Protein 2Y8K (pdb70)

Structure (mmCIF, N/CA/C/O backbone):
data_2Y8K
#
_entry.id   2Y8K
#
_cell.length_a   69.120
_cell.length_b   75.550
_cell.length_c   105.970
_cell.angle_alpha   90.00
_cell.angle_beta   90.00
_cell.angle_gamma   90.00
#
_symmetry.space_group_name_H-M   'P 21 21 21'
#
loop_
_entity.id
_entity.type
_entity.pdbx_description
1 polymer 'CARBOHYDRATE BINDING FAMILY 6'
2 non-polymer GLYCEROL
3 non-polymer 'CALCIUM ION'
4 non-polymer 'SODIUM ION'
5 water water
#
loop_
_atom_site.group_PDB
_atom_site.id
_atom_site.type_symbol
_atom_site.label_atom_id
_atom_site.label_alt_id
_atom_site.label_comp_id
_atom_site.label_asym_id
_atom_site.label_entity_id
_atom_site.label_seq_id
_atom_site.pdbx_PDB_ins_code
_atom_site.Cartn_x
_atom_site.Cartn_y
_atom_site.Cartn_z
_atom_site.occupancy
_atom_site.B_iso_or_equiv
_atom_site.auth_seq_id
_atom_site.auth_comp_id
_atom_site.auth_asym_id
_atom_site.auth_atom_id
_atom_site.pdbx_PDB_model_num
ATOM 1 N N . ALA A 1 2 ? -36.175 26.557 3.461 1.00 16.91 35 ALA A N 1
ATOM 2 C CA . ALA A 1 2 ? -35.638 27.019 4.788 1.00 16.90 35 ALA A CA 1
ATOM 3 C C . ALA A 1 2 ? -34.621 28.138 4.630 1.00 16.86 35 ALA A C 1
ATOM 4 O O . ALA A 1 2 ? -33.999 28.238 3.572 1.00 18.33 35 ALA A O 1
ATOM 6 N N . SER A 1 3 ? -34.432 28.946 5.673 1.00 16.86 36 SER A N 1
ATOM 7 C CA . SER A 1 3 ? -33.540 30.122 5.626 1.00 17.15 36 SER A CA 1
ATOM 8 C C . SER A 1 3 ? -32.053 29.854 5.957 1.00 16.31 36 SER A C 1
ATOM 9 O O . SER A 1 3 ? -31.188 30.650 5.632 1.00 17.53 36 SER A O 1
ATOM 12 N N . SER A 1 4 ? -31.775 28.748 6.632 1.00 15.46 37 SER A N 1
ATOM 13 C CA . SER A 1 4 ? -30.376 28.401 6.920 1.00 15.32 37 SER A CA 1
ATOM 14 C C . SER A 1 4 ? -29.680 28.135 5.622 1.00 14.77 37 SER A C 1
ATOM 15 O O . SER A 1 4 ? -30.244 27.501 4.724 1.00 15.81 37 SER A O 1
ATOM 18 N N . PRO A 1 5 ? -28.414 28.574 5.513 1.00 14.86 38 PRO A N 1
ATOM 19 C CA . PRO A 1 5 ? -27.622 28.276 4.317 1.00 15.10 38 PRO A CA 1
ATOM 20 C C . PRO A 1 5 ? -27.132 26.832 4.260 1.00 14.41 38 PRO A C 1
ATOM 21 O O . PRO A 1 5 ? -26.630 26.426 3.207 1.00 15.99 38 PRO A O 1
ATOM 25 N N . GLN A 1 6 ? -27.242 26.090 5.353 1.00 12.88 39 GLN A N 1
ATOM 26 C CA . GLN A 1 6 ? -26.696 24.719 5.420 1.00 13.21 39 GLN A CA 1
ATOM 27 C C . GLN A 1 6 ? -27.328 23.803 4.396 1.00 12.93 39 GLN A C 1
ATOM 28 O O . GLN A 1 6 ? -28.554 23.667 4.317 1.00 14.42 39 GLN A O 1
ATOM 34 N N . ARG A 1 7 ? -26.501 23.130 3.619 1.00 12.70 40 ARG A N 1
ATOM 35 C CA . ARG A 1 7 ? -27.010 22.177 2.647 1.00 12.87 40 ARG A CA 1
ATOM 36 C C . ARG A 1 7 ? -27.594 20.938 3.283 1.00 12.30 40 ARG A C 1
ATOM 37 O O . ARG A 1 7 ? -27.086 20.433 4.291 1.00 13.16 40 ARG A O 1
ATOM 45 N N . GLY A 1 8 ? -28.675 20.436 2.673 1.00 12.48 41 GLY A N 1
ATOM 46 C CA . GLY A 1 8 ? -29.265 19.159 3.071 1.00 12.84 41 GLY A CA 1
ATOM 47 C C . GLY A 1 8 ? -28.375 17.989 2.754 1.00 13.29 41 GLY A C 1
ATOM 48 O O . GLY A 1 8 ? -27.493 18.079 1.925 1.00 12.54 41 GLY A O 1
ATOM 49 N N . ARG A 1 9 ? -28.588 16.860 3.425 1.00 13.59 42 ARG A N 1
ATOM 50 C CA . ARG A 1 9 ? -27.718 15.725 3.216 1.00 14.41 42 ARG A CA 1
ATOM 51 C C . ARG A 1 9 ? -27.646 15.328 1.758 1.00 14.16 42 ARG A C 1
ATOM 52 O O . ARG A 1 9 ? -28.672 15.232 1.085 1.00 14.63 42 ARG A O 1
ATOM 60 N N . PRO A 1 10 ? -26.448 15.046 1.257 1.00 13.47 43 PRO A N 1
ATOM 61 C CA . PRO A 1 10 ? -26.378 14.442 -0.060 1.00 13.77 43 PRO A CA 1
ATOM 62 C C . PRO A 1 10 ? -26.914 13.050 -0.004 1.00 13.20 43 PRO A C 1
ATOM 63 O O . PRO A 1 10 ? -26.837 12.398 1.055 1.00 14.45 43 PRO A O 1
ATOM 67 N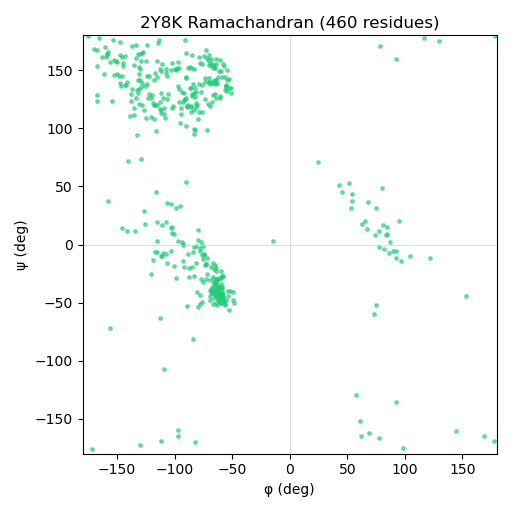 N A ARG A 1 11 ? -27.445 12.591 -1.141 0.50 13.41 44 ARG A N 1
ATOM 68 N N B ARG A 1 11 ? -27.532 12.583 -1.084 0.50 13.43 44 ARG A N 1
ATOM 69 C CA A ARG A 1 11 ? -28.024 11.252 -1.262 0.50 13.00 44 ARG A CA 1
ATOM 70 C CA B ARG A 1 11 ? -28.101 11.232 -1.102 0.50 13.07 44 ARG A CA 1
ATOM 71 C C A ARG A 1 11 ? -27.584 10.555 -2.505 0.50 12.92 44 ARG A C 1
ATOM 72 C C B ARG A 1 11 ? -27.718 10.577 -2.432 0.50 12.79 44 ARG A C 1
ATOM 73 O O A ARG A 1 11 ? -27.166 11.156 -3.485 0.50 12.76 44 ARG A O 1
ATOM 74 O O B ARG A 1 11 ? -27.408 11.269 -3.386 0.50 12.44 44 ARG A O 1
ATOM 89 N N . LEU A 1 12 ? -27.705 9.250 -2.506 1.00 12.87 45 LEU A N 1
ATOM 90 C CA . LEU A 1 12 ? -27.448 8.551 -3.746 1.00 13.13 45 LEU A CA 1
ATOM 91 C C . LEU A 1 12 ? -28.500 8.966 -4.777 1.00 13.36 45 LEU A C 1
ATOM 92 O O . LEU A 1 12 ? -29.685 9.109 -4.433 1.00 14.30 45 LEU A O 1
ATOM 97 N N . ASN A 1 13 ? -28.054 9.174 -6.003 1.00 13.32 46 ASN A N 1
ATOM 98 C CA . ASN A 1 13 ? -28.989 9.510 -7.059 1.00 14.69 46 ASN A CA 1
ATOM 99 C C . ASN A 1 13 ? -29.797 8.273 -7.445 1.00 15.59 46 ASN A C 1
ATOM 100 O O . ASN A 1 13 ? -29.497 7.153 -7.045 1.00 14.47 46 ASN A O 1
ATOM 105 N N . ALA A 1 14 ? -30.858 8.513 -8.207 1.00 17.74 47 ALA A N 1
ATOM 106 C CA . ALA A 1 14 ? -31.742 7.453 -8.620 1.00 17.84 47 ALA A CA 1
ATOM 107 C C . ALA A 1 14 ? -30.995 6.394 -9.426 1.00 17.45 47 ALA A C 1
ATOM 108 O O . ALA A 1 14 ? -31.262 5.176 -9.268 1.00 18.43 47 ALA A O 1
ATOM 110 N N . ALA A 1 15 ? -30.031 6.830 -10.238 1.00 16.60 48 ALA A N 1
ATOM 111 C CA . ALA A 1 15 ? -29.184 5.939 -11.070 1.00 15.87 48 ALA A CA 1
ATOM 112 C C . ALA A 1 15 ? -28.162 5.131 -10.246 1.00 15.64 48 ALA A C 1
ATOM 113 O O . ALA A 1 15 ? -27.530 4.216 -10.770 1.00 17.12 48 ALA A O 1
ATOM 115 N N . ARG A 1 16 ? -28.006 5.504 -8.980 1.00 14.50 49 ARG A N 1
ATOM 116 C CA . ARG A 1 16 ? -27.020 4.912 -8.073 1.00 15.05 49 ARG A CA 1
ATOM 117 C C . ARG A 1 16 ? -25.598 4.955 -8.622 1.00 14.67 49 ARG A C 1
ATOM 118 O O . ARG A 1 16 ? -24.855 3.972 -8.548 1.00 15.91 49 ARG A O 1
ATOM 126 N N . THR A 1 17 ? -25.221 6.096 -9.201 1.00 13.51 50 THR A N 1
ATOM 127 C CA . THR A 1 17 ? -23.866 6.280 -9.685 1.00 13.61 50 THR A CA 1
ATOM 128 C C . THR A 1 17 ? -23.013 7.060 -8.678 1.00 12.39 50 THR A C 1
ATOM 129 O O . THR A 1 17 ? -21.800 6.868 -8.664 1.00 12.75 50 THR A O 1
ATOM 133 N N . THR A 1 18 ? -23.611 7.923 -7.882 1.00 11.59 51 THR A N 1
ATOM 134 C CA . THR A 1 18 ? -22.860 8.791 -6.977 1.00 11.80 51 THR A CA 1
ATOM 135 C C . THR A 1 18 ? -23.740 9.446 -5.930 1.00 11.24 51 THR A C 1
ATOM 136 O O . THR A 1 18 ? -24.968 9.268 -5.944 1.00 12.52 51 THR A O 1
ATOM 140 N N . PHE A 1 19 ? -23.137 10.225 -5.032 1.00 11.26 52 PHE A N 1
ATOM 141 C CA . PHE A 1 19 ? -23.863 11.128 -4.155 1.00 11.16 52 PHE A CA 1
ATOM 142 C C . PHE A 1 19 ? -24.120 12.461 -4.853 1.00 12.07 52 PHE A C 1
ATOM 143 O O . PHE A 1 19 ? -23.208 13.057 -5.407 1.00 12.47 52 PHE A O 1
ATOM 151 N N . VAL A 1 20 ? -25.375 12.874 -4.844 1.00 11.62 53 VAL A N 1
ATOM 152 C CA . VAL A 1 20 ? -25.766 14.214 -5.308 1.00 11.88 53 VAL A CA 1
ATOM 153 C C . VAL A 1 20 ? -26.325 15.052 -4.180 1.00 12.19 53 VAL A C 1
ATOM 154 O O . VAL A 1 20 ? -26.750 14.514 -3.145 1.00 13.45 53 VAL A O 1
ATOM 158 N N . GLY A 1 21 ? -26.288 16.382 -4.341 1.00 12.57 54 GLY A N 1
ATOM 159 C CA . GLY A 1 21 ? -26.725 17.300 -3.315 1.00 13.42 54 GLY A CA 1
ATOM 160 C C . GLY A 1 21 ? -28.223 17.521 -3.269 1.00 13.20 54 GLY A C 1
ATOM 161 O O . GLY A 1 21 ? -28.999 16.862 -3.976 1.00 14.02 54 GLY A O 1
ATOM 162 N N . ASP A 1 22 ? -28.604 18.512 -2.482 1.00 13.55 55 ASP A N 1
ATOM 163 C CA . ASP A 1 22 ? -30.016 18.843 -2.209 1.00 15.15 55 ASP A CA 1
ATOM 164 C C . ASP A 1 22 ? -30.700 19.655 -3.315 1.00 16.94 55 ASP A C 1
ATOM 165 O O . ASP A 1 22 ? -31.790 20.281 -3.120 1.00 20.24 55 ASP A O 1
ATOM 170 N N . ASN A 1 23 ? -30.042 19.731 -4.459 1.00 14.71 56 ASN A N 1
ATOM 171 C CA . ASN A 1 23 ? -30.633 20.182 -5.719 1.00 14.14 56 ASN A CA 1
ATOM 172 C C . ASN A 1 23 ? -30.439 19.143 -6.838 1.00 13.35 56 ASN A C 1
ATOM 173 O O . ASN A 1 23 ? -30.608 19.477 -8.004 1.00 14.45 56 ASN A O 1
ATOM 178 N N . GLY A 1 24 ? -30.129 17.897 -6.487 1.00 12.77 57 GLY A N 1
ATOM 179 C CA . GLY A 1 24 ? -29.935 16.833 -7.455 1.00 12.69 57 GLY A CA 1
ATOM 180 C C . GLY A 1 24 ? -28.612 16.822 -8.203 1.00 13.08 57 GLY A C 1
ATOM 181 O O . GLY A 1 24 ? -28.389 15.924 -9.017 1.00 13.80 57 GLY A O 1
ATOM 182 N N . GLN A 1 25 ? -27.742 17.809 -7.949 1.00 12.79 58 GLN A N 1
ATOM 183 C CA . GLN A 1 25 ? -26.528 17.955 -8.768 1.00 12.38 58 GLN A CA 1
ATOM 184 C C . GLN A 1 25 ? -25.332 17.300 -8.121 1.00 11.97 58 GLN A C 1
ATOM 185 O O . GLN A 1 25 ? -25.239 17.211 -6.891 1.00 11.89 58 GLN A O 1
ATOM 191 N N . PRO A 1 26 ? -24.381 16.863 -8.948 1.00 11.45 59 PRO A N 1
ATOM 192 C CA . PRO A 1 26 ? -23.150 16.331 -8.378 1.00 12.07 59 PRO A CA 1
ATOM 193 C C . PRO A 1 26 ? -22.430 17.347 -7.465 1.00 11.82 59 PRO A C 1
ATOM 194 O O . PRO A 1 26 ? -22.623 18.574 -7.573 1.00 11.19 59 PRO A O 1
ATOM 198 N N . LEU A 1 27 ? -21.647 16.786 -6.546 1.00 11.62 60 LEU A N 1
ATOM 199 C CA . LEU A 1 27 ? -20.689 17.526 -5.762 1.00 11.30 60 LEU A CA 1
ATOM 200 C C . LEU A 1 27 ? -19.409 17.690 -6.580 1.00 10.88 60 LEU A C 1
ATOM 201 O O . LEU A 1 27 ? -18.914 16.750 -7.202 1.00 10.13 60 LEU A O 1
ATOM 206 N N . ARG A 1 28 ? -18.925 18.927 -6.637 1.00 10.10 61 ARG A N 1
ATOM 207 C CA . ARG A 1 28 ? -17.699 19.281 -7.387 1.00 10.55 61 ARG A CA 1
ATOM 208 C C . ARG A 1 28 ? -16.914 20.246 -6.515 1.00 10.51 61 ARG A C 1
ATOM 209 O O . ARG A 1 28 ? -17.455 21.241 -6.050 1.00 10.48 61 ARG A O 1
ATOM 217 N N . GLY A 1 29 ? -15.625 19.996 -6.295 1.00 11.09 62 GLY A N 1
ATOM 218 C CA . GLY A 1 29 ? -14.883 20.886 -5.425 1.00 10.69 62 GLY A CA 1
ATOM 219 C C . GLY A 1 29 ? -13.388 20.654 -5.442 1.00 10.39 62 GLY A C 1
ATOM 220 O O . GLY A 1 29 ? -12.908 19.619 -5.945 1.00 11.36 62 GLY A O 1
ATOM 221 N N . PRO A 1 30 ? -12.648 21.596 -4.849 1.00 9.24 63 PRO A N 1
ATOM 222 C CA . PRO A 1 30 ? -11.206 21.514 -4.619 1.00 9.42 63 PRO A CA 1
ATOM 223 C C . PRO A 1 30 ? -10.981 21.023 -3.197 1.00 10.50 63 PRO A C 1
ATOM 224 O O . PRO A 1 30 ? -11.906 20.523 -2.576 1.00 10.98 63 PRO A O 1
ATOM 228 N N . TYR A 1 31 ? -9.765 21.170 -2.668 1.00 9.14 64 TYR A N 1
ATOM 229 C CA . TYR A 1 31 ? -9.438 20.730 -1.304 1.00 9.77 64 TYR A CA 1
ATOM 230 C C . TYR A 1 31 ? -8.798 21.800 -0.456 1.00 10.24 64 TYR A C 1
ATOM 231 O O . TYR A 1 31 ? -8.307 22.815 -0.970 1.00 10.72 64 TYR A O 1
ATOM 240 N N . THR A 1 32 ? -8.773 21.506 0.847 1.00 10.55 65 THR A N 1
ATOM 241 C CA . THR A 1 32 ? -7.939 22.213 1.809 1.00 10.71 65 THR A CA 1
ATOM 242 C C . THR A 1 32 ? -7.506 21.247 2.895 1.00 11.12 65 THR A C 1
ATOM 243 O O . THR A 1 32 ? -7.873 20.067 2.888 1.00 10.50 65 THR A O 1
ATOM 247 N N . SER A 1 33 ? -6.644 21.718 3.783 1.00 11.20 66 SER A N 1
ATOM 248 C CA . SER A 1 33 ? -6.071 20.887 4.829 1.00 10.20 66 SER A CA 1
ATOM 249 C C . SER A 1 33 ? -5.943 21.652 6.125 1.00 10.56 66 SER A C 1
ATOM 250 O O . SER A 1 33 ? -5.602 22.851 6.115 1.00 11.95 66 SER A O 1
ATOM 253 N N . THR A 1 34 ? -6.246 20.967 7.212 1.00 10.81 67 THR A N 1
ATOM 254 C CA . THR A 1 34 ? -5.960 21.447 8.581 1.00 11.15 67 THR A CA 1
ATOM 255 C C . THR A 1 34 ? -4.940 20.509 9.258 1.00 11.19 67 THR A C 1
ATOM 256 O O . THR A 1 34 ? -4.805 20.497 10.493 1.00 11.97 67 THR A O 1
ATOM 260 N N . GLU A 1 35 ? -4.205 19.738 8.450 1.00 11.37 68 GLU A N 1
ATOM 261 C CA . GLU A 1 35 ? -3.281 18.729 8.980 1.00 12.05 68 GLU A CA 1
ATOM 262 C C . GLU A 1 35 ? -2.123 19.357 9.770 1.00 12.85 68 GLU A C 1
ATOM 263 O O . GLU A 1 35 ? -1.689 18.801 10.760 1.00 12.49 68 GLU A O 1
ATOM 269 N N . TRP A 1 36 ? -1.632 20.493 9.308 1.00 12.88 69 TRP A N 1
ATOM 270 C CA . TRP A 1 36 ? -0.560 21.217 10.025 1.00 14.31 69 TRP A CA 1
ATOM 271 C C . TRP A 1 36 ? -0.696 22.722 9.883 1.00 15.11 69 TRP A C 1
ATOM 272 O O . TRP A 1 36 ? 0.238 23.484 10.185 1.00 17.69 69 TRP A O 1
ATOM 283 N N . THR A 1 37 ? -1.843 23.187 9.423 1.00 14.63 70 THR A N 1
ATOM 284 C CA . THR A 1 37 ? -2.113 24.594 9.271 1.00 14.80 70 THR A CA 1
ATOM 285 C C . THR A 1 37 ? -3.460 24.987 9.874 1.00 15.66 70 THR A C 1
ATOM 286 O O . THR A 1 37 ? -4.316 24.122 10.127 1.00 15.70 70 THR A O 1
ATOM 290 N N . ALA A 1 38 ? -3.653 26.290 10.086 1.00 15.21 71 ALA A N 1
ATOM 291 C CA . ALA A 1 38 ? -4.940 26.834 10.414 1.00 15.12 71 ALA A CA 1
ATOM 292 C C . ALA A 1 38 ? -5.947 26.561 9.305 1.00 14.95 71 ALA A C 1
ATOM 293 O O . ALA A 1 38 ? -5.574 26.357 8.126 1.00 14.98 71 ALA A O 1
ATOM 295 N N . ALA A 1 39 ? -7.228 26.613 9.667 1.00 14.13 72 ALA A N 1
ATOM 296 C CA . ALA A 1 39 ? -8.312 26.603 8.710 1.00 14.00 72 ALA A CA 1
ATOM 297 C C . ALA A 1 39 ? -8.185 27.735 7.694 1.00 13.87 72 ALA A C 1
ATOM 298 O O . ALA A 1 39 ? -7.958 28.902 8.062 1.00 15.13 72 ALA A O 1
ATOM 300 N N . ALA A 1 40 ? -8.359 27.420 6.424 1.00 13.22 73 ALA A N 1
ATOM 301 C CA . ALA A 1 40 ? -8.391 28.433 5.376 1.00 13.73 73 ALA A CA 1
ATOM 302 C C . ALA A 1 40 ? -9.443 29.489 5.713 1.00 13.43 73 ALA A C 1
ATOM 303 O O . ALA A 1 40 ? -10.512 29.142 6.215 1.00 13.97 73 ALA A O 1
ATOM 305 N N . PRO A 1 41 ? -9.171 30.772 5.427 1.00 13.57 74 PRO A N 1
ATOM 306 C CA . PRO A 1 41 ? -10.145 31.805 5.804 1.00 14.13 74 PRO A CA 1
ATOM 307 C C . PRO A 1 41 ? -11.441 31.747 5.030 1.00 12.91 74 PRO A C 1
ATOM 308 O O . PRO A 1 41 ? -11.487 31.308 3.875 1.00 12.74 74 PRO A O 1
ATOM 312 N N . TYR A 1 42 ? -12.514 32.225 5.660 1.00 13.73 75 TYR A N 1
ATOM 313 C CA . TYR A 1 42 ? -13.829 32.268 5.042 1.00 13.60 75 TYR A CA 1
ATOM 314 C C . TYR A 1 42 ? -13.799 32.886 3.654 1.00 14.11 75 TYR A C 1
ATOM 315 O O . TYR A 1 42 ? -14.404 32.359 2.696 1.00 14.10 75 TYR A O 1
ATOM 324 N N . ASP A 1 43 ? -13.137 34.038 3.524 1.00 13.71 76 ASP A N 1
ATOM 325 C CA . ASP A 1 43 ? -13.131 34.766 2.269 1.00 14.06 76 ASP A CA 1
ATOM 326 C C . ASP A 1 43 ? -12.469 33.979 1.125 1.00 13.27 76 ASP A C 1
ATOM 327 O O . ASP A 1 43 ? -12.863 34.169 -0.038 1.00 14.06 76 ASP A O 1
ATOM 332 N N . GLN A 1 44 ? -11.480 33.134 1.454 1.00 12.75 77 GLN A N 1
ATOM 333 C CA . GLN A 1 44 ? -10.831 32.291 0.444 1.00 13.38 77 GLN A CA 1
ATOM 334 C C . GLN A 1 44 ? -11.696 31.090 0.104 1.00 12.70 77 GLN A C 1
ATOM 335 O O . GLN A 1 44 ? -11.845 30.749 -1.067 1.00 12.02 77 GLN A O 1
ATOM 341 N N . ILE A 1 45 ? -12.285 30.441 1.099 1.00 12.49 78 ILE A N 1
ATOM 342 C CA . ILE A 1 45 ? -13.194 29.314 0.835 1.00 12.52 78 ILE A CA 1
ATOM 343 C C . ILE A 1 45 ? -14.354 29.786 -0.032 1.00 12.47 78 ILE A C 1
ATOM 344 O O . ILE A 1 45 ? -14.790 29.094 -0.965 1.00 12.15 78 ILE A O 1
ATOM 349 N N . ALA A 1 46 ? -14.832 31.004 0.216 1.00 12.46 79 ALA A N 1
ATOM 350 C CA . ALA A 1 46 ? -15.936 31.550 -0.556 1.00 12.41 79 ALA A CA 1
ATOM 351 C C . ALA A 1 46 ? -15.656 31.636 -2.065 1.00 12.70 79 ALA A C 1
ATOM 352 O O . ALA A 1 46 ? -16.579 31.600 -2.864 1.00 13.05 79 ALA A O 1
ATOM 354 N N . ARG A 1 47 ? -14.376 31.754 -2.438 1.00 12.73 80 ARG A N 1
ATOM 355 C CA . ARG A 1 47 ? -13.995 31.885 -3.841 1.00 13.33 80 ARG A CA 1
ATOM 356 C C . ARG A 1 47 ? -14.369 30.632 -4.641 1.00 12.78 80 ARG A C 1
ATOM 357 O O . ARG A 1 47 ? -14.560 30.710 -5.860 1.00 13.65 80 ARG A O 1
ATOM 365 N N . VAL A 1 48 ? -14.517 29.496 -3.956 1.00 12.42 81 VAL A N 1
ATOM 366 C CA . VAL A 1 48 ? -14.850 28.266 -4.686 1.00 12.79 81 VAL A CA 1
ATOM 367 C C . VAL A 1 48 ? -16.194 28.381 -5.367 1.00 12.41 81 VAL A C 1
ATOM 368 O O . VAL A 1 48 ? -16.397 27.781 -6.426 1.00 12.72 81 VAL A O 1
ATOM 372 N N . LYS A 1 49 ? -17.104 29.171 -4.803 1.00 12.69 82 LYS A N 1
ATOM 373 C CA . LYS A 1 49 ? -18.441 29.321 -5.335 1.00 13.67 82 LYS A CA 1
ATOM 374 C C . LYS A 1 49 ? -18.456 30.009 -6.686 1.00 14.54 82 LYS A C 1
ATOM 375 O O . LYS A 1 49 ? -19.364 29.748 -7.483 1.00 16.63 82 LYS A O 1
ATOM 381 N N . GLU A 1 50 ? -17.462 30.857 -6.940 1.00 15.10 83 GLU A N 1
ATOM 382 C CA . GLU A 1 50 ? -17.381 31.584 -8.207 1.00 16.93 83 GLU A CA 1
ATOM 383 C C . GLU A 1 50 ? -16.541 30.849 -9.238 1.00 16.46 83 GLU A C 1
ATOM 384 O O . GLU A 1 50 ? -16.380 31.312 -10.368 1.00 16.50 83 GLU A O 1
ATOM 390 N N . LEU A 1 51 ? -16.016 29.688 -8.839 1.00 14.15 84 LEU A N 1
ATOM 391 C CA . LEU A 1 51 ? -15.285 28.776 -9.718 1.00 13.00 84 LEU A CA 1
ATOM 392 C C . LEU A 1 51 ? -16.117 27.508 -10.034 1.00 12.86 84 LEU A C 1
ATOM 393 O O . LEU A 1 51 ? -15.601 26.475 -10.484 1.00 13.50 84 LEU A O 1
ATOM 398 N N . GLY A 1 52 ? -17.435 27.591 -9.844 1.00 11.76 85 GLY A N 1
ATOM 399 C CA . GLY A 1 52 ? -18.341 26.536 -10.262 1.00 12.29 85 GLY A CA 1
ATOM 400 C C . GLY A 1 52 ? -18.491 25.379 -9.295 1.00 11.25 85 GLY A C 1
ATOM 401 O O . GLY A 1 52 ? -19.088 24.356 -9.645 1.00 11.42 85 GLY A O 1
ATOM 402 N N . PHE A 1 53 ? -17.920 25.524 -8.108 1.00 11.58 86 PHE A N 1
ATOM 403 C CA . PHE A 1 53 ? -17.849 24.444 -7.125 1.00 10.70 86 PHE A CA 1
ATOM 404 C C . PHE A 1 53 ? -18.993 24.559 -6.092 1.00 11.98 86 PHE A C 1
ATOM 405 O O . PHE A 1 53 ? -19.515 25.643 -5.825 1.00 12.27 86 PHE A O 1
ATOM 413 N N . ASN A 1 54 ? -19.313 23.430 -5.466 1.00 11.66 87 ASN A N 1
ATOM 414 C CA . ASN A 1 54 ? -20.235 23.376 -4.350 1.00 10.57 87 ASN A CA 1
ATOM 415 C C . ASN A 1 54 ? -19.799 22.549 -3.168 1.00 10.98 87 ASN A C 1
ATOM 416 O O . ASN A 1 54 ? -20.604 22.269 -2.294 1.00 11.30 87 ASN A O 1
ATOM 421 N N . ALA A 1 55 ? -18.532 22.153 -3.153 1.00 10.83 88 ALA A N 1
ATOM 422 C CA . ALA A 1 55 ? -18.021 21.194 -2.167 1.00 9.96 88 ALA A CA 1
ATOM 423 C C . ALA A 1 55 ? -16.549 21.470 -1.882 1.00 10.35 88 ALA A C 1
ATOM 424 O O . ALA A 1 55 ? -15.852 22.057 -2.705 1.00 10.94 88 ALA A O 1
ATOM 426 N N . VAL A 1 56 ? -16.104 21.032 -0.723 1.00 10.11 89 VAL A N 1
ATOM 427 C CA . VAL A 1 56 ? -14.706 21.126 -0.317 1.00 9.94 89 VAL A CA 1
ATOM 428 C C . VAL A 1 56 ? -14.246 19.778 0.235 1.00 10.21 89 VAL A C 1
ATOM 429 O O . VAL A 1 56 ? -14.911 19.199 1.087 1.00 11.15 89 VAL A O 1
ATOM 433 N N . HIS A 1 57 ? -13.077 19.315 -0.210 1.00 10.66 90 HIS A N 1
ATOM 434 C CA . HIS A 1 57 ? -12.440 18.151 0.369 1.00 10.33 90 HIS A CA 1
ATOM 435 C C . HIS A 1 57 ? -11.523 18.644 1.494 1.00 10.46 90 HIS A C 1
ATOM 436 O O . HIS A 1 57 ? -10.658 19.507 1.242 1.00 10.92 90 HIS A O 1
ATOM 443 N N . LEU A 1 58 ? -11.683 18.115 2.702 1.00 10.00 91 LEU A N 1
ATOM 444 C CA . LEU A 1 58 ? -10.792 18.439 3.817 1.00 10.11 91 LEU A CA 1
ATOM 445 C C . LEU A 1 58 ? -9.956 17.238 4.232 1.00 10.08 91 LEU A C 1
ATOM 446 O O . LEU A 1 58 ? -10.466 16.232 4.717 1.00 10.72 91 LEU A O 1
ATOM 451 N N . TYR A 1 59 ? -8.635 17.373 4.078 1.00 9.71 92 TYR A N 1
ATOM 452 C CA . TYR A 1 59 ? -7.704 16.495 4.753 1.00 10.67 92 TYR A CA 1
ATOM 453 C C . TYR A 1 59 ? -7.551 17.082 6.154 1.00 10.17 92 TYR A C 1
ATOM 454 O O . TYR A 1 59 ? -6.913 18.106 6.324 1.00 10.94 92 TYR A O 1
ATOM 463 N N . ALA A 1 60 ? -8.285 16.484 7.114 1.00 10.34 93 ALA A N 1
ATOM 464 C CA . ALA A 1 60 ? -8.492 17.104 8.436 1.00 10.29 93 ALA A CA 1
ATOM 465 C C . ALA A 1 60 ? -7.295 17.025 9.374 1.00 11.22 93 ALA A C 1
ATOM 466 O O . ALA A 1 60 ? -6.898 18.020 10.007 1.00 11.23 93 ALA A O 1
ATOM 468 N N . GLU A 1 61 ? -6.772 15.826 9.483 1.00 9.78 94 GLU A N 1
ATOM 469 C CA . GLU A 1 61 ? -5.563 15.543 10.293 1.00 10.46 94 GLU A CA 1
ATOM 470 C C . GLU A 1 61 ? -4.812 14.477 9.546 1.00 11.26 94 GLU A C 1
ATOM 471 O O . GLU A 1 61 ? -5.389 13.703 8.775 1.00 12.21 94 GLU A O 1
ATOM 477 N N A CYS A 1 62 ? -3.499 14.446 9.719 0.90 10.77 95 CYS A N 1
ATOM 478 N N B CYS A 1 62 ? -3.513 14.419 9.813 0.10 11.02 95 CYS A N 1
ATOM 479 C CA A CYS A 1 62 ? -2.735 13.311 9.200 0.90 12.43 95 CYS A CA 1
ATOM 480 C CA B CYS A 1 62 ? -2.618 13.429 9.236 0.10 10.96 95 CYS A CA 1
ATOM 481 C C A CYS A 1 62 ? -2.358 12.364 10.311 0.90 11.43 95 CYS A C 1
ATOM 482 C C B CYS A 1 62 ? -2.315 12.382 10.310 0.10 11.25 95 CYS A C 1
ATOM 483 O O A CYS A 1 62 ? -2.092 12.755 11.454 0.90 12.36 95 CYS A O 1
ATOM 484 O O B CYS A 1 62 ? -2.008 12.744 11.446 0.10 11.40 95 CYS A O 1
ATOM 489 N N . PHE A 1 63 ? -2.433 11.094 9.974 1.00 11.62 96 PHE A N 1
ATOM 490 C CA . PHE A 1 63 ? -2.178 10.035 10.939 1.00 11.97 96 PHE A CA 1
ATOM 491 C C . PHE A 1 63 ? -0.698 9.997 11.315 1.00 13.00 96 PHE A C 1
ATOM 492 O O . PHE A 1 63 ? 0.156 10.473 10.592 1.00 13.19 96 PHE A O 1
ATOM 500 N N . ASP A 1 64 ? -0.425 9.431 12.497 1.00 14.18 97 ASP A N 1
ATOM 501 C CA . ASP A 1 64 ? 0.955 9.216 12.955 1.00 14.77 97 ASP A CA 1
ATOM 502 C C . ASP A 1 64 ? 1.220 7.721 12.977 1.00 15.51 97 ASP A C 1
ATOM 503 O O . ASP A 1 64 ? 0.617 7.001 13.759 1.00 15.35 97 ASP A O 1
ATOM 508 N N . PRO A 1 65 ? 2.162 7.237 12.140 1.00 16.50 98 PRO A N 1
ATOM 509 C CA . PRO A 1 65 ? 2.490 5.823 12.159 1.00 17.12 98 PRO A CA 1
ATOM 510 C C . PRO A 1 65 ? 3.005 5.333 13.520 1.00 16.48 98 PRO A C 1
ATOM 511 O O . PRO A 1 65 ? 2.915 4.135 13.819 1.00 18.06 98 PRO A O 1
ATOM 515 N N . ARG A 1 66 ? 3.520 6.236 14.341 1.00 15.92 99 ARG A N 1
ATOM 516 C CA A ARG A 1 66 ? 4.109 5.904 15.658 0.50 16.53 99 ARG A CA 1
ATOM 517 C CA B ARG A 1 66 ? 4.102 5.826 15.619 0.50 16.77 99 ARG A CA 1
ATOM 518 C C . ARG A 1 66 ? 3.091 5.720 16.773 1.00 16.96 99 ARG A C 1
ATOM 519 O O . ARG A 1 66 ? 3.412 5.208 17.844 1.00 17.10 99 ARG A O 1
ATOM 534 N N . TYR A 1 67 ? 1.866 6.195 16.558 1.00 15.10 100 TYR A N 1
ATOM 535 C CA . TYR A 1 67 ? 0.831 6.166 17.567 1.00 14.95 100 TYR A CA 1
ATOM 536 C C . TYR A 1 67 ? 0.470 4.719 17.942 1.00 15.78 100 TYR A C 1
ATOM 537 O O . TYR A 1 67 ? 0.343 3.868 17.080 1.00 17.15 100 TYR A O 1
ATOM 546 N N . PRO A 1 68 ? 0.264 4.446 19.243 1.00 15.88 101 PRO A N 1
ATOM 547 C CA . PRO A 1 68 ? 0.194 5.350 20.379 1.00 16.61 101 PRO A CA 1
ATOM 548 C C . PRO A 1 68 ? 1.468 5.481 21.242 1.00 17.49 101 PRO A C 1
ATOM 549 O O . PRO A 1 68 ? 1.354 5.766 22.437 1.00 19.46 101 PRO A O 1
ATOM 553 N N . ALA A 1 69 ? 2.629 5.344 20.643 1.00 17.91 102 ALA A N 1
ATOM 554 C CA . ALA A 1 69 ? 3.893 5.411 21.394 1.00 18.16 102 ALA A CA 1
ATOM 555 C C . ALA A 1 69 ? 4.089 6.809 22.004 1.00 19.21 102 ALA A C 1
ATOM 556 O O . ALA A 1 69 ? 3.516 7.799 21.556 1.00 18.69 102 ALA A O 1
ATOM 558 N N . PRO A 1 70 ? 4.945 6.921 23.044 1.00 19.42 103 PRO A N 1
ATOM 559 C CA . PRO A 1 70 ? 5.240 8.226 23.625 1.00 19.33 103 PRO A CA 1
ATOM 560 C C . PRO A 1 70 ? 5.700 9.272 22.569 1.00 18.33 103 PRO A C 1
ATOM 561 O O . PRO A 1 70 ? 6.505 8.958 21.688 1.00 18.74 103 PRO A O 1
ATOM 565 N N . GLY A 1 71 ? 5.135 10.471 22.666 1.00 18.94 104 GLY A N 1
ATOM 566 C CA . GLY A 1 71 ? 5.471 11.588 21.772 1.00 19.00 104 GLY A CA 1
ATOM 567 C C . GLY A 1 71 ? 4.685 11.625 20.459 1.00 18.75 104 GLY A C 1
ATOM 568 O O . GLY A 1 71 ? 4.790 12.592 19.709 1.00 18.04 104 GLY A O 1
ATOM 569 N N . SER A 1 72 ? 3.911 10.569 20.204 1.00 18.17 105 SER A N 1
ATOM 570 C CA . SER A 1 72 ? 3.089 10.484 18.989 1.00 17.21 105 SER A CA 1
ATOM 571 C C . SER A 1 72 ? 1.929 11.465 19.046 1.00 17.31 105 SER A C 1
ATOM 572 O O . SER A 1 72 ? 1.508 11.904 20.117 1.00 17.72 105 SER A O 1
ATOM 575 N N . LYS A 1 73 ? 1.453 11.854 17.863 1.00 16.81 106 LYS A N 1
ATOM 576 C CA . LYS A 1 73 ? 0.354 12.819 17.801 1.00 18.10 106 LYS A CA 1
ATOM 577 C C . LYS A 1 73 ? -0.960 12.050 17.739 1.00 16.75 106 LYS A C 1
ATOM 578 O O . LYS A 1 73 ? -1.164 11.183 16.859 1.00 17.39 106 LYS A O 1
ATOM 584 N N . ALA A 1 74 ? -1.814 12.337 18.694 1.00 16.58 107 ALA A N 1
ATOM 585 C CA . ALA A 1 74 ? -3.083 11.646 18.792 1.00 15.52 107 ALA A CA 1
ATOM 586 C C . ALA A 1 74 ? -4.127 12.334 17.908 1.00 14.94 107 ALA A C 1
ATOM 587 O O . ALA A 1 74 ? -4.050 13.539 17.720 1.00 14.99 107 ALA A O 1
ATOM 589 N N . PRO A 1 75 ? -5.123 11.575 17.424 1.00 14.44 108 PRO A N 1
ATOM 590 C CA . PRO A 1 75 ? -6.223 12.203 16.715 1.00 14.39 108 PRO A CA 1
ATOM 591 C C . PRO A 1 75 ? -6.934 13.206 17.616 1.00 15.02 108 PRO A C 1
ATOM 592 O O . PRO A 1 75 ? -6.971 13.053 18.855 1.00 15.14 108 PRO A O 1
ATOM 596 N N . GLY A 1 76 ? -7.480 14.238 16.994 1.00 13.71 109 GLY A N 1
ATOM 597 C CA . GLY A 1 76 ? -8.189 15.306 17.706 1.00 13.97 109 GLY A CA 1
ATOM 598 C C . GLY A 1 76 ? -7.402 16.598 17.827 1.00 13.61 109 GLY A C 1
ATOM 599 O O . GLY A 1 76 ? -7.947 17.603 18.252 1.00 14.77 109 GLY A O 1
ATOM 600 N N . TYR A 1 77 ? -6.111 16.571 17.463 1.00 13.89 110 TYR A N 1
ATOM 601 C CA . TYR A 1 77 ? -5.253 17.728 17.645 1.00 14.22 110 TYR A CA 1
ATOM 602 C C . TYR A 1 77 ? -5.709 18.974 16.884 1.00 14.16 110 TYR A C 1
ATOM 603 O O . TYR A 1 77 ? -5.458 20.081 17.319 1.00 15.60 110 TYR A O 1
ATOM 612 N N . ALA A 1 78 ? -6.401 18.808 15.750 1.00 13.18 111 ALA A N 1
ATOM 613 C CA . ALA A 1 78 ? -6.828 19.933 14.928 1.00 12.33 111 ALA A CA 1
ATOM 614 C C . ALA A 1 78 ? -8.307 20.317 15.077 1.00 12.20 111 ALA A C 1
ATOM 615 O O . ALA A 1 78 ? -8.828 21.110 14.274 1.00 12.60 111 ALA A O 1
ATOM 617 N N . VAL A 1 79 ? -8.960 19.819 16.142 1.00 12.28 112 VAL A N 1
ATOM 618 C CA . VAL A 1 79 ? -10.384 20.034 16.314 1.00 13.06 112 VAL A CA 1
ATOM 619 C C . VAL A 1 79 ? -10.834 21.488 16.162 1.00 13.31 112 VAL A C 1
ATOM 620 O O . VAL A 1 79 ? -11.846 21.756 15.539 1.00 12.62 112 VAL A O 1
ATOM 624 N N . ASN A 1 80 ? -10.072 22.436 16.695 1.00 14.39 113 ASN A N 1
ATOM 625 C CA . ASN A 1 80 ? -10.484 23.819 16.622 1.00 14.63 113 ASN A CA 1
ATOM 626 C C . ASN A 1 80 ? -10.506 24.349 15.188 1.00 15.49 113 ASN A C 1
ATOM 627 O O . ASN A 1 80 ? -11.348 25.166 14.838 1.00 15.89 113 ASN A O 1
ATOM 632 N N . GLU A 1 81 ? -9.603 23.846 14.357 1.00 13.79 114 GLU A N 1
ATOM 633 C CA . GLU A 1 81 ? -9.518 24.259 12.968 1.00 14.03 114 GLU A CA 1
ATOM 634 C C . GLU A 1 81 ? -10.558 23.538 12.118 1.00 13.41 114 GLU A C 1
ATOM 635 O O . GLU A 1 81 ? -11.174 24.134 11.242 1.00 12.82 114 GLU A O 1
ATOM 641 N N . ILE A 1 82 ? -10.747 22.247 12.371 1.00 12.44 115 ILE A N 1
ATOM 642 C CA . ILE A 1 82 ? -11.761 21.483 11.650 1.00 11.59 115 ILE A CA 1
ATOM 643 C C . ILE A 1 82 ? -13.137 22.040 11.964 1.00 12.04 115 ILE A C 1
ATOM 644 O O . ILE A 1 82 ? -13.949 22.208 11.057 1.00 11.88 115 ILE A O 1
ATOM 649 N N . ASP A 1 83 ? -13.352 22.428 13.230 1.00 11.61 116 ASP A N 1
ATOM 650 C CA . ASP A 1 83 ? -14.642 23.046 13.561 1.00 12.31 116 ASP A CA 1
ATOM 651 C C . ASP A 1 83 ? -14.871 24.298 12.682 1.00 11.79 116 ASP A C 1
ATOM 652 O O . ASP A 1 83 ? -16.010 24.537 12.238 1.00 13.70 116 ASP A O 1
ATOM 657 N N . LYS A 1 84 ? -13.845 25.124 12.470 1.00 12.67 117 LYS A N 1
ATOM 658 C CA . LYS A 1 84 ? -13.946 26.327 11.662 1.00 12.17 117 LYS A CA 1
ATOM 659 C C . LYS A 1 84 ? -14.263 25.976 10.204 1.00 12.55 117 LYS A C 1
ATOM 660 O O . LYS A 1 84 ? -15.119 26.598 9.578 1.00 12.55 117 LYS A O 1
ATOM 666 N N . ILE A 1 85 ? -13.631 24.937 9.653 1.00 11.48 118 ILE A N 1
ATOM 667 C CA . ILE A 1 85 ? -13.958 24.513 8.293 1.00 12.27 118 ILE A CA 1
ATOM 668 C C . ILE A 1 85 ? -15.443 24.060 8.183 1.00 11.23 118 ILE A C 1
ATOM 669 O O . ILE A 1 85 ? -16.128 24.396 7.225 1.00 12.06 118 ILE A O 1
ATOM 674 N N . VAL A 1 86 ? -15.891 23.267 9.167 1.00 11.44 119 VAL A N 1
ATOM 675 C CA . VAL A 1 86 ? -17.287 22.818 9.210 1.00 11.26 119 VAL A CA 1
ATOM 676 C C . VAL A 1 86 ? -18.222 24.038 9.240 1.00 11.83 119 VAL A C 1
ATOM 677 O O . VAL A 1 86 ? -19.207 24.092 8.498 1.00 11.44 119 VAL A O 1
ATOM 681 N N . GLU A 1 87 ? -17.914 25.018 10.095 1.00 12.37 120 GLU A N 1
ATOM 682 C CA . GLU A 1 87 ? -18.742 26.228 10.241 1.00 14.22 120 GLU A CA 1
ATOM 683 C C . GLU A 1 87 ? -18.768 27.084 8.989 1.00 12.79 120 GLU A C 1
ATOM 684 O O . GLU A 1 87 ? -19.803 27.589 8.556 1.00 13.32 120 GLU A O 1
ATOM 690 N N . ARG A 1 88 ? -17.603 27.247 8.382 1.00 12.40 121 ARG A N 1
ATOM 691 C CA . ARG A 1 88 ? -17.455 28.111 7.217 1.00 11.91 121 ARG A CA 1
ATOM 692 C C . ARG A 1 88 ? -18.163 27.507 6.014 1.00 11.92 121 ARG A C 1
ATOM 693 O O . ARG A 1 88 ? -18.902 28.175 5.302 1.00 12.19 121 ARG A O 1
ATOM 701 N N . THR A 1 89 ? -17.945 26.215 5.756 1.00 11.58 122 THR A N 1
ATOM 702 C CA . THR A 1 89 ? -18.713 25.550 4.704 1.00 11.49 122 THR A CA 1
ATOM 703 C C . THR A 1 89 ? -20.215 25.525 4.944 1.00 10.96 122 THR A C 1
ATOM 704 O O . THR A 1 89 ? -20.973 25.653 4.007 1.00 11.88 122 THR A O 1
ATOM 708 N N . ARG A 1 90 ? -20.613 25.358 6.204 1.00 11.40 123 ARG A N 1
ATOM 709 C CA . ARG A 1 90 ? -22.037 25.414 6.574 1.00 11.97 123 ARG A CA 1
ATOM 710 C C . ARG A 1 90 ? -22.637 26.720 6.048 1.00 12.42 123 ARG A C 1
ATOM 711 O O . ARG A 1 90 ? -23.628 26.734 5.292 1.00 12.32 123 ARG A O 1
ATOM 719 N N . GLU A 1 91 ? -22.012 27.808 6.465 1.00 12.54 124 GLU A N 1
ATOM 720 C CA . GLU A 1 91 ? -22.509 29.137 6.180 1.00 13.69 124 GLU A CA 1
ATOM 721 C C . GLU A 1 91 ? -22.468 29.486 4.695 1.00 13.53 124 GLU A C 1
ATOM 722 O O . GLU A 1 91 ? -23.295 30.233 4.198 1.00 13.93 124 GLU A O 1
ATOM 728 N N . LEU A 1 92 ? -21.454 28.964 3.997 1.00 12.36 125 LEU A N 1
ATOM 729 C CA . LEU A 1 92 ? -21.299 29.227 2.590 1.00 12.25 125 LEU A CA 1
ATOM 730 C C . LEU A 1 92 ? -22.172 28.367 1.672 1.00 12.56 125 LEU A C 1
ATOM 731 O O . LEU A 1 92 ? -22.170 28.527 0.435 1.00 12.66 125 LEU A O 1
ATOM 736 N N . GLY A 1 93 ? -22.951 27.454 2.251 1.00 11.56 126 GLY A N 1
ATOM 737 C CA . GLY A 1 93 ? -23.748 26.581 1.429 1.00 11.75 126 GLY A CA 1
ATOM 738 C C . GLY A 1 93 ? -22.966 25.580 0.610 1.00 12.03 126 GLY A C 1
ATOM 739 O O . GLY A 1 93 ? -23.328 25.251 -0.526 1.00 11.95 126 GLY A O 1
ATOM 740 N N . LEU A 1 94 ? -21.890 25.094 1.214 1.00 11.41 127 LEU A N 1
ATOM 741 C CA . LEU A 1 94 ? -21.021 24.101 0.601 1.00 10.81 127 LEU A CA 1
ATOM 742 C C . LEU A 1 94 ? -21.109 22.765 1.309 1.00 10.76 127 LEU A C 1
ATOM 743 O O . LEU A 1 94 ? -21.316 22.689 2.506 1.00 11.09 127 LEU A O 1
ATOM 748 N N . TYR A 1 95 ? -20.907 21.714 0.517 1.00 10.56 128 TYR A N 1
ATOM 749 C CA . TYR A 1 95 ? -20.653 20.376 1.063 1.00 9.86 128 TYR A CA 1
ATOM 750 C C . TYR A 1 95 ? -19.200 20.251 1.537 1.00 9.82 128 TYR A C 1
ATOM 751 O O . TYR A 1 95 ? -18.295 20.936 1.053 1.00 11.06 128 TYR A O 1
ATOM 760 N N . LEU A 1 96 ? -18.985 19.321 2.460 1.00 10.04 129 LEU A N 1
ATOM 761 C CA . LEU A 1 96 ? -17.638 19.101 3.056 1.00 10.06 129 LEU A CA 1
ATOM 762 C C . LEU A 1 96 ? -17.418 17.600 3.165 1.00 10.07 129 LEU A C 1
ATOM 763 O O . LEU A 1 96 ? -18.166 16.921 3.853 1.00 10.96 129 LEU A O 1
ATOM 768 N N . VAL A 1 97 ? -16.337 17.117 2.563 1.00 10.02 130 VAL A N 1
ATOM 769 C CA . VAL A 1 97 ? -15.937 15.687 2.671 1.00 10.16 130 VAL A CA 1
ATOM 770 C C . VAL A 1 97 ? -14.703 15.624 3.550 1.00 10.70 130 VAL A C 1
ATOM 771 O O . VAL A 1 97 ? -13.628 16.115 3.156 1.00 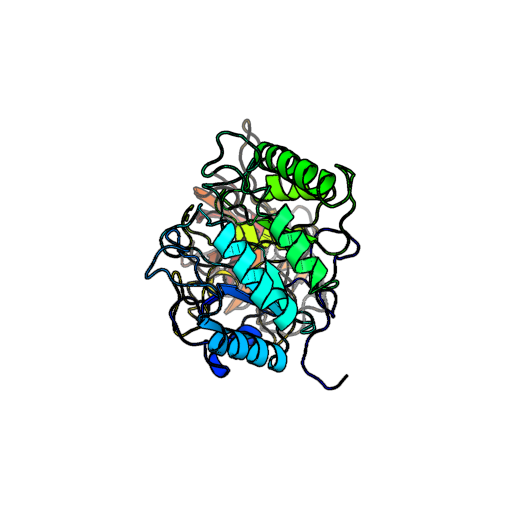11.46 130 VAL A O 1
ATOM 775 N N . ILE A 1 98 ? -14.856 15.105 4.765 1.00 9.75 131 ILE A N 1
ATOM 776 C CA . ILE A 1 98 ? -13.757 15.032 5.732 1.00 10.36 131 ILE A CA 1
ATOM 777 C C . ILE A 1 98 ? -13.056 13.675 5.628 1.00 10.16 131 ILE A C 1
ATOM 778 O O . ILE A 1 98 ? -13.690 12.606 5.675 1.00 10.54 131 ILE A O 1
ATOM 783 N N . THR A 1 99 ? -11.727 13.730 5.543 1.00 9.64 132 THR A N 1
ATOM 784 C CA . THR A 1 99 ? -10.892 12.507 5.604 1.00 10.18 132 THR A CA 1
ATOM 785 C C . THR A 1 99 ? -9.637 12.658 6.473 1.00 10.80 132 THR A C 1
ATOM 786 O O . THR A 1 99 ? -9.311 13.761 6.953 1.00 11.35 132 THR A O 1
ATOM 790 N N . ILE A 1 100 ? -9.004 11.513 6.674 1.00 10.55 133 ILE A N 1
ATOM 791 C CA . ILE A 1 100 ? -7.687 11.418 7.292 1.00 10.26 133 ILE A CA 1
ATOM 792 C C . ILE A 1 100 ? -6.644 11.445 6.179 1.00 11.15 133 ILE A C 1
ATOM 793 O O . ILE A 1 100 ? -6.736 10.643 5.252 1.00 10.86 133 ILE A O 1
ATOM 798 N N . GLY A 1 101 ? -5.700 12.394 6.277 1.00 11.04 134 GLY A N 1
ATOM 799 C CA . GLY A 1 101 ? -4.563 12.511 5.367 1.00 11.53 134 GLY A CA 1
ATOM 800 C C . GLY A 1 101 ? -3.338 11.739 5.846 1.00 11.94 134 GLY A C 1
ATOM 801 O O . GLY A 1 101 ? -3.334 11.161 6.942 1.00 11.92 134 GLY A O 1
ATOM 802 N N . ASN A 1 102 ? -2.287 11.732 5.009 1.00 12.87 135 ASN A N 1
ATOM 803 C CA . ASN A 1 102 ? -1.142 10.840 5.207 1.00 13.68 135 ASN A CA 1
ATOM 804 C C . ASN A 1 102 ? 0.209 11.504 5.420 1.00 14.30 135 ASN A C 1
ATOM 805 O O . ASN A 1 102 ? 1.149 10.820 5.804 1.00 14.51 135 ASN A O 1
ATOM 810 N N . GLY A 1 103 ? 0.323 12.804 5.144 1.00 16.46 136 GLY A N 1
ATOM 811 C CA . GLY A 1 103 ? 1.669 13.448 5.190 1.00 17.81 136 GLY A CA 1
ATOM 812 C C . GLY A 1 103 ? 2.614 12.738 4.233 1.00 18.49 136 GLY A C 1
ATOM 813 O O . GLY A 1 103 ? 2.263 12.516 3.085 1.00 20.39 136 GLY A O 1
ATOM 814 N N . ALA A 1 104 ? 3.806 12.351 4.724 1.00 19.07 137 ALA A N 1
ATOM 815 C CA . ALA A 1 104 ? 4.819 11.645 3.909 1.00 19.25 137 ALA A CA 1
ATOM 816 C C . ALA A 1 104 ? 4.528 10.167 3.764 1.00 19.28 137 ALA A C 1
ATOM 817 O O . ALA A 1 104 ? 5.308 9.433 3.145 1.00 20.89 137 ALA A O 1
ATOM 819 N N . ASN A 1 105 ? 3.400 9.722 4.301 1.00 16.19 138 ASN A N 1
ATOM 820 C CA . ASN A 1 105 ? 3.092 8.310 4.373 1.00 16.16 138 ASN A CA 1
ATOM 821 C C . ASN A 1 105 ? 1.851 7.916 3.551 1.00 14.67 138 ASN A C 1
ATOM 822 O O . ASN A 1 105 ? 1.012 7.184 4.040 1.00 13.87 138 ASN A O 1
ATOM 827 N N . ASN A 1 106 ? 1.733 8.403 2.316 1.00 15.10 139 ASN A N 1
ATOM 828 C CA . ASN A 1 106 ? 0.630 7.968 1.469 1.00 14.30 139 ASN A CA 1
ATOM 829 C C . ASN A 1 106 ? 0.824 6.485 1.190 1.00 13.37 139 ASN A C 1
ATOM 830 O O . ASN A 1 106 ? 1.946 5.973 1.201 1.00 14.50 139 ASN A O 1
ATOM 835 N N . GLY A 1 107 ? -0.274 5.787 0.969 1.00 12.49 140 GLY A N 1
ATOM 836 C CA . GLY A 1 107 ? -0.242 4.358 0.730 1.00 12.11 140 GLY A CA 1
ATOM 837 C C . GLY A 1 107 ? 0.014 3.580 2.010 1.00 12.75 140 GLY A C 1
ATOM 838 O O . GLY A 1 107 ? 0.615 2.511 1.979 1.00 13.85 140 GLY A O 1
ATOM 839 N N . ASN A 1 108 ? -0.455 4.116 3.132 1.00 13.07 141 ASN A N 1
ATOM 840 C CA . ASN A 1 108 ? -0.223 3.534 4.448 1.00 13.83 141 ASN A CA 1
ATOM 841 C C . ASN A 1 108 ? -1.301 4.078 5.393 1.00 13.59 141 ASN A C 1
ATOM 842 O O . ASN A 1 108 ? -1.968 5.060 5.066 1.00 12.67 141 ASN A O 1
ATOM 847 N N . HIS A 1 109 ? -1.466 3.419 6.545 1.00 13.66 142 HIS A N 1
ATOM 848 C CA . HIS A 1 109 ? -2.405 3.824 7.583 1.00 12.24 142 HIS A CA 1
ATOM 849 C C . HIS A 1 109 ? -1.987 3.218 8.904 1.00 12.92 142 HIS A C 1
ATOM 850 O O . HIS A 1 109 ? -1.172 2.276 8.922 1.00 13.24 142 HIS A O 1
ATOM 857 N N . ASN A 1 110 ? -2.543 3.759 9.982 1.00 12.63 143 ASN A N 1
ATOM 858 C CA . ASN A 1 110 ? -2.427 3.203 11.319 1.00 12.77 143 ASN A CA 1
ATOM 859 C C . ASN A 1 110 ? -3.858 2.926 11.779 1.00 12.08 143 ASN A C 1
ATOM 860 O O . ASN A 1 110 ? -4.644 3.857 11.968 1.00 12.13 143 ASN A O 1
ATOM 865 N N . ALA A 1 111 ? -4.213 1.639 11.882 1.00 12.23 144 ALA A N 1
ATOM 866 C CA . ALA A 1 111 ? -5.601 1.272 12.153 1.00 12.57 144 ALA A CA 1
ATOM 867 C C . ALA A 1 111 ? -6.106 1.855 13.467 1.00 13.21 144 ALA A C 1
ATOM 868 O O . ALA A 1 111 ? -7.210 2.393 13.534 1.00 12.39 144 ALA A O 1
ATOM 870 N N . GLN A 1 112 ? -5.333 1.728 14.541 1.00 12.98 145 GLN A N 1
ATOM 871 C CA . GLN A 1 112 ? -5.740 2.271 15.834 1.00 13.65 145 GLN A CA 1
ATOM 872 C C . GLN A 1 112 ? -5.962 3.775 15.744 1.00 13.19 145 GLN A C 1
ATOM 873 O O . GLN A 1 112 ? -6.932 4.318 16.277 1.00 13.61 145 GLN A O 1
ATOM 879 N N . TRP A 1 113 ? -5.064 4.474 15.047 1.00 13.12 146 TRP A N 1
ATOM 880 C CA . TRP A 1 113 ? -5.184 5.922 14.900 1.00 11.68 146 TRP A CA 1
ATOM 881 C C . TRP A 1 113 ? -6.514 6.267 14.204 1.00 11.60 146 TRP A C 1
ATOM 882 O O . TRP A 1 113 ? -7.247 7.186 14.628 1.00 12.05 146 TRP A O 1
ATOM 893 N N . ALA A 1 114 ? -6.799 5.541 13.124 1.00 11.51 147 ALA A N 1
ATOM 894 C CA . ALA A 1 114 ? -8.035 5.761 12.357 1.00 12.34 147 ALA A CA 1
ATOM 895 C C . ALA A 1 114 ? -9.287 5.501 13.170 1.00 11.91 147 ALA A C 1
ATOM 896 O O . ALA A 1 114 ? -10.251 6.309 13.142 1.00 12.44 147 ALA A O 1
ATOM 898 N N . ARG A 1 115 ? -9.303 4.390 13.915 1.00 11.80 148 ARG A N 1
ATOM 899 C CA . ARG A 1 115 ? -10.461 4.098 14.791 1.00 11.99 148 ARG A CA 1
ATOM 900 C C . ARG A 1 115 ? -10.658 5.208 15.795 1.00 12.99 148 ARG A C 1
ATOM 901 O O . ARG A 1 115 ? -11.768 5.681 15.994 1.00 12.97 148 ARG A O 1
ATOM 909 N N . ASP A 1 116 ? -9.583 5.660 16.420 1.00 12.84 149 ASP A N 1
ATOM 910 C CA . ASP A 1 116 ? -9.671 6.722 17.431 1.00 12.68 149 ASP A CA 1
ATOM 911 C C . ASP A 1 116 ? -10.084 8.085 16.865 1.00 13.21 149 ASP A C 1
ATOM 912 O O . ASP A 1 116 ? -10.821 8.831 17.498 1.00 13.59 149 ASP A O 1
ATOM 917 N N . PHE A 1 117 ? -9.623 8.400 15.652 1.00 12.01 150 PHE A N 1
ATOM 918 C CA . PHE A 1 117 ? -10.033 9.614 14.972 1.00 10.82 150 PHE A CA 1
ATOM 919 C C . PHE A 1 117 ? -11.551 9.608 14.785 1.00 11.34 150 PHE A C 1
ATOM 920 O O . PHE A 1 117 ? -12.209 10.570 15.140 1.00 13.20 150 PHE A O 1
ATOM 928 N N . TRP A 1 118 ? -12.079 8.517 14.246 1.00 11.64 151 TRP A N 1
ATOM 929 C CA . TRP A 1 118 ? -13.529 8.480 13.984 1.00 10.99 151 TRP A CA 1
ATOM 930 C C . TRP A 1 118 ? -14.375 8.354 15.254 1.00 12.60 151 TRP A C 1
ATOM 931 O O . TRP A 1 118 ? -15.465 8.906 15.311 1.00 12.15 151 TRP A O 1
ATOM 942 N N . LYS A 1 119 ? -13.855 7.712 16.296 1.00 12.73 152 LYS A N 1
ATOM 943 C CA . LYS A 1 119 ? -14.563 7.715 17.579 1.00 13.56 152 LYS A CA 1
ATOM 944 C C . LYS A 1 119 ? -14.751 9.148 18.061 1.00 13.66 152 LYS A C 1
ATOM 945 O O . LYS A 1 119 ? -15.789 9.470 18.644 1.00 14.36 152 LYS A O 1
ATOM 951 N N . PHE A 1 120 ? -13.760 10.005 17.823 1.00 13.20 153 PHE A N 1
ATOM 952 C CA . PHE A 1 120 ? -13.841 11.399 18.236 1.00 13.87 153 PHE A CA 1
ATOM 953 C C . PHE A 1 120 ? -14.722 12.244 17.290 1.00 13.85 153 PHE A C 1
ATOM 954 O O . PHE A 1 120 ? -15.655 12.931 17.703 1.00 15.25 153 PHE A O 1
ATOM 962 N N . TYR A 1 121 ? -14.459 12.160 15.997 1.00 12.63 154 TYR A N 1
ATOM 963 C CA . TYR A 1 121 ? -15.108 13.049 15.048 1.00 12.00 154 TYR A CA 1
ATOM 964 C C . TYR A 1 121 ? -16.458 12.571 14.512 1.00 11.63 154 TYR A C 1
ATOM 965 O O . TYR A 1 121 ? -17.284 13.436 14.169 1.00 12.97 154 TYR A O 1
ATOM 974 N N . ALA A 1 122 ? -16.732 11.262 14.435 1.00 11.89 155 ALA A N 1
ATOM 975 C CA . ALA A 1 122 ? -18.048 10.809 13.906 1.00 11.07 155 ALA A CA 1
ATOM 976 C C . ALA A 1 122 ? -19.225 11.420 14.690 1.00 12.55 155 ALA A C 1
ATOM 977 O O . ALA A 1 122 ? -20.153 11.949 14.072 1.00 11.42 155 ALA A O 1
ATOM 979 N N . PRO A 1 123 ? -19.221 11.304 16.031 1.00 12.35 156 PRO A N 1
ATOM 980 C CA . PRO A 1 123 ? -20.309 11.957 16.768 1.00 13.49 156 PRO A CA 1
ATOM 981 C C . PRO A 1 123 ? -20.287 13.464 16.643 1.00 13.81 156 PRO A C 1
ATOM 982 O O . PRO A 1 123 ? -21.340 14.099 16.639 1.00 14.97 156 PRO A O 1
ATOM 986 N N . ARG A 1 124 ? -19.121 14.052 16.546 1.00 12.67 157 ARG A N 1
ATOM 987 C CA . ARG A 1 124 ? -19.027 15.504 16.569 1.00 11.98 157 ARG A CA 1
ATOM 988 C C . ARG A 1 124 ? -19.774 16.181 15.431 1.00 12.78 157 ARG A C 1
ATOM 989 O O . ARG A 1 124 ? -20.436 17.200 15.627 1.00 13.01 157 ARG A O 1
ATOM 997 N N . TYR A 1 125 ? -19.650 15.623 14.232 1.00 11.88 158 TYR A N 1
ATOM 998 C CA . TYR A 1 125 ? -20.280 16.210 13.057 1.00 12.08 158 TYR A CA 1
ATOM 999 C C . TYR A 1 125 ? -21.438 15.380 12.492 1.00 11.67 158 TYR A C 1
ATOM 1000 O O . TYR A 1 125 ? -21.917 15.664 11.394 1.00 11.43 158 TYR A O 1
ATOM 1009 N N . ALA A 1 126 ? -21.976 14.437 13.288 1.00 12.10 159 ALA A N 1
ATOM 1010 C CA . ALA A 1 126 ? -23.065 13.578 12.867 1.00 11.69 159 ALA A CA 1
ATOM 1011 C C . ALA A 1 126 ? -24.278 14.345 12.343 1.00 12.57 159 ALA A C 1
ATOM 1012 O O . ALA A 1 126 ? -24.887 13.934 11.351 1.00 13.31 159 ALA A O 1
ATOM 1014 N N . LYS A 1 127 ? -24.593 15.456 13.004 1.00 12.72 160 LYS A N 1
ATOM 1015 C CA . LYS A 1 127 ? -25.802 16.203 12.667 1.00 13.89 160 LYS A CA 1
ATOM 1016 C C . LYS A 1 127 ? -25.543 17.325 11.676 1.00 13.14 160 LYS A C 1
ATOM 1017 O O . LYS A 1 127 ? -26.457 18.053 11.313 1.00 14.86 160 LYS A O 1
ATOM 1020 N N . GLU A 1 128 ? -24.290 17.471 11.214 1.00 12.25 161 GLU A N 1
ATOM 1021 C CA . GLU A 1 128 ? -23.955 18.481 10.219 1.00 12.36 161 GLU A CA 1
ATOM 1022 C C . GLU A 1 128 ? -24.299 17.936 8.837 1.00 12.69 161 GLU A C 1
ATOM 1023 O O . GLU A 1 128 ? -23.554 17.141 8.265 1.00 12.15 161 GLU A O 1
ATOM 1029 N N . THR A 1 129 ? -25.466 18.321 8.302 1.00 11.92 162 THR A N 1
ATOM 1030 C CA . THR A 1 129 ? -26.012 17.636 7.149 1.00 11.95 162 THR A CA 1
ATOM 1031 C C . THR A 1 129 ? -25.191 17.848 5.864 1.00 11.00 162 THR A C 1
ATOM 1032 O O . THR A 1 129 ? -25.279 17.055 4.901 1.00 11.12 162 THR A O 1
ATOM 1036 N N . HIS A 1 130 ? -24.363 18.898 5.850 1.00 11.07 163 HIS A N 1
ATOM 1037 C CA . HIS A 1 130 ? -23.495 19.177 4.691 1.00 10.66 163 HIS A CA 1
ATOM 1038 C C . HIS A 1 130 ? -22.185 18.370 4.700 1.00 10.85 163 HIS A C 1
ATOM 1039 O O . HIS A 1 130 ? -21.405 18.508 3.750 1.00 11.26 163 HIS A O 1
ATOM 1046 N N . VAL A 1 131 ? -21.955 17.568 5.747 1.00 11.39 164 VAL A N 1
ATOM 1047 C CA . VAL A 1 131 ? -20.684 16.891 5.953 1.00 11.48 164 VAL A CA 1
ATOM 1048 C C . VAL A 1 131 ? -20.765 15.387 5.647 1.00 12.21 164 VAL A C 1
ATOM 1049 O O . VAL A 1 131 ? -21.690 14.686 6.092 1.00 12.85 164 VAL A O 1
ATOM 1053 N N . LEU A 1 132 ? -19.826 14.915 4.840 1.00 10.65 165 LEU A N 1
ATOM 1054 C CA . LEU A 1 132 ? -19.661 13.512 4.491 1.00 10.19 165 LEU A CA 1
ATOM 1055 C C . LEU A 1 132 ? -18.356 13.027 5.106 1.00 10.28 165 LEU A C 1
ATOM 1056 O O . LEU A 1 132 ? -17.408 13.795 5.279 1.00 10.83 165 LEU A O 1
ATOM 1061 N N . TYR A 1 133 ? -18.292 11.738 5.424 1.00 9.19 166 TYR A N 1
ATOM 1062 C CA . TYR A 1 133 ? -17.086 11.122 5.976 1.00 9.53 166 TYR A CA 1
ATOM 1063 C C . TYR A 1 133 ? -16.416 10.170 4.990 1.00 10.19 166 TYR A C 1
ATOM 1064 O O . TYR A 1 133 ? -17.035 9.214 4.495 1.00 10.90 166 TYR A O 1
ATOM 1073 N N . GLU A 1 134 ? -15.127 10.399 4.748 1.00 9.80 167 GLU A N 1
ATOM 1074 C CA . GLU A 1 134 ? -14.326 9.526 3.904 1.00 10.19 167 GLU A CA 1
ATOM 1075 C C . GLU A 1 134 ? -13.325 8.852 4.845 1.00 10.01 167 GLU A C 1
ATOM 1076 O O . GLU A 1 134 ? -12.445 9.503 5.422 1.00 9.90 167 GLU A O 1
ATOM 1082 N N . ILE A 1 135 ? -13.462 7.537 5.017 1.00 9.57 168 ILE A N 1
ATOM 1083 C CA . ILE A 1 135 ? -12.760 6.792 6.066 1.00 9.49 168 ILE A CA 1
ATOM 1084 C C . ILE A 1 135 ? -11.259 7.086 6.151 1.00 9.51 168 ILE A C 1
ATOM 1085 O O . ILE A 1 135 ? -10.774 7.388 7.232 1.00 10.21 168 ILE A O 1
ATOM 1090 N N . HIS A 1 136 ? -10.527 7.017 5.039 1.00 10.27 169 HIS A N 1
ATOM 1091 C CA . HIS A 1 136 ? -9.073 7.214 5.125 1.00 9.67 169 HIS A CA 1
ATOM 1092 C C . HIS A 1 136 ? -8.495 7.404 3.728 1.00 10.26 169 HIS A C 1
ATOM 1093 O O . HIS A 1 136 ? -8.702 6.544 2.841 1.00 10.80 169 HIS A O 1
ATOM 1100 N N . ASN A 1 137 ? -7.726 8.464 3.547 1.00 10.21 170 ASN A N 1
ATOM 1101 C CA . ASN A 1 137 ? -7.044 8.691 2.275 1.00 9.97 170 ASN A CA 1
ATOM 1102 C C . ASN A 1 137 ? -6.009 7.571 1.999 1.00 10.61 170 ASN A C 1
ATOM 1103 O O . ASN A 1 137 ? -5.304 7.152 2.908 1.00 10.58 170 ASN A O 1
ATOM 1108 N N . GLU A 1 138 ? -5.943 7.104 0.751 1.00 10.51 171 GLU A N 1
ATOM 1109 C CA . GLU A 1 138 ? -4.892 6.192 0.232 1.00 11.01 171 GLU A CA 1
ATOM 1110 C C . GLU A 1 138 ? -4.232 5.348 1.321 1.00 10.59 171 GLU A C 1
ATOM 1111 O O . GLU A 1 138 ? -3.035 5.534 1.619 1.00 10.60 171 GLU A O 1
ATOM 1117 N N . PRO A 1 139 ? -4.962 4.360 1.874 1.00 10.75 172 PRO A N 1
ATOM 1118 C CA . PRO A 1 139 ? -4.431 3.660 3.032 1.00 10.91 172 PRO A CA 1
ATOM 1119 C C . PRO A 1 139 ? -3.480 2.513 2.714 1.00 11.89 172 PRO A C 1
ATOM 1120 O O . PRO A 1 139 ? -2.927 1.904 3.636 1.00 12.55 172 PRO A O 1
ATOM 1124 N N . VAL A 1 140 ? -3.359 2.207 1.431 1.00 11.00 173 VAL A N 1
ATOM 1125 C CA . VAL A 1 140 ? -2.607 1.061 0.934 1.00 11.56 173 VAL A CA 1
ATOM 1126 C C . VAL A 1 140 ? -1.919 1.475 -0.361 1.00 11.51 173 VAL A C 1
ATOM 1127 O O . VAL A 1 140 ? -2.470 2.216 -1.191 1.00 11.67 173 VAL A O 1
ATOM 1131 N N . ALA A 1 141 ? -0.665 1.063 -0.502 1.00 11.85 174 ALA A N 1
ATOM 1132 C CA . ALA A 1 141 ? 0.112 1.334 -1.702 1.00 11.82 174 ALA A CA 1
ATOM 1133 C C . ALA A 1 141 ? -0.093 0.182 -2.696 1.00 12.52 174 ALA A C 1
ATOM 1134 O O . ALA A 1 141 ? 0.511 -0.896 -2.521 1.00 13.68 174 ALA A O 1
ATOM 1136 N N . TRP A 1 142 ? -0.924 0.327 -3.742 1.00 12.60 175 TRP A N 1
ATOM 1137 C CA . TRP A 1 142 ? -1.532 1.606 -4.196 1.00 12.48 175 TRP A CA 1
ATOM 1138 C C . TRP A 1 142 ? -2.981 1.439 -4.667 1.00 13.11 175 TRP A C 1
ATOM 1139 O O . TRP A 1 142 ? -3.542 2.361 -5.273 1.00 13.44 175 TRP A O 1
ATOM 1150 N N . GLY A 1 143 ? -3.620 0.301 -4.415 1.00 13.32 176 GLY A N 1
ATOM 1151 C CA . GLY A 1 143 ? -4.986 0.088 -4.896 1.00 13.17 176 GLY A CA 1
ATOM 1152 C C . GLY A 1 143 ? -5.455 -1.290 -4.538 1.00 12.47 176 GLY A C 1
ATOM 1153 O O . GLY A 1 143 ? -4.845 -1.945 -3.685 1.00 13.29 176 GLY A O 1
ATOM 1154 N N . PRO A 1 144 ? -6.594 -1.706 -5.109 1.00 12.87 177 PRO A N 1
ATOM 1155 C CA . PRO A 1 144 ? -7.140 -3.014 -4.751 1.00 13.20 177 PRO A CA 1
ATOM 1156 C C . PRO A 1 144 ? -6.319 -4.177 -5.304 1.00 13.77 177 PRO A C 1
ATOM 1157 O O . PRO A 1 144 ? -5.562 -3.998 -6.272 1.00 14.80 177 PRO A O 1
ATOM 1161 N N . PRO A 1 145 ? -6.468 -5.363 -4.682 1.00 14.30 178 PRO A N 1
ATOM 1162 C CA . PRO A 1 145 ? -7.335 -5.703 -3.551 1.00 15.18 178 PRO A CA 1
ATOM 1163 C C . PRO A 1 145 ? -6.661 -5.493 -2.215 1.00 14.57 178 PRO A C 1
ATOM 1164 O O . PRO A 1 145 ? -5.626 -6.107 -1.906 1.00 15.35 178 PRO A O 1
ATOM 1168 N N . TYR A 1 146 ? -7.216 -4.607 -1.393 1.00 13.62 179 TYR A N 1
ATOM 1169 C CA . TYR A 1 146 ? -6.744 -4.461 -0.041 1.00 12.74 179 TYR A CA 1
ATOM 1170 C C . TYR A 1 146 ? -6.847 -5.781 0.757 1.00 13.25 179 TYR A C 1
ATOM 1171 O O . TYR A 1 146 ? -6.103 -5.996 1.716 1.00 13.62 179 TYR A O 1
ATOM 1180 N N . SER A 1 147 ? -7.813 -6.625 0.358 1.00 13.88 180 SER A N 1
ATOM 1181 C CA . SER A 1 147 ? -8.095 -7.881 1.072 1.00 15.53 180 SER A CA 1
ATOM 1182 C C . SER A 1 147 ? -7.052 -8.949 0.819 1.00 16.97 180 SER A C 1
ATOM 1183 O O . SER A 1 147 ? -7.067 -9.976 1.516 1.00 18.89 180 SER A O 1
ATOM 1186 N N . SER A 1 148 ? -6.133 -8.721 -0.111 1.00 17.79 181 SER A N 1
ATOM 1187 C CA . SER A 1 148 ? -5.015 -9.665 -0.301 1.00 18.63 181 SER A CA 1
ATOM 1188 C C . SER A 1 148 ? -4.075 -9.696 0.887 1.00 19.02 181 SER A C 1
ATOM 1189 O O . SER A 1 148 ? -3.756 -8.667 1.516 1.00 17.50 181 SER A O 1
ATOM 1192 N N . SER A 1 149 ? -3.600 -10.901 1.221 1.00 20.07 182 SER A N 1
ATOM 1193 C CA . SER A 1 149 ? -2.654 -11.032 2.300 1.00 20.89 182 SER A CA 1
ATOM 1194 C C . SER A 1 149 ? -1.312 -10.328 1.996 1.00 20.39 182 SER A C 1
ATOM 1195 O O . SER A 1 149 ? -0.562 -10.048 2.924 1.00 21.78 182 SER A O 1
ATOM 1198 N N . THR A 1 150 ? -1.046 -10.015 0.723 1.00 19.60 183 THR A N 1
ATOM 1199 C CA . THR A 1 150 ? 0.195 -9.366 0.322 1.00 20.33 183 THR A CA 1
ATOM 1200 C C . THR A 1 150 ? -0.001 -7.870 0.053 1.00 18.63 183 THR A C 1
ATOM 1201 O O . THR A 1 150 ? 0.904 -7.205 -0.438 1.00 19.43 183 THR A O 1
ATOM 1205 N N . ALA A 1 151 ? -1.175 -7.342 0.406 1.00 16.82 184 ALA A N 1
ATOM 1206 C CA . ALA A 1 151 ? -1.371 -5.895 0.322 1.00 15.60 184 ALA A CA 1
ATOM 1207 C C . ALA A 1 151 ? -0.379 -5.187 1.249 1.00 15.88 184 ALA A C 1
ATOM 1208 O O . ALA A 1 151 ? 0.019 -5.716 2.300 1.00 15.59 184 ALA A O 1
ATOM 1210 N N . ASN A 1 152 ? 0.023 -3.974 0.850 1.00 15.29 185 ASN A N 1
ATOM 1211 C CA . ASN A 1 152 ? 0.979 -3.164 1.578 1.00 15.42 185 ASN A CA 1
ATOM 1212 C C . ASN A 1 152 ? 0.364 -1.870 2.101 1.00 14.19 185 ASN A C 1
ATOM 1213 O O . ASN A 1 152 ? 0.296 -0.895 1.359 1.00 14.05 185 ASN A O 1
ATOM 1218 N N . PRO A 1 153 ? -0.053 -1.830 3.368 1.00 13.95 186 PRO A N 1
ATOM 1219 C CA . PRO A 1 153 ? 0.020 -2.886 4.370 1.00 14.63 186 PRO A CA 1
ATOM 1220 C C . PRO A 1 153 ? -1.230 -3.735 4.338 1.00 15.66 186 PRO A C 1
ATOM 1221 O O . PRO A 1 153 ? -2.225 -3.350 3.717 1.00 16.14 186 PRO A O 1
ATOM 1225 N N . PRO A 1 154 ? -1.189 -4.913 4.972 1.00 15.76 187 PRO A N 1
ATOM 1226 C CA . PRO A 1 154 ? -2.360 -5.763 5.063 1.00 16.01 187 PRO A CA 1
ATOM 1227 C C . PRO A 1 154 ? -3.404 -5.250 6.059 1.00 14.80 187 PRO A C 1
ATOM 1228 O O . PRO A 1 154 ? -3.104 -4.418 6.931 1.00 16.38 187 PRO A O 1
ATOM 1232 N N . GLY A 1 155 ? -4.624 -5.778 5.906 1.00 14.96 188 GLY A N 1
ATOM 1233 C CA . GLY A 1 155 ? -5.680 -5.550 6.853 1.00 14.24 188 GLY A CA 1
ATOM 1234 C C . GLY A 1 155 ? -6.497 -4.271 6.698 1.00 14.51 188 GLY A C 1
ATOM 1235 O O . GLY A 1 155 ? -7.298 -3.941 7.572 1.00 15.02 188 GLY A O 1
ATOM 1236 N N . ALA A 1 156 ? -6.320 -3.540 5.607 1.00 13.62 189 ALA A N 1
ATOM 1237 C CA . ALA A 1 156 ? -7.095 -2.314 5.473 1.00 12.57 189 ALA A CA 1
ATOM 1238 C C . ALA A 1 156 ? -8.585 -2.565 5.402 1.00 12.49 189 ALA A C 1
ATOM 1239 O O . ALA A 1 156 ? -9.349 -1.718 5.842 1.00 12.86 189 ALA A O 1
ATOM 1241 N N . VAL A 1 157 ? -9.018 -3.708 4.871 1.00 12.34 190 VAL A N 1
ATOM 1242 C CA . VAL A 1 157 ? -10.466 -3.951 4.834 1.00 11.51 190 VAL A CA 1
ATOM 1243 C C . VAL A 1 157 ? -10.989 -4.073 6.275 1.00 13.78 190 VAL A C 1
ATOM 1244 O O . VAL A 1 157 ? -12.094 -3.647 6.589 1.00 12.63 190 VAL A O 1
ATOM 1248 N N . ASP A 1 158 ? -10.213 -4.672 7.168 1.00 13.83 191 ASP A N 1
ATOM 1249 C CA . ASP A 1 158 ? -10.595 -4.736 8.580 1.00 15.26 191 ASP A CA 1
ATOM 1250 C C . ASP A 1 158 ? -10.732 -3.334 9.185 1.00 14.40 191 ASP A C 1
ATOM 1251 O O . ASP A 1 158 ? -11.645 -3.065 9.957 1.00 14.41 191 ASP A O 1
ATOM 1256 N N . MET A 1 159 ? -9.841 -2.419 8.817 1.00 13.64 192 MET A N 1
ATOM 1257 C CA A MET A 1 159 ? -9.940 -1.048 9.269 0.90 13.66 192 MET A CA 1
ATOM 1258 C CA B MET A 1 159 ? -9.956 -1.023 9.261 0.10 12.70 192 MET A CA 1
ATOM 1259 C C . MET A 1 159 ? -11.234 -0.414 8.710 1.00 13.03 192 MET A C 1
ATOM 1260 O O . MET A 1 159 ? -11.947 0.299 9.422 1.00 13.16 192 MET A O 1
ATOM 1269 N N . GLU A 1 160 ? -11.526 -0.661 7.429 1.00 12.35 193 GLU A N 1
ATOM 1270 C CA . GLU A 1 160 ? -12.737 -0.107 6.798 1.00 12.31 193 GLU A CA 1
ATOM 1271 C C . GLU A 1 160 ? -13.973 -0.603 7.527 1.00 12.62 193 GLU A C 1
ATOM 1272 O O . GLU A 1 160 ? -14.856 0.190 7.832 1.00 12.38 193 GLU A O 1
ATOM 1278 N N . ILE A 1 161 ? -13.994 -1.891 7.858 1.00 12.09 194 ILE A N 1
ATOM 1279 C CA . ILE A 1 161 ? -15.128 -2.479 8.587 1.00 12.71 194 ILE A CA 1
ATOM 1280 C C . ILE A 1 161 ? -15.251 -1.853 9.980 1.00 12.49 194 ILE A C 1
ATOM 1281 O O . ILE A 1 161 ? -16.336 -1.434 10.404 1.00 12.29 194 ILE A O 1
ATOM 1286 N N . ASP A 1 162 ? -14.139 -1.818 10.712 1.00 12.21 195 ASP A N 1
ATOM 1287 C CA . ASP A 1 162 ? -14.146 -1.354 12.080 1.00 12.88 195 ASP A CA 1
ATOM 1288 C C . ASP A 1 162 ? -14.576 0.129 12.144 1.00 12.41 195 ASP A C 1
ATOM 1289 O O . ASP A 1 162 ? -15.370 0.552 12.991 1.00 13.38 195 ASP A O 1
ATOM 1294 N N . VAL A 1 163 ? -14.023 0.934 11.244 1.00 12.90 196 VAL A N 1
ATOM 1295 C CA . VAL A 1 163 ? -14.341 2.347 11.198 1.00 12.03 196 VAL A CA 1
ATOM 1296 C C . VAL A 1 163 ? -15.805 2.563 10.770 1.00 11.45 196 VAL A C 1
ATOM 1297 O O . VAL A 1 163 ? -16.489 3.427 11.325 1.00 11.80 196 VAL A O 1
ATOM 1301 N N . TYR A 1 164 ? -16.270 1.808 9.790 1.00 11.29 197 TYR A N 1
ATOM 1302 C CA . TYR A 1 164 ? -17.682 1.903 9.383 1.00 11.78 197 TYR A CA 1
ATOM 1303 C C . TYR A 1 164 ? -18.596 1.669 10.582 1.00 12.45 197 TYR A C 1
ATOM 1304 O O . TYR A 1 164 ? -19.551 2.401 10.787 1.00 12.43 197 TYR A O 1
ATOM 1313 N N . ARG A 1 165 ? -18.341 0.619 11.359 1.00 11.90 198 ARG A N 1
ATOM 1314 C CA . ARG A 1 165 ? -19.156 0.370 12.540 1.00 12.57 198 ARG A CA 1
ATOM 1315 C C . ARG A 1 165 ? -19.099 1.521 13.544 1.00 12.69 198 ARG A C 1
ATOM 1316 O O . ARG A 1 165 ? -20.117 1.893 14.107 1.00 13.83 198 ARG A O 1
ATOM 1324 N N . ILE A 1 166 ? -17.914 2.069 13.790 1.00 12.61 199 ILE A N 1
ATOM 1325 C CA . ILE A 1 166 ? -17.775 3.215 14.687 1.00 12.11 199 ILE A CA 1
ATOM 1326 C C . ILE A 1 166 ? -18.615 4.395 14.143 1.00 12.83 199 ILE A C 1
ATOM 1327 O O . ILE A 1 166 ? -19.427 4.987 14.841 1.00 12.25 199 ILE A O 1
ATOM 1332 N N . ILE A 1 167 ? -18.439 4.722 12.861 1.00 12.43 200 ILE A N 1
ATOM 1333 C CA . ILE A 1 167 ? -19.184 5.818 12.256 1.00 12.44 200 ILE A CA 1
ATOM 1334 C C . ILE A 1 167 ? -20.674 5.624 12.378 1.00 13.07 200 ILE A C 1
ATOM 1335 O O . ILE A 1 167 ? -21.372 6.536 12.777 1.00 13.83 200 ILE A O 1
ATOM 1340 N N . ARG A 1 168 ? -21.157 4.447 12.040 1.00 13.44 201 ARG A N 1
ATOM 1341 C CA . ARG A 1 168 ? -22.618 4.241 12.012 1.00 14.08 201 ARG A CA 1
ATOM 1342 C C . ARG A 1 168 ? -23.238 4.200 13.402 1.00 15.36 201 ARG A C 1
ATOM 1343 O O . ARG A 1 168 ? -24.449 4.442 13.554 1.00 17.32 201 ARG A O 1
ATOM 1351 N N . THR A 1 169 ? -22.454 3.830 14.401 1.00 15.01 202 THR A N 1
ATOM 1352 C CA . THR A 1 169 ? -22.864 3.886 15.791 1.00 16.30 202 THR A CA 1
ATOM 1353 C C . THR A 1 169 ? -23.223 5.310 16.209 1.00 16.12 202 THR A C 1
ATOM 1354 O O . THR A 1 169 ? -24.269 5.534 16.848 1.00 18.05 202 THR A O 1
ATOM 1358 N N . TYR A 1 170 ? -22.381 6.276 15.851 1.00 15.24 203 TYR A N 1
ATOM 1359 C CA . TYR A 1 170 ? -22.508 7.652 16.290 1.00 15.09 203 TYR A CA 1
ATOM 1360 C C . TYR A 1 170 ? -23.141 8.605 15.261 1.00 14.67 203 TYR A C 1
ATOM 1361 O O . TYR A 1 170 ? -23.614 9.665 15.642 1.00 16.78 203 TYR A O 1
ATOM 1370 N N . ALA A 1 171 ? -23.151 8.197 14.003 1.00 13.60 204 ALA A N 1
ATOM 1371 C CA . ALA A 1 171 ? -23.576 9.024 12.884 1.00 13.25 204 ALA A CA 1
ATOM 1372 C C . ALA A 1 171 ? -24.378 8.153 11.915 1.00 13.04 204 ALA A C 1
ATOM 1373 O O . ALA A 1 171 ? -23.934 7.793 10.835 1.00 12.95 204 ALA A O 1
ATOM 1375 N N . PRO A 1 172 ? -25.592 7.776 12.314 1.00 13.29 205 PRO A N 1
ATOM 1376 C CA . PRO A 1 172 ? -26.352 6.797 11.548 1.00 13.85 205 PRO A CA 1
ATOM 1377 C C . PRO A 1 172 ? -26.739 7.225 10.140 1.00 13.05 205 PRO A C 1
ATOM 1378 O O . PRO A 1 172 ? -27.008 6.369 9.317 1.00 14.38 205 PRO A O 1
ATOM 1382 N N . GLU A 1 173 ? -26.741 8.531 9.871 1.00 12.37 206 GLU A N 1
ATOM 1383 C CA . GLU A 1 173 ? -27.217 9.084 8.612 1.00 12.79 206 GLU A CA 1
ATOM 1384 C C . GLU A 1 173 ? -26.150 9.787 7.772 1.00 11.88 206 GLU A C 1
ATOM 1385 O O . GLU A 1 173 ? -26.440 10.312 6.696 1.00 12.93 206 GLU A O 1
ATOM 1391 N N . THR A 1 174 ? -24.901 9.774 8.220 1.00 12.07 207 THR A N 1
ATOM 1392 C CA . THR A 1 174 ? -23.843 10.466 7.479 1.00 11.65 207 THR A CA 1
ATOM 1393 C C . THR A 1 174 ? -23.288 9.632 6.310 1.00 10.99 207 THR A C 1
ATOM 1394 O O . THR A 1 174 ? -22.922 8.474 6.507 1.00 11.45 207 THR A O 1
ATOM 1398 N N . PRO A 1 175 ? -23.253 10.202 5.083 1.00 10.87 208 PRO A N 1
ATOM 1399 C CA . PRO A 1 175 ? -22.654 9.454 3.957 1.00 10.80 208 PRO A CA 1
ATOM 1400 C C . PRO A 1 175 ? -21.226 9.032 4.277 1.00 10.98 208 PRO A C 1
ATOM 1401 O O . PRO A 1 175 ? -20.456 9.818 4.851 1.00 11.18 208 PRO A O 1
ATOM 1405 N N . VAL A 1 176 ? -20.919 7.794 3.919 1.00 9.95 209 VAL A N 1
ATOM 1406 C CA . VAL A 1 176 ? -19.576 7.253 4.101 1.00 10.11 209 VAL A CA 1
ATOM 1407 C C . VAL A 1 176 ? -18.961 6.849 2.750 1.00 10.63 209 VAL A C 1
ATOM 1408 O O . VAL A 1 176 ? -19.572 6.135 1.925 1.00 11.38 209 VAL A O 1
AT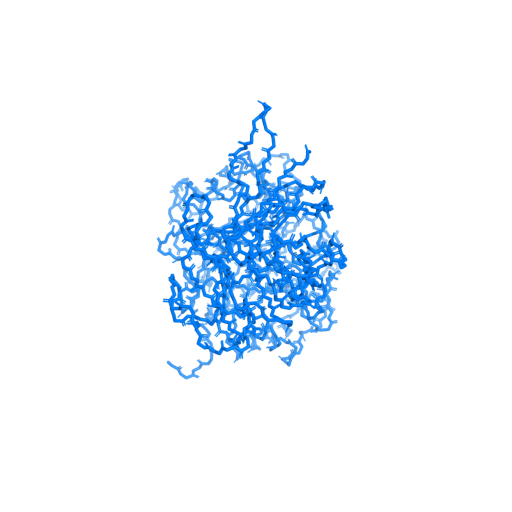OM 1412 N N . LEU A 1 177 ? -17.737 7.349 2.530 1.00 10.60 210 LEU A N 1
ATOM 1413 C CA . LEU A 1 177 ? -16.950 7.033 1.337 1.00 10.52 210 LEU A CA 1
ATOM 1414 C C . LEU A 1 177 ? -15.815 6.074 1.725 1.00 10.63 210 LEU A C 1
ATOM 1415 O O . LEU A 1 177 ? -15.019 6.384 2.595 1.00 10.88 210 LEU A O 1
ATOM 1420 N N . LEU A 1 178 ? -15.775 4.939 1.023 1.00 10.32 211 LEU A N 1
ATOM 1421 C CA . LEU A 1 178 ? -14.950 3.770 1.377 1.00 10.46 211 LEU A CA 1
ATOM 1422 C C . LEU A 1 178 ? -13.707 3.661 0.493 1.00 10.27 211 LEU A C 1
ATOM 1423 O O . LEU A 1 178 ? -13.724 4.043 -0.694 1.00 10.44 211 LEU A O 1
ATOM 1428 N N . PHE A 1 179 ? -12.653 3.092 1.061 1.00 10.09 212 PHE A N 1
ATOM 1429 C CA . PHE A 1 179 ? -11.435 2.636 0.364 1.00 10.77 212 PHE A CA 1
ATOM 1430 C C . PHE A 1 179 ? -10.451 3.713 -0.094 1.00 10.61 212 PHE A C 1
ATOM 1431 O O . PHE A 1 179 ? -9.248 3.570 0.129 1.00 10.85 212 PHE A O 1
ATOM 1439 N N . SER A 1 180 ? -10.923 4.725 -0.822 1.00 10.61 213 SER A N 1
ATOM 1440 C CA . SER A 1 180 ? -10.058 5.821 -1.313 1.00 11.11 213 SER A CA 1
ATOM 1441 C C . SER A 1 180 ? -8.840 5.274 -2.048 1.00 10.07 213 SER A C 1
ATOM 1442 O O . SER A 1 180 ? -7.682 5.632 -1.787 1.00 10.27 213 SER A O 1
ATOM 1445 N N . TYR A 1 181 ? -9.118 4.413 -3.012 1.00 10.91 214 TYR A N 1
ATOM 1446 C CA . TYR A 1 181 ? -8.059 3.776 -3.799 1.00 10.47 214 TYR A CA 1
ATOM 1447 C C . TYR A 1 181 ? -7.203 4.778 -4.573 1.00 9.73 214 TYR A C 1
ATOM 1448 O O . TYR A 1 181 ? -7.747 5.532 -5.377 1.00 11.58 214 TYR A O 1
ATOM 1457 N N . ALA A 1 182 ? -5.872 4.758 -4.412 1.00 9.71 215 ALA A N 1
ATOM 1458 C CA . ALA A 1 182 ? -5.014 5.695 -5.140 1.00 10.32 215 ALA A CA 1
ATOM 1459 C C . ALA A 1 182 ? -5.028 5.454 -6.653 1.00 10.77 215 ALA A C 1
ATOM 1460 O O . ALA A 1 182 ? -5.122 6.383 -7.452 1.00 11.16 215 ALA A O 1
ATOM 1462 N N . VAL A 1 183 ? -4.899 4.188 -7.011 1.00 10.72 216 VAL A N 1
ATOM 1463 C CA . VAL A 1 183 ? -4.736 3.734 -8.381 1.00 12.34 216 VAL A CA 1
ATOM 1464 C C . VAL A 1 183 ? -5.848 2.705 -8.644 1.00 13.21 216 VAL A C 1
ATOM 1465 O O . VAL A 1 183 ? -5.843 1.603 -8.096 1.00 14.00 216 VAL A O 1
ATOM 1469 N N . PHE A 1 184 ? -6.821 3.106 -9.457 1.00 12.55 217 PHE A N 1
ATOM 1470 C CA . PHE A 1 184 ? -8.059 2.372 -9.701 1.00 12.02 217 PHE A CA 1
ATOM 1471 C C . PHE A 1 184 ? -8.287 2.325 -11.191 1.00 12.45 217 PHE A C 1
ATOM 1472 O O . PHE A 1 184 ? -8.820 3.279 -11.777 1.00 11.87 217 PHE A O 1
ATOM 1480 N N . GLY A 1 185 ? -7.834 1.239 -11.825 1.00 12.11 218 GLY A N 1
ATOM 1481 C CA . GLY A 1 185 ? -7.775 1.221 -13.280 1.00 12.68 218 GLY A CA 1
ATOM 1482 C C . GLY A 1 185 ? -8.061 -0.129 -13.904 1.00 13.11 218 GLY A C 1
ATOM 1483 O O . GLY A 1 185 ? -7.731 -1.182 -13.371 1.00 13.75 218 GLY A O 1
ATOM 1484 N N . GLY A 1 186 ? -8.700 -0.059 -15.054 1.00 13.66 219 GLY A N 1
ATOM 1485 C CA . GLY A 1 186 ? -8.969 -1.228 -15.864 1.00 14.16 219 GLY A CA 1
ATOM 1486 C C . GLY A 1 186 ? -10.131 -2.069 -15.372 1.00 15.22 219 GLY A C 1
ATOM 1487 O O . GLY A 1 186 ? -10.667 -1.898 -14.268 1.00 14.73 219 GLY A O 1
ATOM 1488 N N . LYS A 1 187 ? -10.523 -3.041 -16.196 1.00 16.03 220 LYS A N 1
ATOM 1489 C CA . LYS A 1 187 ? -11.473 -4.054 -15.729 1.00 17.17 220 LYS A CA 1
ATOM 1490 C C . LYS A 1 187 ? -10.899 -4.812 -14.526 1.00 16.46 220 LYS A C 1
ATOM 1491 O O . LYS A 1 187 ? -11.653 -5.189 -13.623 1.00 17.64 220 LYS A O 1
ATOM 1497 N N . GLY A 1 188 ? -9.584 -5.007 -14.509 1.00 16.29 221 GLY A N 1
ATOM 1498 C CA . GLY A 1 188 ? -8.886 -5.657 -13.407 1.00 16.38 221 GLY A CA 1
ATOM 1499 C C . GLY A 1 188 ? -9.054 -4.911 -12.095 1.00 16.12 221 GLY A C 1
ATOM 1500 O O . GLY A 1 188 ? -9.317 -5.522 -11.048 1.00 17.40 221 GLY A O 1
ATOM 1501 N N . GLY A 1 189 ? -8.888 -3.597 -12.136 1.00 15.23 222 GLY A N 1
ATOM 1502 C CA . GLY A 1 189 ? -9.050 -2.797 -10.927 1.00 14.82 222 GLY A CA 1
ATOM 1503 C C . GLY A 1 189 ? -10.443 -2.904 -10.340 1.00 14.59 222 GLY A C 1
ATOM 1504 O O . GLY A 1 189 ? -10.600 -3.010 -9.120 1.00 14.66 222 GLY A O 1
ATOM 1505 N N . ALA A 1 190 ? -11.463 -2.871 -11.180 1.00 13.80 223 ALA A N 1
ATOM 1506 C CA . ALA A 1 190 ? -12.816 -3.032 -10.721 1.00 13.14 223 ALA A CA 1
ATOM 1507 C C . ALA A 1 190 ? -13.024 -4.426 -10.120 1.00 14.25 223 ALA A C 1
ATOM 1508 O O . ALA A 1 190 ? -13.658 -4.574 -9.081 1.00 14.22 223 ALA A O 1
ATOM 1510 N N . ALA A 1 191 ? -12.519 -5.461 -10.789 1.00 15.02 224 ALA A N 1
ATOM 1511 C CA . ALA A 1 191 ? -12.687 -6.823 -10.271 1.00 15.53 224 ALA A CA 1
ATOM 1512 C C . ALA A 1 191 ? -12.013 -7.000 -8.916 1.00 14.80 224 ALA A C 1
ATOM 1513 O O . ALA A 1 191 ? -12.587 -7.636 -8.012 1.00 15.36 224 ALA A O 1
ATOM 1515 N N . GLU A 1 192 ? -10.831 -6.415 -8.738 1.00 14.71 225 GLU A N 1
ATOM 1516 C CA . GLU A 1 192 ? -10.129 -6.485 -7.465 1.00 14.15 225 GLU A CA 1
ATOM 1517 C C . GLU A 1 192 ? -10.849 -5.683 -6.384 1.00 13.56 225 GLU A C 1
ATOM 1518 O O . GLU A 1 192 ? -10.955 -6.127 -5.230 1.00 14.00 225 GLU A O 1
ATOM 1524 N N . ALA A 1 193 ? -11.377 -4.520 -6.763 1.00 13.22 226 ALA A N 1
ATOM 1525 C CA . ALA A 1 193 ? -12.169 -3.750 -5.814 1.00 13.21 226 ALA A CA 1
ATOM 1526 C C . ALA A 1 193 ? -13.408 -4.528 -5.366 1.00 14.34 226 ALA A C 1
ATOM 1527 O O . ALA A 1 193 ? -13.801 -4.463 -4.198 1.00 12.94 226 ALA A O 1
ATOM 1529 N N . LEU A 1 194 ? -14.022 -5.287 -6.278 1.00 13.81 227 LEU A N 1
ATOM 1530 C CA . LEU A 1 194 ? -15.221 -6.047 -5.917 1.00 14.55 227 LEU A CA 1
ATOM 1531 C C . LEU A 1 194 ? -14.892 -7.136 -4.886 1.00 13.60 227 LEU A C 1
ATOM 1532 O O . LEU A 1 194 ? -15.716 -7.445 -4.056 1.00 13.66 227 LEU A O 1
ATOM 1537 N N . LYS A 1 195 ? -13.660 -7.676 -4.884 1.00 13.44 228 LYS A N 1
ATOM 1538 C CA . LYS A 1 195 ? -13.227 -8.565 -3.791 1.00 13.86 228 LYS A CA 1
ATOM 1539 C C . LYS A 1 195 ? -13.330 -7.848 -2.446 1.00 14.24 228 LYS A C 1
ATOM 1540 O O . LYS A 1 195 ? -13.837 -8.410 -1.459 1.00 15.12 228 LYS A O 1
ATOM 1546 N N . ASP A 1 196 ? -12.788 -6.629 -2.382 1.00 12.90 229 ASP A N 1
ATOM 1547 C CA . ASP A 1 196 ? -12.814 -5.847 -1.157 1.00 13.20 229 ASP A CA 1
ATOM 1548 C C . ASP A 1 196 ? -14.245 -5.511 -0.736 1.00 13.16 229 ASP A C 1
ATOM 1549 O O . ASP A 1 196 ? -14.597 -5.558 0.441 1.00 13.43 229 ASP A O 1
ATOM 1554 N N . ILE A 1 197 ? -15.048 -5.098 -1.717 1.00 12.96 230 ILE A N 1
ATOM 1555 C CA . ILE A 1 197 ? -16.448 -4.731 -1.494 1.00 13.30 230 ILE A CA 1
ATOM 1556 C C . ILE A 1 197 ? -17.236 -5.918 -0.940 1.00 13.40 230 ILE A C 1
ATOM 1557 O O . ILE A 1 197 ? -17.957 -5.770 0.027 1.00 13.61 230 ILE A O 1
ATOM 1562 N N . ARG A 1 198 ? -17.055 -7.088 -1.541 1.00 14.13 231 ARG A N 1
ATOM 1563 C CA . ARG A 1 198 ? -17.748 -8.282 -1.068 1.00 16.12 231 ARG A CA 1
ATOM 1564 C C . ARG A 1 198 ? -17.333 -8.634 0.361 1.00 14.77 231 ARG A C 1
ATOM 1565 O O . ARG A 1 198 ? -18.185 -8.993 1.181 1.00 15.52 231 ARG A O 1
ATOM 1573 N N . ALA A 1 199 ? -16.050 -8.557 0.673 1.00 14.46 232 ALA A N 1
ATOM 1574 C CA . ALA A 1 199 ? -15.595 -8.810 2.042 1.00 14.33 232 ALA A CA 1
ATOM 1575 C C . ALA A 1 199 ? -16.174 -7.819 3.047 1.00 14.14 232 ALA A C 1
ATOM 1576 O O . ALA A 1 199 ? -16.638 -8.181 4.135 1.00 15.29 232 ALA A O 1
ATOM 1578 N N . PHE A 1 200 ? -16.126 -6.547 2.699 1.00 13.24 233 PHE A N 1
ATOM 1579 C CA . PHE A 1 200 ? -16.724 -5.511 3.533 1.00 12.50 233 PHE A CA 1
ATOM 1580 C C . PHE A 1 200 ? -18.214 -5.785 3.785 1.00 12.60 233 PHE A C 1
ATOM 1581 O O . PHE A 1 200 ? -18.673 -5.772 4.909 1.00 12.93 233 PHE A O 1
ATOM 1589 N N . ASN A 1 201 ? -18.937 -6.025 2.700 1.00 13.31 234 ASN A N 1
ATOM 1590 C CA . ASN A 1 201 ? -20.373 -6.260 2.746 1.00 13.88 234 ASN A CA 1
ATOM 1591 C C . ASN A 1 201 ? -20.736 -7.482 3.583 1.00 14.53 234 ASN A C 1
ATOM 1592 O O . ASN A 1 201 ? -21.712 -7.443 4.333 1.00 14.44 234 ASN A O 1
ATOM 1597 N N . LYS A 1 202 ? -19.974 -8.550 3.444 1.00 15.01 235 LYS A N 1
ATOM 1598 C CA . LYS A 1 202 ? -20.264 -9.733 4.233 1.00 15.63 235 LYS A CA 1
ATOM 1599 C C . LYS A 1 202 ? -20.136 -9.429 5.709 1.00 15.16 235 LYS A C 1
ATOM 1600 O O . LYS A 1 202 ? -20.989 -9.817 6.521 1.00 16.12 235 LYS A O 1
ATOM 1606 N N . ALA A 1 203 ? -19.082 -8.719 6.093 1.00 13.85 236 ALA A N 1
ATOM 1607 C CA . ALA A 1 203 ? -18.833 -8.415 7.489 1.00 14.41 236 ALA A CA 1
ATOM 1608 C C . ALA A 1 203 ? -19.847 -7.438 8.119 1.00 14.42 236 ALA A C 1
ATOM 1609 O O . ALA A 1 203 ? -20.285 -7.620 9.267 1.00 15.21 236 ALA A O 1
ATOM 1611 N N . VAL A 1 204 ? -20.245 -6.403 7.373 1.00 14.74 237 VAL A N 1
ATOM 1612 C CA A VAL A 1 204 ? -21.104 -5.389 8.019 0.50 14.34 237 VAL A CA 1
ATOM 1613 C CA B VAL A 1 204 ? -21.061 -5.309 7.860 0.50 15.15 237 VAL A CA 1
ATOM 1614 C C . VAL A 1 204 ? -22.576 -5.535 7.638 1.00 15.03 237 VAL A C 1
ATOM 1615 O O . VAL A 1 204 ? -23.419 -5.107 8.421 1.00 15.98 237 VAL A O 1
ATOM 1622 N N . PHE A 1 205 ? -22.897 -6.155 6.502 1.00 15.64 238 PHE A N 1
ATOM 1623 C CA . PHE A 1 205 ? -24.297 -6.313 6.095 1.00 16.02 238 PHE A CA 1
ATOM 1624 C C . PHE A 1 205 ? -24.762 -7.759 6.056 1.00 17.21 238 PHE A C 1
ATOM 1625 O O . PHE A 1 205 ? -25.948 -7.994 5.842 1.00 18.81 238 PHE A O 1
ATOM 1633 N N . GLY A 1 206 ? -23.855 -8.706 6.253 1.00 17.55 239 GLY A N 1
ATOM 1634 C CA . GLY A 1 206 ? -24.226 -10.122 6.283 1.00 18.85 239 GLY A CA 1
ATOM 1635 C C . GLY A 1 206 ? -24.457 -10.721 4.916 1.00 20.35 239 GLY A C 1
ATOM 1636 O O . GLY A 1 206 ? -24.913 -11.857 4.804 1.00 21.21 239 GLY A O 1
ATOM 1637 N N . ASN A 1 207 ? -24.086 -10.012 3.858 1.00 20.39 240 ASN A N 1
ATOM 1638 C CA . ASN A 1 207 ? -24.386 -10.443 2.496 1.00 22.23 240 ASN A CA 1
ATOM 1639 C C . ASN A 1 207 ? -23.332 -9.806 1.608 1.00 21.77 240 ASN A C 1
ATOM 1640 O O . ASN A 1 207 ? -23.237 -8.587 1.600 1.00 21.22 240 ASN A O 1
ATOM 1645 N N . GLU A 1 208 ? -22.594 -10.617 0.855 1.00 20.95 241 GLU A N 1
ATOM 1646 C CA . GLU A 1 208 ? -21.554 -10.094 -0.053 1.00 20.71 241 GLU A CA 1
ATOM 1647 C C . GLU A 1 208 ? -22.110 -9.114 -1.076 1.00 20.29 241 GLU A C 1
ATOM 1648 O O . GLU A 1 208 ? -21.371 -8.225 -1.533 1.00 18.33 241 GLU A O 1
ATOM 1654 N N . ASN A 1 209 ? -23.389 -9.243 -1.435 1.00 20.04 242 ASN A N 1
ATOM 1655 C CA . ASN A 1 209 ? -24.019 -8.433 -2.491 1.00 21.80 242 ASN A CA 1
ATOM 1656 C C . ASN A 1 209 ? -24.995 -7.341 -2.048 1.00 22.82 242 ASN A C 1
ATOM 1657 O O . ASN A 1 209 ? -25.978 -7.018 -2.746 1.00 25.52 242 ASN A O 1
ATOM 1662 N N . ALA A 1 210 ? -24.716 -6.720 -0.934 1.00 22.81 243 ALA A N 1
ATOM 1663 C CA . ALA A 1 210 ? -25.580 -5.672 -0.395 1.00 20.91 243 ALA A CA 1
ATOM 1664 C C . ALA A 1 210 ? -25.807 -4.459 -1.327 1.00 19.62 243 ALA A C 1
ATOM 1665 O O . ALA A 1 210 ? -24.916 -4.027 -2.070 1.00 20.52 243 ALA A O 1
ATOM 1667 N N . VAL A 1 211 ? -27.014 -3.906 -1.293 1.00 17.72 244 VAL A N 1
ATOM 1668 C CA . VAL A 1 211 ? -27.362 -2.689 -2.031 1.00 17.53 244 VAL A CA 1
ATOM 1669 C C . VAL A 1 211 ? -27.187 -1.494 -1.071 1.00 16.55 244 VAL A C 1
ATOM 1670 O O . VAL A 1 211 ? -27.970 -1.274 -0.151 1.00 16.87 244 VAL A O 1
ATOM 1674 N N . TRP A 1 212 ? -26.099 -0.733 -1.269 1.00 14.41 245 TRP A N 1
ATOM 1675 C CA . TRP A 1 212 ? -25.822 0.385 -0.386 1.00 14.13 245 TRP A CA 1
ATOM 1676 C C . TRP A 1 212 ? -26.880 1.486 -0.507 1.00 14.44 245 TRP A C 1
ATOM 1677 O O . TRP A 1 212 ? -27.292 1.812 -1.606 1.00 15.28 245 TRP A O 1
ATOM 1688 N N . THR A 1 213 ? -27.264 2.048 0.619 1.00 14.74 246 THR A N 1
ATOM 1689 C CA . THR A 1 213 ? -28.182 3.192 0.652 1.00 16.06 246 THR A CA 1
ATOM 1690 C C . THR A 1 213 ? -27.497 4.508 0.997 1.00 15.29 246 THR A C 1
ATOM 1691 O O . THR A 1 213 ? -28.069 5.566 0.750 1.00 15.98 246 THR A O 1
ATOM 1695 N N . ASN A 1 214 ? -26.267 4.470 1.531 1.00 13.74 247 ASN A N 1
ATOM 1696 C CA . ASN A 1 214 ? -25.633 5.694 2.028 1.00 12.92 247 ASN A CA 1
ATOM 1697 C C . ASN A 1 214 ? -24.106 5.582 2.088 1.00 11.12 247 ASN A C 1
ATOM 1698 O O . ASN A 1 214 ? -23.458 6.111 2.995 1.00 12.47 247 ASN A O 1
ATOM 1703 N N . GLU A 1 215 ? -23.573 4.905 1.081 1.00 11.62 248 GLU A N 1
ATOM 1704 C CA . GLU A 1 215 ? -22.145 4.603 0.951 1.00 11.05 248 GLU A CA 1
ATOM 1705 C C . GLU A 1 215 ? -21.771 4.655 -0.524 1.00 11.60 248 GLU A C 1
ATOM 1706 O O . GLU A 1 215 ? -22.615 4.433 -1.397 1.00 12.40 248 GLU A O 1
ATOM 1712 N N . ALA A 1 216 ? -20.496 4.939 -0.806 1.00 11.42 249 ALA A N 1
ATOM 1713 C CA . ALA A 1 216 ? -19.958 4.900 -2.145 1.00 10.01 249 ALA A CA 1
ATOM 1714 C C . ALA A 1 216 ? -18.456 4.596 -2.064 1.00 10.00 249 ALA A C 1
ATOM 1715 O O . ALA A 1 216 ? -17.846 4.790 -1.031 1.00 11.29 249 ALA A O 1
ATOM 1717 N N . VAL A 1 217 ? -17.900 4.099 -3.162 1.00 10.24 250 VAL A N 1
ATOM 1718 C CA . VAL A 1 217 ? -16.463 3.895 -3.266 1.00 10.28 250 VAL A CA 1
ATOM 1719 C C . VAL A 1 217 ? -15.782 5.203 -3.614 1.00 10.34 250 VAL A C 1
ATOM 1720 O O . VAL A 1 217 ? -16.029 5.785 -4.663 1.00 11.25 250 VAL A O 1
ATOM 1724 N N . ALA A 1 218 ? -14.913 5.659 -2.718 1.00 9.88 251 ALA A N 1
ATOM 1725 C CA . ALA A 1 218 ? -13.999 6.776 -3.027 1.00 9.91 251 ALA A CA 1
ATOM 1726 C C . ALA A 1 218 ? -12.804 6.211 -3.783 1.00 9.77 251 ALA A C 1
ATOM 1727 O O . ALA A 1 218 ? -12.243 5.177 -3.431 1.00 10.55 251 ALA A O 1
ATOM 1729 N N . PHE A 1 219 ? -12.422 6.897 -4.856 1.00 9.59 252 PHE A N 1
ATOM 1730 C CA . PHE A 1 219 ? -11.273 6.511 -5.656 1.00 9.92 252 PHE A CA 1
ATOM 1731 C C . PHE A 1 219 ? -10.555 7.756 -6.128 1.00 10.57 252 PHE A C 1
ATOM 1732 O O . PHE A 1 219 ? -11.095 8.853 -6.098 1.00 10.63 252 PHE A O 1
ATOM 1740 N N . HIS A 1 220 ? -9.320 7.553 -6.531 1.00 9.54 253 HIS A N 1
ATOM 1741 C CA . HIS A 1 220 ? -8.458 8.591 -7.070 1.00 9.94 253 HIS A CA 1
ATOM 1742 C C . HIS A 1 220 ? -8.141 8.332 -8.529 1.00 10.60 253 HIS A C 1
ATOM 1743 O O . HIS A 1 220 ? -8.476 7.261 -9.053 1.00 11.41 253 HIS A O 1
ATOM 1750 N N . GLY A 1 221 ? -7.465 9.282 -9.194 1.00 10.64 254 GLY A N 1
ATOM 1751 C CA . GLY A 1 221 ? -7.276 9.207 -10.627 1.00 10.74 254 GLY A CA 1
ATOM 1752 C C . GLY A 1 221 ? -5.907 8.773 -11.117 1.00 11.56 254 GLY A C 1
ATOM 1753 O O . GLY A 1 221 ? -5.608 8.900 -12.314 1.00 12.17 254 GLY A O 1
ATOM 1754 N N . TYR A 1 222 ? -5.085 8.218 -10.242 1.00 11.26 255 TYR A N 1
ATOM 1755 C CA . TYR A 1 222 ? -3.666 8.018 -10.563 1.00 11.47 255 TYR A CA 1
ATOM 1756 C C . TYR A 1 222 ? -3.364 6.828 -11.468 1.00 12.79 255 TYR A C 1
ATOM 1757 O O . TYR A 1 222 ? -2.217 6.652 -11.881 1.00 14.75 255 TYR A O 1
ATOM 1766 N N . ALA A 1 223 ? -4.372 6.050 -11.837 1.00 12.49 256 ALA A N 1
ATOM 1767 C CA . ALA A 1 223 ? -4.234 5.104 -12.962 1.00 13.10 256 ALA A CA 1
ATOM 1768 C C . ALA A 1 223 ? -4.243 5.802 -14.314 1.00 14.74 256 ALA A C 1
ATOM 1769 O O . ALA A 1 223 ? -3.944 5.174 -15.338 1.00 16.16 256 ALA A O 1
ATOM 1771 N N . GLY A 1 224 ? -4.558 7.086 -14.332 1.00 14.29 257 GLY A N 1
ATOM 1772 C CA . GLY A 1 224 ? -4.749 7.827 -15.577 1.00 13.55 257 GLY A CA 1
ATOM 1773 C C . GLY A 1 224 ? -6.183 7.818 -16.018 1.00 12.98 257 GLY A C 1
ATOM 1774 O O . GLY A 1 224 ? -6.971 6.955 -15.611 1.00 13.69 257 GLY A O 1
ATOM 1775 N N . TRP A 1 225 ? -6.572 8.773 -16.868 1.00 13.44 258 TRP A N 1
ATOM 1776 C CA . TRP A 1 225 ? -7.956 8.950 -17.144 1.00 13.40 258 TRP A CA 1
ATOM 1777 C C . TRP A 1 225 ? -8.588 7.765 -17.858 1.00 13.29 258 TRP A C 1
ATOM 1778 O O . TRP A 1 225 ? -9.722 7.399 -17.566 1.00 13.39 258 TRP A O 1
ATOM 1789 N N . GLN A 1 226 ? -7.868 7.176 -18.813 1.00 14.76 259 GLN A N 1
ATOM 1790 C CA . GLN A 1 226 ? -8.477 6.108 -19.621 1.00 15.55 259 GLN A CA 1
ATOM 1791 C C . GLN A 1 226 ? -8.764 4.882 -18.766 1.00 13.95 259 GLN A C 1
ATOM 1792 O O . GLN A 1 226 ? -9.871 4.325 -18.752 1.00 14.09 259 GLN A O 1
ATOM 1798 N N . GLU A 1 227 ? -7.753 4.455 -18.044 1.00 13.92 260 GLU A N 1
ATOM 1799 C CA A GLU A 1 227 ? -7.889 3.278 -17.189 0.50 14.07 260 GLU A CA 1
ATOM 1800 C CA B GLU A 1 227 ? -7.906 3.267 -17.200 0.50 14.07 260 GLU A CA 1
ATOM 1801 C C . GLU A 1 227 ? -8.871 3.507 -16.040 1.00 14.14 260 GLU A C 1
ATOM 1802 O O . GLU A 1 227 ? -9.623 2.613 -15.667 1.00 12.97 260 GLU A O 1
ATOM 1813 N N . THR A 1 228 ? -8.850 4.717 -15.470 1.00 12.83 261 THR A N 1
ATOM 1814 C CA . THR A 1 228 ? -9.813 5.014 -14.396 1.00 12.13 261 THR A CA 1
ATOM 1815 C C . THR A 1 228 ? -11.251 4.976 -14.898 1.00 12.16 261 THR A C 1
ATOM 1816 O O . THR A 1 228 ? -12.157 4.495 -14.204 1.00 12.56 261 THR A O 1
ATOM 1820 N N . THR A 1 229 ? -11.484 5.520 -16.093 1.00 13.14 262 THR A N 1
ATOM 1821 C CA . THR A 1 229 ? -12.832 5.542 -16.654 1.00 13.70 262 THR A CA 1
ATOM 1822 C C . THR A 1 229 ? -13.372 4.103 -16.786 1.00 13.30 262 THR A C 1
ATOM 1823 O O . THR A 1 229 ? -14.496 3.832 -16.443 1.00 14.59 262 THR A O 1
ATOM 1827 N N . ILE A 1 230 ? -12.537 3.217 -17.293 1.00 13.68 263 ILE A N 1
ATOM 1828 C CA . ILE A 1 230 ? -12.910 1.813 -17.467 1.00 14.14 263 ILE A CA 1
ATOM 1829 C C . ILE A 1 230 ? -13.273 1.161 -16.108 1.00 14.24 263 ILE A C 1
ATOM 1830 O O . ILE A 1 230 ? -14.298 0.510 -15.969 1.00 15.18 263 ILE A O 1
ATOM 1835 N N . ALA A 1 231 ? -12.447 1.373 -15.086 1.00 13.25 264 ALA A N 1
ATOM 1836 C CA . ALA A 1 231 ? -12.699 0.789 -13.773 1.00 13.51 264 ALA A CA 1
ATOM 1837 C C . ALA A 1 231 ? -14.006 1.324 -13.189 1.00 13.85 264 ALA A C 1
ATOM 1838 O O . ALA A 1 231 ? -14.788 0.581 -12.588 1.00 13.28 264 ALA A O 1
ATOM 1840 N N . VAL A 1 232 ? -14.227 2.636 -13.315 1.00 13.77 265 VAL A N 1
ATOM 1841 C CA . VAL A 1 232 ? -15.477 3.236 -12.835 1.00 14.50 265 VAL A CA 1
ATOM 1842 C C . VAL A 1 232 ? -16.696 2.661 -13.561 1.00 14.45 265 VAL A C 1
ATOM 1843 O O . VAL A 1 232 ? -17.682 2.268 -12.923 1.00 15.50 265 VAL A O 1
ATOM 1847 N N . GLU A 1 233 ? -16.615 2.614 -14.879 1.00 14.97 266 GLU A N 1
ATOM 1848 C CA . GLU A 1 233 ? -17.719 2.042 -15.681 1.00 16.09 266 GLU A CA 1
ATOM 1849 C C . GLU A 1 233 ? -18.071 0.639 -15.204 1.00 16.26 266 GLU A C 1
ATOM 1850 O O . GLU A 1 233 ? -19.261 0.302 -15.025 1.00 15.64 266 GLU A O 1
ATOM 1856 N N . GLU A 1 234 ? -17.052 -0.168 -14.961 1.00 16.04 267 GLU A N 1
ATOM 1857 C CA . GLU A 1 234 ? -17.269 -1.555 -14.528 1.00 16.94 267 GLU A CA 1
ATOM 1858 C C . GLU A 1 234 ? -17.854 -1.633 -13.147 1.00 17.24 267 GLU A C 1
ATOM 1859 O O . GLU A 1 234 ? -18.749 -2.433 -12.859 1.00 17.44 267 GLU A O 1
ATOM 1865 N N . LEU A 1 235 ? -17.385 -0.782 -12.235 1.00 15.82 268 LEU A N 1
ATOM 1866 C CA . LEU A 1 235 ? -17.941 -0.799 -10.904 1.00 16.77 268 LEU A CA 1
ATOM 1867 C C . LEU A 1 235 ? -19.402 -0.338 -10.880 1.00 16.30 268 LEU A C 1
ATOM 1868 O O . LEU A 1 235 ? -20.235 -0.887 -10.154 1.00 17.55 268 LEU A O 1
ATOM 1873 N N . LEU A 1 236 ? -19.733 0.686 -11.686 1.00 15.79 269 LEU A N 1
ATOM 1874 C CA . LEU A 1 236 ? -21.100 1.165 -11.765 1.00 16.36 269 LEU A CA 1
ATOM 1875 C C . LEU A 1 236 ? -22.007 0.071 -12.318 1.00 17.09 269 LEU A C 1
ATOM 1876 O O . LEU A 1 236 ? -23.133 -0.076 -11.863 1.00 17.53 269 LEU A O 1
ATOM 1881 N N . LYS A 1 237 ? -21.504 -0.685 -13.273 1.00 17.97 270 LYS A N 1
ATOM 1882 C CA . LYS A 1 237 ? -22.298 -1.801 -13.840 1.00 19.41 270 LYS A CA 1
ATOM 1883 C C . LYS A 1 237 ? -22.583 -2.876 -12.794 1.00 20.00 270 LYS A C 1
ATOM 1884 O O . LYS A 1 237 ? -23.655 -3.531 -12.821 1.00 19.86 270 LYS A O 1
ATOM 1890 N N . ALA A 1 238 ? -21.645 -3.051 -11.868 1.00 18.70 271 ALA A N 1
ATOM 1891 C CA . ALA A 1 238 ? -21.773 -4.032 -10.790 1.00 18.95 271 ALA A CA 1
ATOM 1892 C C . ALA A 1 238 ? -22.676 -3.556 -9.679 1.00 18.64 271 ALA A C 1
ATOM 1893 O O . ALA A 1 238 ? -22.958 -4.329 -8.749 1.00 20.42 271 ALA A O 1
ATOM 1895 N N . GLY A 1 239 ? -23.134 -2.301 -9.746 1.00 17.93 272 GLY A N 1
ATOM 1896 C CA . GLY A 1 239 ? -24.110 -1.763 -8.818 1.00 17.63 272 GLY A CA 1
ATOM 1897 C C . GLY A 1 239 ? -23.593 -0.995 -7.615 1.00 17.04 272 GLY A C 1
ATOM 1898 O O . GLY A 1 239 ? -24.307 -0.823 -6.647 1.00 17.35 272 GLY A O 1
ATOM 1899 N N . TYR A 1 240 ? -22.352 -0.510 -7.679 1.00 15.24 273 TYR A N 1
ATOM 1900 C CA . TYR A 1 240 ? -21.780 0.236 -6.548 1.00 14.12 273 TYR A CA 1
ATOM 1901 C C . TYR A 1 240 ? -21.466 1.672 -6.941 1.00 14.03 273 TYR A C 1
ATOM 1902 O O . TYR A 1 240 ? -20.674 1.878 -7.875 1.00 14.42 273 TYR A O 1
ATOM 1911 N N . PRO A 1 241 ? -22.096 2.637 -6.246 1.00 12.72 274 PRO A N 1
ATOM 1912 C CA . PRO A 1 241 ? -21.829 4.054 -6.551 1.00 12.82 274 PRO A CA 1
ATOM 1913 C C . PRO A 1 241 ? -20.419 4.419 -6.206 1.00 12.55 274 PRO A C 1
ATOM 1914 O O . PRO A 1 241 ? -19.802 3.787 -5.350 1.00 12.81 274 PRO A O 1
ATOM 1918 N N A CYS A 1 242 ? -19.915 5.468 -6.838 0.50 12.24 275 CYS A N 1
ATOM 1919 N N B CYS A 1 242 ? -19.935 5.466 -6.877 0.50 11.61 275 CYS A N 1
ATOM 1920 C CA A CYS A 1 242 ? -18.577 5.935 -6.530 0.50 12.21 275 CYS A CA 1
ATOM 1921 C CA B CYS A 1 242 ? -18.550 5.927 -6.786 0.50 10.95 275 CYS A CA 1
ATOM 1922 C C A CYS A 1 242 ? -18.479 7.455 -6.555 0.50 11.67 275 CYS A C 1
ATOM 1923 C C B CYS A 1 242 ? -18.499 7.443 -6.502 0.50 11.14 275 CYS A C 1
ATOM 1924 O O A CYS A 1 242 ? -19.397 8.181 -6.965 0.50 11.23 275 CYS A O 1
ATOM 1925 O O B CYS A 1 242 ? -19.491 8.158 -6.618 0.50 11.16 275 CYS A O 1
ATOM 1930 N N . PHE A 1 243 ? -17.321 7.916 -6.095 1.00 10.57 276 PHE A N 1
ATOM 1931 C CA . PHE A 1 243 ? -17.108 9.335 -5.799 1.00 10.13 276 PHE A CA 1
ATOM 1932 C C . PHE A 1 243 ? -15.612 9.563 -5.975 1.00 9.49 276 PHE A C 1
ATOM 1933 O O . PHE A 1 243 ? -14.771 9.004 -5.234 1.00 9.83 276 PHE A O 1
ATOM 1941 N N . MET A 1 244 ? -15.246 10.393 -6.951 1.00 8.90 277 MET A N 1
ATOM 1942 C CA . MET A 1 244 ? -13.831 10.760 -7.139 1.00 9.30 277 MET A CA 1
ATOM 1943 C C . MET A 1 244 ? -13.396 11.716 -6.042 1.00 9.95 277 MET A C 1
ATOM 1944 O O . MET A 1 244 ? -14.013 12.756 -5.865 1.00 9.93 277 MET A O 1
ATOM 1949 N N . THR A 1 245 ? -12.319 11.385 -5.309 1.00 9.96 278 THR A N 1
ATOM 1950 C CA . THR A 1 245 ? -11.892 12.293 -4.231 1.00 9.41 278 THR A CA 1
ATOM 1951 C C . THR A 1 245 ? -10.503 12.946 -4.364 1.00 9.94 278 THR A C 1
ATOM 1952 O O . THR A 1 245 ? -10.198 13.840 -3.587 1.00 10.23 278 THR A O 1
ATOM 1956 N N . GLU A 1 246 ? -9.713 12.561 -5.372 1.00 9.84 279 GLU A N 1
ATOM 1957 C CA . GLU A 1 246 ? -8.411 13.187 -5.581 1.00 10.36 279 GLU A CA 1
ATOM 1958 C C . GLU A 1 246 ? -7.861 12.796 -6.933 1.00 9.54 279 GLU A C 1
ATOM 1959 O O . GLU A 1 246 ? -7.713 11.595 -7.222 1.00 9.89 279 GLU A O 1
ATOM 1965 N N . TYR A 1 247 ? -7.564 13.787 -7.754 1.00 10.27 280 TYR A N 1
ATOM 1966 C CA . TYR A 1 247 ? -6.960 13.571 -9.063 1.00 9.84 280 TYR A CA 1
ATOM 1967 C C . TYR A 1 247 ? -6.367 14.861 -9.584 1.00 10.57 280 TYR A C 1
ATOM 1968 O O . TYR A 1 247 ? -6.671 15.945 -9.082 1.00 10.59 280 TYR A O 1
ATOM 1977 N N . ALA A 1 248 ? -5.480 14.711 -10.558 1.00 11.05 281 ALA A N 1
ATOM 1978 C CA . ALA A 1 248 ? -4.822 15.850 -11.229 1.00 11.54 281 ALA A CA 1
ATOM 1979 C C . ALA A 1 248 ? -4.299 15.383 -12.569 1.00 12.30 281 ALA A C 1
ATOM 1980 O O . ALA A 1 248 ? -4.187 14.195 -12.838 1.00 12.40 281 ALA A O 1
ATOM 1982 N N . GLY A 1 249 ? -4.030 16.348 -13.440 1.00 13.75 282 GLY A N 1
ATOM 1983 C CA . GLY A 1 249 ? -3.640 16.037 -14.810 1.00 17.12 282 GLY A CA 1
ATOM 1984 C C . GLY A 1 249 ? -2.158 16.002 -15.031 1.00 21.58 282 GLY A C 1
ATOM 1985 O O . GLY A 1 249 ? -1.705 16.360 -16.127 1.00 26.29 282 GLY A O 1
ATOM 1986 N N . GLY A 1 250 ? -1.398 15.584 -14.030 1.00 23.32 283 GLY A N 1
ATOM 1987 C CA . GLY A 1 250 ? 0.065 15.392 -14.184 1.00 26.06 283 GLY A CA 1
ATOM 1988 C C . GLY A 1 250 ? 0.516 14.064 -14.761 1.00 27.43 283 GLY A C 1
ATOM 1989 O O . GLY A 1 250 ? 0.321 13.814 -15.929 1.00 30.67 283 GLY A O 1
ATOM 1990 N N . GLY A 1 253 ? 0.937 9.335 -11.685 1.00 26.39 286 GLY A N 1
ATOM 1991 C CA . GLY A 1 253 ? 0.902 9.296 -10.210 1.00 24.52 286 GLY A CA 1
ATOM 1992 C C . GLY A 1 253 ? 1.079 10.610 -9.483 1.00 24.20 286 GLY A C 1
ATOM 1993 O O . GLY A 1 253 ? 1.092 10.666 -8.252 1.00 22.34 286 GLY A O 1
ATOM 1994 N N . SER A 1 254 ? 1.190 11.688 -10.247 1.00 24.12 287 SER A N 1
ATOM 1995 C CA . SER A 1 254 ? 1.466 12.993 -9.719 1.00 24.57 287 SER A CA 1
ATOM 1996 C C . SER A 1 254 ? 0.170 13.766 -9.415 1.00 23.71 287 SER A C 1
ATOM 1997 O O . SER A 1 254 ? -0.725 13.845 -10.243 1.00 24.24 287 SER A O 1
ATOM 2000 N N . GLY A 1 255 ? 0.095 14.311 -8.218 1.00 23.01 288 GLY A N 1
ATOM 2001 C CA . GLY A 1 255 ? -0.974 15.251 -7.845 1.00 21.27 288 GLY A CA 1
ATOM 2002 C C . GLY A 1 255 ? -0.721 16.648 -8.428 1.00 21.13 288 GLY A C 1
ATOM 2003 O O . GLY A 1 255 ? -1.471 17.579 -8.157 1.00 17.13 288 GLY A O 1
ATOM 2004 N N . MET A 1 256 ? 0.354 16.814 -9.203 1.00 22.69 289 MET A N 1
ATOM 2005 C CA . MET A 1 256 ? 0.712 18.146 -9.724 1.00 22.79 289 MET A CA 1
ATOM 2006 C C . MET A 1 256 ? 0.199 18.291 -11.128 1.00 22.03 289 MET A C 1
ATOM 2007 O O . MET A 1 256 ? 0.057 17.297 -11.850 1.00 23.89 289 MET A O 1
ATOM 2012 N N . GLY A 1 257 ? -0.090 19.521 -11.528 1.00 19.10 290 GLY A N 1
ATOM 2013 C CA . GLY A 1 257 ? -0.372 19.834 -12.913 1.00 18.57 290 GLY A CA 1
ATOM 2014 C C . GLY A 1 257 ? -1.737 20.475 -13.185 1.00 17.34 290 GLY A C 1
ATOM 2015 O O . GLY A 1 257 ? -1.981 20.980 -14.284 1.00 18.88 290 GLY A O 1
ATOM 2016 N N . GLY A 1 258 ? -2.634 20.475 -12.214 1.00 13.85 291 GLY A N 1
ATOM 2017 C CA . GLY A 1 258 ? -3.947 21.080 -12.424 1.00 13.32 291 GLY A CA 1
ATOM 2018 C C . GLY A 1 258 ? -5.044 20.087 -12.778 1.00 11.77 291 GLY A C 1
ATOM 2019 O O . GLY A 1 258 ? -4.865 18.884 -12.711 1.00 12.49 291 GLY A O 1
ATOM 2020 N N . LEU A 1 259 ? -6.214 20.622 -13.074 1.00 11.68 292 LEU A N 1
ATOM 2021 C CA . LEU A 1 259 ? -7.381 19.808 -13.388 1.00 11.99 292 LEU A CA 1
ATOM 2022 C C . LEU A 1 259 ? -7.089 18.827 -14.512 1.00 11.73 292 LEU A C 1
ATOM 2023 O O . LEU A 1 259 ? -6.508 19.188 -15.535 1.00 12.54 292 LEU A O 1
ATOM 2028 N N . ASP A 1 260 ? -7.460 17.567 -14.305 1.00 11.14 293 ASP A N 1
ATOM 2029 C CA . ASP A 1 260 ? -7.448 16.550 -15.362 1.00 11.61 293 ASP A CA 1
ATOM 2030 C C . ASP A 1 260 ? -8.749 16.710 -16.133 1.00 11.69 293 ASP A C 1
ATOM 2031 O O . ASP A 1 260 ? -9.785 16.227 -15.736 1.00 11.41 293 ASP A O 1
ATOM 2036 N N . VAL A 1 261 ? -8.677 17.465 -17.233 1.00 12.11 294 VAL A N 1
ATOM 2037 C CA . VAL A 1 261 ? -9.868 17.772 -18.018 1.00 12.47 294 VAL A CA 1
ATOM 2038 C C . VAL A 1 261 ? -10.487 16.487 -18.593 1.00 11.00 294 VAL A C 1
ATOM 2039 O O . VAL A 1 261 ? -11.707 16.364 -18.588 1.00 11.31 294 VAL A O 1
ATOM 2043 N N . GLU A 1 262 ? -9.670 15.566 -19.079 1.00 12.03 295 GLU A N 1
ATOM 2044 C CA . GLU A 1 262 ? -10.179 14.334 -19.710 1.00 11.88 295 GLU A CA 1
ATOM 2045 C C . GLU A 1 262 ? -10.969 13.488 -18.715 1.00 11.91 295 GLU A C 1
ATOM 2046 O O . GLU A 1 262 ? -12.116 13.064 -18.978 1.00 12.31 295 GLU A O 1
ATOM 2052 N N . LEU A 1 263 ? -10.404 13.279 -17.532 1.00 11.42 296 LEU A N 1
ATOM 2053 C CA . LEU A 1 263 ? -11.099 12.485 -16.525 1.00 11.69 296 LEU A CA 1
ATOM 2054 C C . LEU A 1 263 ? -12.348 13.207 -16.026 1.00 11.39 296 LEU A C 1
ATOM 2055 O O . LEU A 1 263 ? -13.404 12.573 -15.795 1.00 12.24 296 LEU A O 1
ATOM 2060 N N . THR A 1 264 ? -12.273 14.544 -15.875 1.00 11.17 297 THR A N 1
ATOM 2061 C CA . THR A 1 264 ? -13.458 15.323 -15.485 1.00 11.74 297 THR A CA 1
ATOM 2062 C C . THR A 1 264 ? -14.585 15.118 -16.492 1.00 11.55 297 THR A C 1
ATOM 2063 O O . THR A 1 264 ? -15.735 14.902 -16.093 1.00 12.30 297 THR A O 1
ATOM 2067 N N . TYR A 1 265 ? -14.251 15.189 -17.782 1.00 11.94 298 TYR A N 1
ATOM 2068 C CA . TYR A 1 265 ? -15.258 15.018 -18.840 1.00 12.74 298 TYR A CA 1
ATOM 2069 C C . TYR A 1 265 ? -15.945 13.653 -18.705 1.00 12.09 298 TYR A C 1
ATOM 2070 O O . TYR A 1 265 ? -17.194 13.542 -18.829 1.00 12.97 298 TYR A O 1
ATOM 2079 N N . GLU A 1 266 ? -15.159 12.610 -18.461 1.00 12.24 299 GLU A N 1
ATOM 2080 C CA . GLU A 1 266 ? -15.705 11.253 -18.333 1.00 12.96 299 GLU A CA 1
ATOM 2081 C C . GLU A 1 266 ? -16.575 11.114 -17.103 1.00 13.25 299 GLU A C 1
ATOM 2082 O O . GLU A 1 266 ? -17.627 10.511 -17.143 1.00 13.69 299 GLU A O 1
ATOM 2088 N N . LEU A 1 267 ? -16.135 11.691 -15.994 1.00 12.61 300 LEU A N 1
ATOM 2089 C CA . LEU A 1 267 ? -16.919 11.655 -14.764 1.00 12.50 300 LEU A CA 1
ATOM 2090 C C . LEU A 1 267 ? -18.257 12.376 -14.897 1.00 11.62 300 LEU A C 1
ATOM 2091 O O . LEU A 1 267 ? -19.266 11.927 -14.384 1.00 12.95 300 LEU A O 1
ATOM 2096 N N . GLU A 1 268 ? -18.234 13.495 -15.603 1.00 12.07 301 GLU A N 1
ATOM 2097 C CA . GLU A 1 268 ? -19.464 14.220 -15.891 1.00 12.54 301 GLU A CA 1
ATOM 2098 C C . GLU A 1 268 ? -20.428 13.323 -16.691 1.00 13.12 301 GLU A C 1
ATOM 2099 O O . GLU A 1 268 ? -21.621 13.219 -16.348 1.00 14.53 301 GLU A O 1
ATOM 2105 N N . ARG A 1 269 ? -19.886 12.670 -17.714 1.00 13.62 302 ARG A N 1
ATOM 2106 C CA . ARG A 1 269 ? -20.690 11.738 -18.559 1.00 15.36 302 ARG A CA 1
ATOM 2107 C C . ARG A 1 269 ? -21.279 10.605 -17.739 1.00 15.62 302 ARG A C 1
ATOM 2108 O O . ARG A 1 269 ? -22.461 10.241 -17.901 1.00 16.64 302 ARG A O 1
ATOM 2116 N N . LEU A 1 270 ? -20.485 10.063 -16.830 1.00 14.36 303 LEU A N 1
ATOM 2117 C CA . LEU A 1 270 ? -20.878 8.884 -16.066 1.00 15.03 303 LEU A CA 1
ATOM 2118 C C . LEU A 1 270 ? -21.771 9.223 -14.875 1.00 15.33 303 LEU A C 1
ATOM 2119 O O . LEU A 1 270 ? -22.398 8.328 -14.317 1.00 17.57 303 LEU A O 1
ATOM 2124 N N . GLY A 1 271 ? -21.819 10.493 -14.488 1.00 13.92 304 GLY A N 1
ATOM 2125 C CA . GLY A 1 271 ? -22.610 10.895 -13.334 1.00 13.63 304 GLY A CA 1
ATOM 2126 C C . GLY A 1 271 ? -21.924 10.625 -12.003 1.00 13.68 304 GLY A C 1
ATOM 2127 O O . GLY A 1 271 ? -22.520 10.053 -11.082 1.00 14.61 304 GLY A O 1
ATOM 2128 N N . VAL A 1 272 ? -20.665 11.045 -11.904 1.00 12.44 305 VAL A N 1
ATOM 2129 C CA . VAL A 1 272 ? -19.863 10.809 -10.733 1.00 11.98 305 VAL A CA 1
ATOM 2130 C C . VAL A 1 272 ? -19.355 12.138 -10.175 1.00 11.14 305 VAL A C 1
ATOM 2131 O O . VAL A 1 272 ? -18.762 12.956 -10.910 1.00 11.44 305 VAL A O 1
ATOM 2135 N N . SER A 1 273 ? -19.621 12.360 -8.887 1.00 10.17 306 SER A N 1
ATOM 2136 C CA . SER A 1 273 ? -19.100 13.542 -8.171 1.00 10.79 306 SER A CA 1
ATOM 2137 C C . SER A 1 273 ? -17.563 13.516 -8.082 1.00 10.52 306 SER A C 1
ATOM 2138 O O . SER A 1 273 ? -16.948 12.441 -8.115 1.00 10.01 306 SER A O 1
ATOM 2141 N N . TRP A 1 274 ? -16.961 14.697 -7.943 1.00 10.1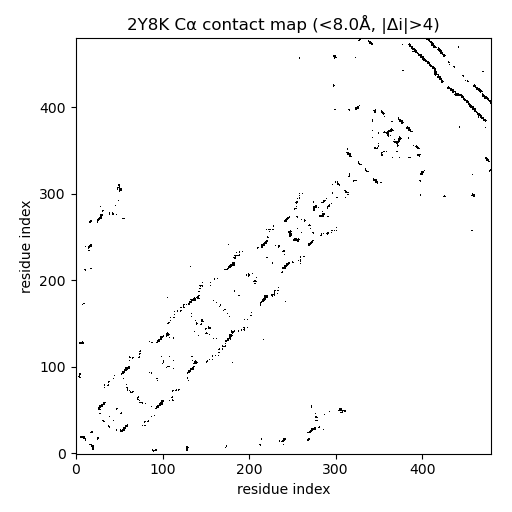0 307 TRP A N 1
ATOM 2142 C CA . TRP A 1 274 ? -15.515 14.787 -7.978 1.00 9.15 307 TRP A CA 1
ATOM 2143 C C . TRP A 1 274 ? -14.951 15.898 -7.118 1.00 9.53 307 TRP A C 1
ATOM 2144 O O . TRP A 1 274 ? -15.493 17.014 -7.050 1.00 10.52 307 TRP A O 1
ATOM 2155 N N . LEU A 1 275 ? -13.776 15.583 -6.553 1.00 9.69 308 LEU A N 1
ATOM 2156 C CA . LEU A 1 275 ? -12.952 16.529 -5.799 1.00 9.65 308 LEU A CA 1
ATOM 2157 C C . LEU A 1 275 ? -11.575 16.494 -6.415 1.00 10.30 308 LEU A C 1
ATOM 2158 O O . LEU A 1 275 ? -10.916 15.467 -6.427 1.00 10.56 308 LEU A O 1
ATOM 2163 N N . THR A 1 276 ? -11.186 17.639 -6.973 1.00 9.74 309 THR A N 1
ATOM 2164 C CA . THR A 1 276 ? -9.927 17.777 -7.674 1.00 9.77 309 THR A CA 1
ATOM 2165 C C . THR A 1 276 ? -8.812 18.173 -6.694 1.00 10.96 309 THR A C 1
ATOM 2166 O O . THR A 1 276 ? -9.059 18.824 -5.648 1.00 10.98 309 THR A O 1
ATOM 2170 N N . PHE A 1 277 ? -7.584 17.791 -7.031 1.00 10.12 310 PHE A N 1
ATOM 2171 C CA . PHE A 1 277 ? -6.434 18.015 -6.138 1.00 10.63 310 PHE A CA 1
ATOM 2172 C C . PHE A 1 277 ? -5.741 19.371 -6.391 1.00 10.17 310 PHE A C 1
ATOM 2173 O O . PHE A 1 277 ? -4.517 19.450 -6.630 1.00 10.17 310 PHE A O 1
ATOM 2181 N N . GLN A 1 278 ? -6.519 20.427 -6.361 1.00 10.56 311 GLN A N 1
ATOM 2182 C CA . GLN A 1 278 ? -5.993 21.802 -6.335 1.00 10.23 311 GLN A CA 1
ATOM 2183 C C . GLN A 1 278 ? -6.556 22.441 -5.069 1.00 10.48 311 GLN A C 1
ATOM 2184 O O . GLN A 1 278 ? -7.692 22.173 -4.682 1.00 10.79 311 GLN A O 1
ATOM 2190 N N . TYR A 1 279 ? -5.774 23.304 -4.427 1.00 10.79 312 TYR A N 1
ATOM 2191 C CA . TYR A 1 279 ? -6.084 23.808 -3.085 1.00 10.87 312 TYR A CA 1
ATOM 2192 C C . TYR A 1 279 ? -6.665 25.225 -3.015 1.00 11.37 312 TYR A C 1
ATOM 2193 O O . TYR A 1 279 ? -6.478 26.049 -3.914 1.00 11.41 312 TYR A O 1
ATOM 2202 N N . ILE A 1 280 ? -7.378 25.458 -1.929 1.00 11.38 313 ILE A N 1
ATOM 2203 C CA . ILE A 1 280 ? -7.909 26.756 -1.574 1.00 11.89 313 ILE A CA 1
ATOM 2204 C C . ILE A 1 280 ? -6.798 27.564 -0.901 1.00 12.34 313 ILE A C 1
ATOM 2205 O O . ILE A 1 280 ? -6.117 27.053 -0.026 1.00 12.85 313 ILE A O 1
ATOM 2210 N N . PRO A 1 281 ? -6.573 28.821 -1.335 1.00 13.21 314 PRO A N 1
ATOM 2211 C CA . PRO A 1 281 ? -5.540 29.633 -0.670 1.00 14.68 314 PRO A CA 1
ATOM 2212 C C . PRO A 1 281 ? -5.769 29.721 0.833 1.00 14.91 314 PRO A C 1
ATOM 2213 O O . PRO A 1 281 ? -6.914 29.731 1.283 1.00 14.63 314 PRO A O 1
ATOM 2217 N N . PRO A 1 282 ? -4.703 29.855 1.620 1.00 15.43 315 PRO A N 1
ATOM 2218 C CA . PRO A 1 282 ? -3.373 30.279 1.191 1.00 15.89 315 PRO A CA 1
ATOM 2219 C C . PRO A 1 282 ? -2.388 29.217 0.799 1.00 16.21 315 PRO A C 1
ATOM 2220 O O . PRO A 1 282 ? -1.380 29.513 0.115 1.00 18.76 315 PRO A O 1
ATOM 2224 N N . THR A 1 283 ? -2.606 27.972 1.221 1.00 16.17 316 THR A N 1
ATOM 2225 C CA . THR A 1 283 ? -1.577 26.955 1.021 1.00 17.22 316 THR A CA 1
ATOM 2226 C C . THR A 1 283 ? -2.138 25.538 0.868 1.00 16.63 316 THR A C 1
ATOM 2227 O O . THR A 1 283 ? -3.258 25.226 1.294 1.00 16.27 316 THR A O 1
ATOM 2231 N N . GLY A 1 284 ? -1.343 24.683 0.257 1.00 15.15 317 GLY A N 1
ATOM 2232 C CA . GLY A 1 284 ? -1.640 23.269 0.135 1.00 14.13 317 GLY A CA 1
ATOM 2233 C C . GLY A 1 284 ? -0.456 22.601 -0.505 1.00 14.61 317 GLY A C 1
ATOM 2234 O O . GLY A 1 284 ? 0.522 23.264 -0.838 1.00 16.81 317 GLY A O 1
ATOM 2235 N N . VAL A 1 285 ? -0.523 21.305 -0.700 1.00 12.74 318 VAL A N 1
ATOM 2236 C CA . VAL A 1 285 ? 0.645 20.622 -1.175 1.00 13.91 318 VAL A CA 1
ATOM 2237 C C . VAL A 1 285 ? 0.864 20.606 -2.646 1.00 13.45 318 VAL A C 1
ATOM 2238 O O . VAL A 1 285 ? 1.991 20.422 -3.069 1.00 16.20 318 VAL A O 1
ATOM 2242 N N . SER A 1 286 ? -0.165 20.857 -3.424 1.00 12.84 319 SER A N 1
ATOM 2243 C CA . SER A 1 286 ? -0.076 20.761 -4.895 1.00 12.12 319 SER A CA 1
ATOM 2244 C C . SER A 1 286 ? -0.140 22.138 -5.543 1.00 12.26 319 SER A C 1
ATOM 2245 O O . SER A 1 286 ? 0.816 22.906 -5.422 1.00 12.70 319 SER A O 1
ATOM 2248 N N . ASP A 1 287 ? -1.256 22.493 -6.185 1.00 11.09 320 ASP A N 1
ATOM 2249 C CA . ASP A 1 287 ? -1.416 23.724 -6.968 1.00 11.86 320 ASP A CA 1
ATOM 2250 C C . ASP A 1 287 ? -2.677 24.467 -6.572 1.00 12.16 320 ASP A C 1
ATOM 2251 O O . ASP A 1 287 ? -3.703 23.852 -6.285 1.00 11.33 320 ASP A O 1
ATOM 2256 N N . ASP A 1 288 ? -2.581 25.790 -6.538 1.00 11.85 321 ASP A N 1
ATOM 2257 C CA . ASP A 1 288 ? -3.656 26.675 -6.103 1.00 12.36 321 ASP A CA 1
ATOM 2258 C C . ASP A 1 288 ? -4.779 26.689 -7.151 1.00 12.01 321 ASP A C 1
ATOM 2259 O O . ASP A 1 288 ? -4.564 27.050 -8.302 1.00 11.67 321 ASP A O 1
ATOM 2264 N N . VAL A 1 289 ? -5.994 26.301 -6.745 1.00 11.19 322 VAL A N 1
ATOM 2265 C CA . VAL A 1 289 ? -7.128 26.212 -7.661 1.00 11.47 322 VAL A CA 1
ATOM 2266 C C . VAL A 1 289 ? -7.568 27.583 -8.203 1.00 11.97 322 VAL A C 1
ATOM 2267 O O . VAL A 1 289 ? -8.284 27.647 -9.203 1.00 11.84 322 VAL A O 1
ATOM 2271 N N . THR A 1 290 ? -7.135 28.679 -7.572 1.00 12.53 323 THR A N 1
ATOM 2272 C CA . THR A 1 290 ? -7.519 30.025 -8.041 1.00 13.36 323 THR A CA 1
ATOM 2273 C C . THR A 1 290 ? -6.564 30.571 -9.082 1.00 13.85 323 THR A C 1
ATOM 2274 O O . THR A 1 290 ? -6.867 31.618 -9.691 1.00 15.73 323 THR A O 1
ATOM 2278 N N . LYS A 1 291 ? -5.448 29.882 -9.317 1.00 13.36 324 LYS A N 1
ATOM 2279 C CA . LYS A 1 291 ? -4.518 30.260 -10.378 1.00 13.69 324 LYS A CA 1
ATOM 2280 C C . LYS A 1 291 ? -5.077 29.721 -11.700 1.00 14.73 324 LYS A C 1
ATOM 2281 O O . LYS A 1 291 ? -5.219 28.515 -11.840 1.00 13.03 324 LYS A O 1
ATOM 2287 N N . PRO A 1 292 ? -5.360 30.579 -12.692 1.00 14.97 325 PRO A N 1
ATOM 2288 C CA . PRO A 1 292 ? -6.016 30.100 -13.915 1.00 15.16 325 PRO A CA 1
ATOM 2289 C C . PRO A 1 292 ? -5.349 28.907 -14.569 1.00 14.13 325 PRO A C 1
ATOM 2290 O O . PRO A 1 292 ? -6.023 27.996 -15.059 1.00 13.78 325 PRO A O 1
ATOM 2294 N N . GLU A 1 293 ? -4.022 28.883 -14.598 1.00 14.15 326 GLU A N 1
ATOM 2295 C CA A GLU A 1 293 ? -3.309 27.845 -15.297 0.50 13.99 326 GLU A CA 1
ATOM 2296 C CA B GLU A 1 293 ? -3.330 27.822 -15.318 0.50 14.06 326 GLU A CA 1
ATOM 2297 C C . GLU A 1 293 ? -3.580 26.430 -14.747 1.00 13.72 326 GLU A C 1
ATOM 2298 O O . GLU A 1 293 ? -3.328 25.440 -15.444 1.00 14.85 326 GLU A O 1
ATOM 2309 N N . TYR A 1 294 ? -4.053 26.348 -13.493 1.00 12.92 327 TYR A N 1
ATOM 2310 C CA . TYR A 1 294 ? -4.280 25.059 -12.843 1.00 12.24 327 TYR A CA 1
ATOM 2311 C C . TYR A 1 294 ? -5.755 24.645 -12.799 1.00 12.44 327 TYR A C 1
ATOM 2312 O O . TYR A 1 294 ? -6.054 23.525 -12.380 1.00 12.42 327 TYR A O 1
ATOM 2321 N N . PHE A 1 295 ? -6.663 25.509 -13.237 1.00 12.28 328 PHE A N 1
ATOM 2322 C CA . PHE A 1 295 ? -8.053 25.151 -13.234 1.00 11.51 328 PHE A CA 1
ATOM 2323 C C . PHE A 1 295 ? -8.893 25.943 -14.243 1.00 11.26 328 PHE A C 1
ATOM 2324 O O . PHE A 1 295 ? -9.277 25.377 -15.261 1.00 12.03 328 PHE A O 1
ATOM 2332 N N . SER A 1 296 ? -9.153 27.228 -14.014 1.00 12.00 329 SER A N 1
ATOM 2333 C CA . SER A 1 296 ? -10.121 27.937 -14.850 1.00 12.02 329 SER A CA 1
ATOM 2334 C C . SER A 1 296 ? -9.712 28.017 -16.325 1.00 11.93 329 SER A C 1
ATOM 2335 O O . SER A 1 296 ? -10.574 27.856 -17.195 1.00 12.36 329 SER A O 1
ATOM 2338 N N . ALA A 1 297 ? -8.423 28.153 -16.617 1.00 11.51 330 ALA A N 1
ATOM 2339 C CA . ALA A 1 297 ? -8.013 28.272 -18.012 1.00 11.80 330 ALA A CA 1
ATOM 2340 C C . ALA A 1 297 ? -8.098 26.901 -18.690 1.00 11.77 330 ALA A C 1
ATOM 2341 O O . ALA A 1 297 ? -8.394 26.812 -19.892 1.00 12.35 330 ALA A O 1
ATOM 2343 N N . LEU A 1 298 ? -7.860 25.834 -17.929 1.00 11.45 331 LEU A N 1
ATOM 2344 C CA . LEU A 1 298 ? -7.995 24.487 -18.462 1.00 11.42 331 LEU A CA 1
ATOM 2345 C C . LEU A 1 298 ? -9.457 24.218 -18.868 1.00 11.62 331 LEU A C 1
ATOM 2346 O O . LEU A 1 298 ? -9.727 23.640 -19.931 1.00 11.45 331 LEU A O 1
ATOM 2351 N N . VAL A 1 299 ? -10.384 24.642 -18.023 1.00 11.55 332 VAL A N 1
ATOM 2352 C CA . VAL A 1 299 ? -11.813 24.527 -18.302 1.00 12.22 332 VAL A CA 1
ATOM 2353 C C . VAL A 1 299 ? -12.152 25.372 -19.536 1.00 12.79 332 VAL A C 1
ATOM 2354 O O . VAL A 1 299 ? -12.779 24.860 -20.490 1.00 13.13 332 VAL A O 1
ATOM 2358 N N . GLU A 1 300 ? -11.760 26.642 -19.529 1.00 13.33 333 GLU A N 1
ATOM 2359 C CA A GLU A 1 300 ? -12.140 27.529 -20.627 0.50 13.76 333 GLU A CA 1
ATOM 2360 C CA B GLU A 1 300 ? -12.036 27.600 -20.616 0.50 14.62 333 GLU A CA 1
ATOM 2361 C C . GLU A 1 300 ? -11.553 27.061 -21.949 1.00 13.91 333 GLU A C 1
ATOM 2362 O O . GLU A 1 300 ? -12.266 27.068 -22.953 1.00 15.14 333 GLU A O 1
ATOM 2373 N N . ASN A 1 301 ? -10.316 26.608 -21.966 1.00 12.58 334 ASN A N 1
ATOM 2374 C CA . ASN A 1 301 ? -9.706 26.218 -23.241 1.00 12.77 334 ASN A CA 1
ATOM 2375 C C . ASN A 1 301 ? -10.331 24.974 -23.807 1.00 12.29 334 ASN A C 1
ATOM 2376 O O . ASN A 1 301 ? -10.370 24.796 -25.042 1.00 12.15 334 ASN A O 1
ATOM 2381 N N . SER A 1 302 ? -10.815 24.078 -22.935 1.00 12.44 335 SER A N 1
ATOM 2382 C CA . SER A 1 302 ? -11.334 22.786 -23.354 1.00 12.17 335 SER A CA 1
ATOM 2383 C C . SER A 1 302 ? -12.769 22.810 -23.832 1.00 12.54 335 SER A C 1
ATOM 2384 O O . SER A 1 302 ? -13.166 21.969 -24.624 1.00 13.23 335 SER A O 1
ATOM 2387 N N . GLY A 1 303 ? -13.544 23.768 -23.325 1.00 12.11 336 GLY A N 1
ATOM 2388 C CA . GLY A 1 303 ? -14.994 23.787 -23.555 1.00 12.22 336 GLY A CA 1
ATOM 2389 C C . GLY A 1 303 ? -15.802 22.988 -22.549 1.00 12.79 336 GLY A C 1
ATOM 2390 O O . GLY A 1 303 ? -17.006 22.887 -22.681 1.00 13.36 336 GLY A O 1
ATOM 2391 N N . LEU A 1 304 ? -15.145 22.403 -21.556 1.00 13.20 337 LEU A N 1
ATOM 2392 C CA . LEU A 1 304 ? -15.848 21.741 -20.462 1.00 13.56 337 LEU A CA 1
ATOM 2393 C C . LEU A 1 304 ? -16.840 22.705 -19.801 1.00 14.05 337 LEU A C 1
ATOM 2394 O O . LEU A 1 304 ? -16.528 23.862 -19.533 1.00 15.18 337 LEU A O 1
ATOM 2399 N N . SER A 1 305 ? -18.050 22.220 -19.520 1.00 12.73 338 SER A N 1
ATOM 2400 C CA . SER A 1 305 ? -19.065 23.006 -18.862 1.00 14.55 338 SER A CA 1
ATOM 2401 C C . SER A 1 305 ? -19.974 22.113 -18.033 1.00 13.93 338 SER A C 1
ATOM 2402 O O . SER A 1 305 ? -20.206 20.959 -18.353 1.00 14.42 338 SER A O 1
ATOM 2405 N N . TRP A 1 306 ? -20.441 22.678 -16.926 1.00 13.52 339 TRP A N 1
ATOM 2406 C CA . TRP A 1 306 ? -21.474 22.067 -16.088 1.00 13.04 339 TRP A CA 1
ATOM 2407 C C . TRP A 1 306 ? -22.284 23.216 -15.504 1.00 13.41 339 TRP A C 1
ATOM 2408 O O . TRP A 1 306 ? -21.851 24.363 -15.516 1.00 13.10 339 TRP A O 1
ATOM 2419 N N . THR A 1 307 ? -23.471 22.903 -14.999 1.00 13.18 340 THR A N 1
ATOM 2420 C CA . THR A 1 307 ? -24.301 23.912 -14.359 1.00 13.88 340 THR A CA 1
ATOM 2421 C C . THR A 1 307 ? -23.849 24.074 -12.916 1.00 13.16 340 THR A C 1
ATOM 2422 O O . THR A 1 307 ? -23.971 23.114 -12.151 1.00 13.39 340 THR A O 1
ATOM 2426 N N . PRO A 1 308 ? -23.324 25.258 -12.540 1.00 12.99 341 PRO A N 1
ATOM 2427 C CA . PRO A 1 308 ? -22.784 25.435 -11.190 1.00 13.10 341 PRO A CA 1
ATOM 2428 C C . PRO A 1 308 ? -23.891 25.766 -10.197 1.00 13.44 341 PRO A C 1
ATOM 2429 O O . PRO A 1 308 ? -24.906 26.350 -10.585 1.00 14.73 341 PRO A O 1
ATOM 2433 N N . ASP A 1 309 ? -23.728 25.395 -8.933 1.00 12.43 342 ASP A N 1
ATOM 2434 C CA . ASP A 1 309 ? -24.724 25.806 -7.911 1.00 12.82 342 ASP A CA 1
ATOM 2435 C C . ASP A 1 309 ? -24.770 27.319 -7.712 1.00 13.98 342 ASP A C 1
ATOM 2436 O O . ASP A 1 309 ? -25.835 27.883 -7.427 1.00 14.40 342 ASP A O 1
ATOM 2441 N N . TYR A 1 310 ? -23.629 27.972 -7.838 1.00 13.47 343 TYR A N 1
ATOM 2442 C CA . TYR A 1 310 ? -23.490 29.408 -7.574 1.00 14.19 343 TYR A CA 1
ATOM 2443 C C . TYR A 1 310 ? -22.789 30.122 -8.712 1.00 15.60 343 TYR A C 1
ATOM 2444 O O . TYR A 1 310 ? -21.931 29.578 -9.408 1.00 15.01 343 TYR A O 1
ATOM 2453 N N . GLY A 1 311 ? -23.125 31.380 -8.870 1.00 16.99 344 GLY A N 1
ATOM 2454 C CA . GLY A 1 311 ? -22.490 32.202 -9.919 1.00 18.12 344 GLY A CA 1
ATOM 2455 C C . GLY A 1 311 ? -22.838 31.839 -11.330 1.00 18.09 344 GLY A C 1
ATOM 2456 O O . GLY A 1 311 ? -23.817 31.139 -11.601 1.00 19.63 344 GLY A O 1
ATOM 2457 N N . ASN A 1 312 ? -22.018 32.296 -12.286 1.00 18.99 345 ASN A N 1
ATOM 2458 C CA A ASN A 1 312 ? -22.314 32.019 -13.704 0.50 18.73 345 ASN A CA 1
ATOM 2459 C CA B ASN A 1 312 ? -22.286 32.096 -13.690 0.50 18.89 345 ASN A CA 1
ATOM 2460 C C . ASN A 1 312 ? -21.095 31.505 -14.449 1.00 18.18 345 ASN A C 1
ATOM 2461 O O . ASN A 1 312 ? -20.977 31.671 -15.677 1.00 18.90 345 ASN A O 1
ATOM 2470 N N . TRP A 1 313 ? -20.227 30.791 -13.725 1.00 16.77 346 TRP A N 1
ATOM 2471 C CA . TRP A 1 313 ? -19.052 30.171 -14.328 1.00 15.53 346 TRP A CA 1
ATOM 2472 C C . TRP A 1 313 ? -19.030 28.706 -13.905 1.00 14.54 346 TRP A C 1
ATOM 2473 O O . TRP A 1 313 ? -19.231 28.433 -12.731 1.00 14.98 346 TRP A O 1
ATOM 2484 N N . PRO A 1 314 ? -18.751 27.764 -14.826 1.00 14.29 347 PRO A N 1
ATOM 2485 C CA . PRO A 1 314 ? -18.531 28.002 -16.264 1.00 14.70 347 PRO A CA 1
ATOM 2486 C C . PRO A 1 314 ? -19.782 28.498 -16.944 1.00 15.15 347 PRO A C 1
ATOM 2487 O O . PRO A 1 314 ? -20.897 28.198 -16.524 1.00 16.04 347 PRO A O 1
ATOM 2491 N N . ALA A 1 315 ? -19.608 29.268 -18.005 1.00 15.91 348 ALA A N 1
ATOM 2492 C CA . ALA A 1 315 ? -20.759 29.669 -18.794 1.00 16.18 348 ALA A CA 1
ATOM 2493 C C . ALA A 1 315 ? -21.449 28.462 -19.399 1.00 15.32 348 ALA A C 1
ATOM 2494 O O . ALA A 1 315 ? -20.826 27.439 -19.761 1.00 17.15 348 ALA A O 1
ATOM 2496 N N . ALA A 1 316 ? -22.778 28.533 -19.474 1.00 15.67 349 ALA A N 1
ATOM 2497 C CA . ALA A 1 316 ? -23.541 27.501 -20.135 1.00 14.74 349 ALA A CA 1
ATOM 2498 C C . ALA A 1 316 ? -23.197 27.438 -21.629 1.00 14.00 349 ALA A C 1
ATOM 2499 O O . ALA A 1 316 ? -23.251 28.457 -22.321 1.00 15.78 349 ALA A O 1
ATOM 2501 N N . ARG A 1 317 ? -22.831 26.253 -22.087 1.00 13.44 350 ARG A N 1
ATOM 2502 C CA . ARG A 1 317 ? -22.479 26.034 -23.476 1.00 13.06 350 ARG A CA 1
ATOM 2503 C C . ARG A 1 317 ? -22.423 24.549 -23.745 1.00 13.09 350 ARG A C 1
ATOM 2504 O O . ARG A 1 317 ? -22.363 23.707 -22.823 1.00 14.74 350 ARG A O 1
ATOM 2512 N N . GLY A 1 318 ? -22.364 24.191 -25.016 1.00 13.89 351 GLY A N 1
ATOM 2513 C CA . GLY A 1 318 ? -22.172 22.796 -25.354 1.00 14.16 351 GLY A CA 1
ATOM 2514 C C . GLY A 1 318 ? -22.168 22.554 -26.833 1.00 14.67 351 GLY A C 1
ATOM 2515 O O . GLY A 1 318 ? -22.339 23.472 -27.622 1.00 13.92 351 GLY A O 1
ATOM 2516 N N . VAL A 1 319 ? -21.977 21.302 -27.197 1.00 15.34 352 VAL A N 1
ATOM 2517 C CA . VAL A 1 319 ? -21.907 20.872 -28.567 1.00 15.37 352 VAL A CA 1
ATOM 2518 C C . VAL A 1 319 ? -23.296 20.899 -29.188 1.00 16.56 352 VAL A C 1
ATOM 2519 O O . VAL A 1 319 ? -24.269 20.502 -28.549 1.00 17.51 352 VAL A O 1
ATOM 2523 N N . TYR A 1 320 ? -23.377 21.346 -30.430 1.00 15.24 353 TYR A N 1
ATOM 2524 C CA . TYR A 1 320 ? -24.622 21.300 -31.195 1.00 15.81 353 TYR A CA 1
ATOM 2525 C C . TYR A 1 320 ? -24.602 20.051 -32.060 1.00 17.18 353 TYR A C 1
ATOM 2526 O O . TYR A 1 320 ? -23.689 19.835 -32.860 1.00 16.35 353 TYR A O 1
ATOM 2535 N N . GLY A 1 321 ? -25.611 19.191 -31.888 1.00 17.71 354 GLY A N 1
ATOM 2536 C CA . GLY A 1 321 ? -25.600 17.908 -32.541 1.00 18.92 354 GLY A CA 1
ATOM 2537 C C . GLY A 1 321 ? -24.674 16.910 -31.863 1.00 19.37 354 GLY A C 1
ATOM 2538 O O . GLY A 1 321 ? -24.235 17.093 -30.728 1.00 19.69 354 GLY A O 1
ATOM 2539 N N . ASN A 1 322 ? -24.397 15.820 -32.564 1.00 20.04 355 ASN A N 1
ATOM 2540 C CA . ASN A 1 322 ? -23.516 14.765 -32.061 1.00 20.76 355 ASN A CA 1
ATOM 2541 C C . ASN A 1 322 ? -23.921 14.232 -30.673 1.00 21.17 355 ASN A C 1
ATOM 2542 O O . ASN A 1 322 ? -23.065 13.863 -29.872 1.00 21.55 355 ASN A O 1
ATOM 2547 N N . GLY A 1 323 ? -25.225 14.238 -30.377 1.00 22.74 356 GLY A N 1
ATOM 2548 C CA . GLY A 1 323 ? -25.728 13.816 -29.058 1.00 23.29 356 GLY A CA 1
ATOM 2549 C C . GLY A 1 323 ? -25.267 14.647 -27.877 1.00 23.48 356 GLY A C 1
ATOM 2550 O O . GLY A 1 323 ? -25.319 14.189 -26.717 1.00 25.35 356 GLY A O 1
ATOM 2551 N N . GLY A 1 324 ? -24.770 15.855 -28.166 1.00 23.17 357 GLY A N 1
ATOM 2552 C CA . GLY A 1 324 ? -24.173 16.722 -27.158 1.00 22.51 357 GLY A CA 1
ATOM 2553 C C . GLY A 1 324 ? -22.781 16.309 -26.678 1.00 21.42 357 GLY A C 1
ATOM 2554 O O . GLY A 1 324 ? -22.280 16.893 -25.743 1.00 22.21 357 GLY A O 1
ATOM 2555 N N . LEU A 1 325 ? -22.169 15.319 -27.330 1.00 20.02 358 LEU A N 1
ATOM 2556 C CA . LEU A 1 325 ? -20.840 14.845 -27.006 1.00 19.51 358 LEU A CA 1
ATOM 2557 C C . LEU A 1 325 ? -19.801 15.624 -27.822 1.00 17.21 358 LEU A C 1
ATOM 2558 O O . LEU A 1 325 ? -20.022 15.922 -28.982 1.00 15.56 358 LEU A O 1
ATOM 2563 N N . ALA A 1 326 ? -18.647 15.895 -27.229 1.00 15.97 359 ALA A N 1
ATOM 2564 C CA . ALA A 1 326 ? -17.552 16.502 -27.976 1.00 15.29 359 ALA A CA 1
ATOM 2565 C C . ALA A 1 326 ? -17.284 15.682 -29.239 1.00 15.05 359 ALA A C 1
ATOM 2566 O O . ALA A 1 326 ? -17.356 14.430 -29.211 1.00 14.87 359 ALA A O 1
ATOM 2568 N N . ARG A 1 327 ? -16.964 16.354 -30.345 1.00 14.06 360 ARG A N 1
ATOM 2569 C CA . ARG A 1 327 ? -16.752 15.649 -31.600 1.00 14.72 360 ARG A CA 1
ATOM 2570 C C . ARG A 1 327 ? -15.372 15.031 -31.626 1.00 14.39 360 ARG A C 1
ATOM 2571 O O . ARG A 1 327 ? -14.342 15.716 -31.745 1.00 13.99 360 ARG A O 1
ATOM 2579 N N . GLU A 1 328 ? -15.334 13.703 -31.505 1.00 15.22 361 GLU A N 1
ATOM 2580 C CA A GLU A 1 328 ? -14.073 12.972 -31.434 0.50 15.79 361 GLU A CA 1
ATOM 2581 C CA B GLU A 1 328 ? -14.064 12.999 -31.421 0.50 15.70 361 GLU A CA 1
ATOM 2582 C C . GLU A 1 328 ? -13.399 12.921 -32.795 1.00 15.98 361 GLU A C 1
ATOM 2583 O O . GLU A 1 328 ? -14.061 12.633 -33.796 1.00 17.00 361 GLU A O 1
ATOM 2588 N N . THR A 1 329 ? -12.096 13.172 -32.844 1.00 16.13 362 THR A N 1
ATOM 2589 C CA . THR A 1 329 ? -11.340 13.083 -34.099 1.00 17.39 362 THR A CA 1
ATOM 2590 C C . THR A 1 329 ? -11.124 11.649 -34.536 1.00 17.71 362 THR A C 1
ATOM 2591 O O . THR A 1 329 ? -10.981 10.753 -33.716 1.00 19.60 362 THR A O 1
ATOM 2595 N N . ALA A 1 330 ? -11.173 11.438 -35.841 1.00 17.36 363 ALA A N 1
ATOM 2596 C CA . ALA A 1 330 ? -10.955 10.122 -36.410 1.00 17.99 363 ALA A CA 1
ATOM 2597 C C . ALA A 1 330 ? -9.500 9.737 -36.221 1.00 18.52 363 ALA A C 1
ATOM 2598 O O . ALA A 1 330 ? -8.618 10.594 -36.099 1.00 18.60 363 ALA A O 1
ATOM 2600 N N . THR A 1 331 ? -9.258 8.435 -36.229 1.00 18.86 364 THR A N 1
ATOM 2601 C CA . THR A 1 331 ? -7.905 7.887 -36.258 1.00 19.68 364 THR A CA 1
ATOM 2602 C C . THR A 1 331 ? -7.846 6.892 -37.409 1.00 19.45 364 THR A C 1
ATOM 2603 O O . THR A 1 331 ? -8.882 6.475 -37.960 1.00 17.62 364 THR A O 1
ATOM 2607 N N . TRP A 1 332 ? -6.632 6.533 -37.781 1.00 19.08 365 TRP A N 1
ATOM 2608 C CA . TRP A 1 332 ? -6.407 5.434 -38.729 1.00 20.39 365 TRP A CA 1
ATOM 2609 C C . TRP A 1 332 ? -6.257 4.120 -37.987 1.00 21.87 365 TRP A C 1
ATOM 2610 O O . TRP A 1 332 ? -5.422 4.004 -37.073 1.00 22.16 365 TRP A O 1
ATOM 2621 N N . ILE A 1 333 ? -7.065 3.124 -38.379 1.00 22.78 366 ILE A N 1
ATOM 2622 C CA . ILE A 1 333 ? -6.945 1.739 -37.875 1.00 24.52 366 ILE A CA 1
ATOM 2623 C C . ILE A 1 333 ? -6.984 0.885 -39.120 1.00 26.18 366 ILE A C 1
ATOM 2624 O O . ILE A 1 333 ? -7.851 1.083 -39.959 1.00 25.87 366 ILE A O 1
ATOM 2629 N N . ASN A 1 334 ? -6.045 -0.038 -39.288 1.00 27.88 367 ASN A N 1
ATOM 2630 C CA . ASN A 1 334 ? -6.102 -0.941 -40.458 1.00 28.63 367 ASN A CA 1
ATOM 2631 C C . ASN A 1 334 ? -6.411 -0.221 -41.804 1.00 28.71 367 ASN A C 1
ATOM 2632 O O . ASN A 1 334 ? -7.242 -0.681 -42.602 1.00 29.58 367 ASN A O 1
ATOM 2637 N N . ASN A 1 335 ? -5.727 0.904 -42.031 1.00 28.10 368 ASN A N 1
ATOM 2638 C CA . ASN A 1 335 ? -5.772 1.672 -43.279 1.00 27.79 368 ASN A CA 1
ATOM 2639 C C . ASN A 1 335 ? -7.127 2.346 -43.587 1.00 24.97 368 ASN A C 1
ATOM 2640 O O . ASN A 1 335 ? -7.332 2.854 -44.700 1.00 25.60 368 ASN A O 1
ATOM 2645 N N . PHE A 1 336 ? -8.011 2.398 -42.594 1.00 22.61 369 PHE A N 1
ATOM 2646 C CA . PHE A 1 336 ? -9.284 3.103 -42.739 1.00 19.99 369 PHE A CA 1
ATOM 2647 C C . PHE A 1 336 ? -9.459 4.135 -41.632 1.00 18.82 369 PHE A C 1
ATOM 2648 O O . PHE A 1 336 ? -8.852 4.030 -40.567 1.00 18.80 369 PHE A O 1
ATOM 2656 N N . LEU A 1 337 ? -10.299 5.124 -41.888 1.00 16.70 370 LEU A N 1
ATOM 2657 C CA . LEU A 1 337 ? -10.644 6.130 -40.888 1.00 15.92 370 LEU A CA 1
ATOM 2658 C C . LEU A 1 337 ? -11.798 5.625 -40.016 1.00 15.41 370 LEU A C 1
ATOM 2659 O O . LEU A 1 337 ? -12.795 5.120 -40.536 1.00 15.18 370 LEU A O 1
ATOM 2664 N N . THR A 1 338 ? -11.669 5.803 -38.710 1.00 15.73 371 THR A N 1
ATOM 2665 C CA . THR A 1 338 ? -12.604 5.244 -37.756 1.00 17.22 371 THR A CA 1
ATOM 2666 C C . THR A 1 338 ? -13.952 5.944 -37.699 1.00 15.98 371 THR A C 1
ATOM 2667 O O . THR A 1 338 ? -14.917 5.422 -37.167 1.00 17.00 371 THR A O 1
ATOM 2671 N N . GLY A 1 339 ? -14.032 7.167 -38.215 1.00 15.03 372 GLY A N 1
ATOM 2672 C CA . GLY A 1 339 ? -15.262 7.922 -38.153 1.00 15.22 372 GLY A CA 1
ATOM 2673 C C . GLY A 1 339 ? -15.154 9.183 -38.978 1.00 14.85 372 GLY A C 1
ATOM 2674 O O . GLY A 1 339 ? -14.154 9.397 -39.644 1.00 15.40 372 GLY A O 1
ATOM 2675 N N . THR A 1 340 ? -16.207 9.998 -38.925 1.00 16.81 373 THR A N 1
ATOM 2676 C CA A THR A 1 340 ? -16.318 11.237 -39.679 0.50 17.52 373 THR A CA 1
ATOM 2677 C CA B THR A 1 340 ? -16.253 11.221 -39.747 0.50 17.04 373 THR A CA 1
ATOM 2678 C C . THR A 1 340 ? -15.165 12.202 -39.337 1.00 17.65 373 THR A C 1
ATOM 2679 O O . THR A 1 340 ? -14.729 12.267 -38.174 1.00 17.93 373 THR A O 1
ATOM 2686 N N . THR A 1 341 ? -14.690 12.936 -40.331 1.00 16.49 374 THR A N 1
ATOM 2687 C CA . THR A 1 341 ? -13.685 13.976 -40.113 1.00 16.57 374 THR A CA 1
ATOM 2688 C C . THR A 1 341 ? -14.347 15.336 -40.265 1.00 16.36 374 THR A C 1
ATOM 2689 O O . THR A 1 341 ? -13.709 16.357 -39.938 1.00 16.93 374 THR A O 1
ATOM 2693 N N . ARG A 1 342 ? -15.592 15.357 -40.712 1.00 16.26 375 ARG A N 1
ATOM 2694 C CA . ARG A 1 342 ? -16.259 16.607 -41.104 1.00 17.16 375 ARG A CA 1
ATOM 2695 C C . ARG A 1 342 ? -17.129 17.182 -39.979 1.00 17.24 375 ARG A C 1
ATOM 2696 O O . ARG A 1 342 ? -17.892 16.455 -39.356 1.00 19.53 375 ARG A O 1
ATOM 2704 N N . ILE A 1 343 ? -16.998 18.494 -39.736 1.00 15.96 376 ILE A N 1
ATOM 2705 C CA . ILE A 1 343 ? -17.857 19.253 -38.828 1.00 15.67 376 ILE A CA 1
ATOM 2706 C C . ILE A 1 343 ? -18.556 20.311 -39.665 1.00 14.75 376 ILE A C 1
ATOM 2707 O O . ILE A 1 343 ? -17.894 21.116 -40.323 1.00 14.58 376 ILE A O 1
ATOM 2712 N N . GLU A 1 344 ? -19.876 20.293 -39.701 1.00 14.45 377 GLU A N 1
ATOM 2713 C CA . GLU A 1 344 ? -20.579 21.305 -40.479 1.00 14.69 377 GLU A CA 1
ATOM 2714 C C . GLU A 1 344 ? -20.417 22.656 -39.787 1.00 14.18 377 GLU A C 1
ATOM 2715 O O . GLU A 1 344 ? -20.500 22.744 -38.558 1.00 13.95 377 GLU A O 1
ATOM 2721 N N . ALA A 1 345 ? -20.173 23.716 -40.558 1.00 13.42 378 ALA A N 1
ATOM 2722 C CA . ALA A 1 345 ? -19.912 25.022 -39.957 1.00 13.62 378 ALA A CA 1
ATOM 2723 C C . ALA A 1 345 ? -21.092 25.549 -39.178 1.00 13.21 378 ALA A C 1
ATOM 2724 O O . ALA A 1 345 ? -20.901 26.286 -38.196 1.00 12.75 378 ALA A O 1
ATOM 2726 N N . GLU A 1 346 ? -22.303 25.169 -39.596 1.00 13.66 379 GLU A N 1
ATOM 2727 C CA . GLU A 1 346 ? -23.512 25.603 -38.929 1.00 13.86 379 GLU A CA 1
ATOM 2728 C C . GLU A 1 346 ? -23.752 24.864 -37.592 1.00 13.82 379 GLU A C 1
ATOM 2729 O O . GLU A 1 346 ? -24.736 25.159 -36.911 1.00 13.80 379 GLU A O 1
ATOM 2735 N N . ASP A 1 347 ? -22.859 23.936 -37.245 1.00 13.20 380 ASP A N 1
ATOM 2736 C CA . ASP A 1 347 ? -22.961 23.177 -35.993 1.00 13.38 380 ASP A CA 1
ATOM 2737 C C . ASP A 1 347 ? -21.973 23.678 -34.932 1.00 12.28 380 ASP A C 1
ATOM 2738 O O . ASP A 1 347 ? -21.481 22.909 -34.113 1.00 13.19 380 ASP A O 1
ATOM 2743 N N . PHE A 1 348 ? -21.721 24.985 -34.911 1.00 12.00 381 PHE A N 1
ATOM 2744 C CA . PHE A 1 348 ? -20.963 25.628 -33.847 1.00 11.75 381 PHE A CA 1
ATOM 2745 C C . PHE A 1 348 ? -21.612 25.363 -32.479 1.00 11.73 381 PHE A C 1
ATOM 2746 O O . PHE A 1 348 ? -22.831 25.150 -32.354 1.00 11.86 381 PHE A O 1
ATOM 2754 N N . ASP A 1 349 ? -20.811 25.405 -31.428 1.00 12.08 382 ASP A N 1
ATOM 2755 C CA . ASP A 1 349 ? -21.331 25.190 -30.085 1.00 11.96 382 ASP A CA 1
ATOM 2756 C C . ASP A 1 349 ? -22.452 26.191 -29.796 1.00 11.96 382 ASP A C 1
ATOM 2757 O O . ASP A 1 349 ? -22.373 27.354 -30.207 1.00 12.04 382 ASP A O 1
ATOM 2762 N N . TRP A 1 350 ? -23.479 25.760 -29.060 1.00 13.63 383 TRP A N 1
ATOM 2763 C CA . TRP A 1 350 ? -24.423 26.703 -28.492 1.00 13.87 383 TRP A CA 1
ATOM 2764 C C . TRP A 1 350 ? -23.817 27.335 -27.232 1.00 13.31 383 TRP A C 1
ATOM 2765 O O . TRP A 1 350 ? -22.878 26.804 -26.628 1.00 12.42 383 TRP A O 1
ATOM 2776 N N . GLY A 1 351 ? -24.373 28.466 -26.818 1.00 14.10 384 GLY A N 1
ATOM 2777 C CA . GLY A 1 351 ? -23.919 29.207 -25.659 1.00 14.10 384 GLY A CA 1
ATOM 2778 C C . GLY A 1 351 ? -24.236 30.676 -25.775 1.00 15.36 384 GLY A C 1
ATOM 2779 O O . GLY A 1 351 ? -24.644 31.322 -24.802 1.00 16.48 384 GLY A O 1
ATOM 2780 N N . GLY A 1 352 ? -23.990 31.225 -26.950 1.00 15.56 385 GLY A N 1
ATOM 2781 C CA . GLY A 1 352 ? -24.466 32.566 -27.250 1.00 16.02 385 GLY A CA 1
ATOM 2782 C C . GLY A 1 352 ? -23.433 33.488 -27.802 1.00 16.31 385 GLY A C 1
ATOM 2783 O O . GLY A 1 352 ? -22.225 33.151 -27.868 1.00 14.90 385 GLY A O 1
ATOM 2784 N N . ASN A 1 353 ? -23.912 34.680 -28.174 1.00 17.16 386 ASN A N 1
ATOM 2785 C CA . ASN A 1 353 ? -23.087 35.700 -28.795 1.00 17.24 386 ASN A CA 1
ATOM 2786 C C . ASN A 1 353 ? -22.099 36.244 -27.762 1.00 18.17 386 ASN A C 1
ATOM 2787 O O . ASN A 1 353 ? -22.497 36.772 -26.703 1.00 21.07 386 ASN A O 1
ATOM 2792 N N . GLY A 1 354 ? -20.802 36.087 -28.028 1.00 16.95 387 GLY A N 1
ATOM 2793 C CA . GLY A 1 354 ? -19.758 36.411 -27.072 1.00 15.88 387 GLY A CA 1
ATOM 2794 C C . GLY A 1 354 ? -19.317 35.259 -26.202 1.00 15.78 387 GLY A C 1
ATOM 2795 O O . GLY A 1 354 ? -18.353 35.385 -25.437 1.00 17.34 387 GLY A O 1
ATOM 2796 N N . VAL A 1 355 ? -20.009 34.131 -26.339 1.00 14.30 388 VAL A N 1
ATOM 2797 C CA . VAL A 1 355 ? -19.732 32.911 -25.585 1.00 14.82 388 VAL A CA 1
ATOM 2798 C C . VAL A 1 355 ? -19.209 31.776 -26.469 1.00 13.80 388 VAL A C 1
ATOM 2799 O O . VAL A 1 355 ? -18.060 31.348 -26.288 1.00 13.32 388 VAL A O 1
ATOM 2803 N N . SER A 1 356 ? -20.028 31.313 -27.406 1.00 13.45 389 SER A N 1
ATOM 2804 C CA . SER A 1 356 ? -19.657 30.230 -28.288 1.00 12.95 389 SER A CA 1
ATOM 2805 C C . SER A 1 356 ? -19.451 30.643 -29.741 1.00 13.09 389 SER A C 1
ATOM 2806 O O . SER A 1 356 ? -18.958 29.853 -30.558 1.00 12.17 389 SER A O 1
ATOM 2809 N N . TYR A 1 357 ? -19.839 31.881 -30.046 1.00 12.73 390 TYR A N 1
ATOM 2810 C CA . TYR A 1 357 ? -19.636 32.506 -31.347 1.00 12.31 390 TYR A CA 1
ATOM 2811 C C . TYR A 1 357 ? -19.690 33.984 -31.086 1.00 13.12 390 TYR A C 1
ATOM 2812 O O . TYR A 1 357 ? -20.141 34.428 -30.025 1.00 13.79 390 TYR A O 1
ATOM 2821 N N . TYR A 1 358 ? -19.239 34.754 -32.064 1.00 13.27 391 TYR A N 1
ATOM 2822 C CA . TYR A 1 358 ? -19.486 36.202 -32.060 1.00 14.50 391 TYR A CA 1
ATOM 2823 C C . TYR A 1 358 ? -19.956 36.602 -33.439 1.00 14.58 391 TYR A C 1
ATOM 2824 O O . TYR A 1 358 ? -19.317 36.293 -34.450 1.00 13.29 391 TYR A O 1
ATOM 2833 N N . ASP A 1 359 ? -21.120 37.266 -33.487 1.00 14.40 392 ASP A N 1
ATOM 2834 C CA . ASP A 1 359 ? -21.662 37.783 -34.723 1.00 15.23 392 ASP A CA 1
ATOM 2835 C C . ASP A 1 359 ? -22.001 39.259 -34.547 1.00 15.96 392 ASP A C 1
ATOM 2836 O O . ASP A 1 359 ? -22.523 39.659 -33.501 1.00 16.57 392 ASP A O 1
ATOM 2841 N N . THR A 1 360 ? -21.692 40.041 -35.580 1.00 17.69 393 THR A N 1
ATOM 2842 C CA . THR A 1 360 ? -21.931 41.482 -35.563 1.00 18.63 393 THR A CA 1
ATOM 2843 C C . THR A 1 360 ? -23.402 41.879 -35.681 1.00 20.80 393 THR A C 1
ATOM 2844 O O . THR A 1 360 ? -23.735 43.033 -35.381 1.00 22.29 393 THR A O 1
ATOM 2848 N N . ASP A 1 361 ? -24.250 40.958 -36.113 1.00 20.38 394 ASP A N 1
ATOM 2849 C CA . ASP A 1 361 ? -25.718 41.151 -36.147 1.00 21.97 394 ASP A CA 1
ATOM 2850 C C . ASP A 1 361 ? -26.302 40.185 -35.129 1.00 21.85 394 ASP A C 1
ATOM 2851 O O . ASP A 1 361 ? -26.083 38.981 -35.236 1.00 21.18 394 ASP A O 1
ATOM 2856 N N . SER A 1 362 ? -27.054 40.682 -34.150 1.00 22.97 395 SER A N 1
ATOM 2857 C CA . SER A 1 362 ? -27.682 39.803 -33.175 1.00 23.86 395 SER A CA 1
ATOM 2858 C C . SER A 1 362 ? -28.653 38.804 -33.803 1.00 22.62 395 SER A C 1
ATOM 2859 O O . SER A 1 362 ? -28.845 37.706 -33.276 1.00 23.08 395 SER A O 1
ATOM 2862 N N . VAL A 1 363 ? -29.256 39.166 -34.932 1.00 21.46 396 VAL A N 1
ATOM 2863 C CA . VAL A 1 363 ? -30.156 38.301 -35.670 1.00 21.33 396 VAL A CA 1
ATOM 2864 C C . VAL A 1 363 ? -29.387 37.473 -36.690 1.00 19.86 396 VAL A C 1
ATOM 2865 O O . VAL A 1 363 ? -28.403 37.964 -37.262 1.00 18.59 396 VAL A O 1
ATOM 2869 N N . ASN A 1 364 ? -29.814 36.226 -36.886 1.00 18.50 397 ASN A N 1
ATOM 2870 C CA . ASN A 1 364 ? -29.374 35.375 -37.980 1.00 18.32 397 ASN A CA 1
ATOM 2871 C C . ASN A 1 364 ? -29.995 35.909 -39.264 1.00 19.52 397 ASN A C 1
ATOM 2872 O O . ASN A 1 364 ? -31.163 35.615 -39.584 1.00 19.90 397 ASN A O 1
ATOM 2877 N N . VAL A 1 365 ? -29.222 36.681 -40.020 1.00 19.43 398 VAL A N 1
ATOM 2878 C CA . VAL A 1 365 ? -29.836 37.374 -41.175 1.00 20.20 398 VAL A CA 1
ATOM 2879 C C . VAL A 1 365 ? -30.186 36.467 -42.336 1.00 20.90 398 VAL A C 1
ATOM 2880 O O . VAL A 1 365 ? -30.998 36.861 -43.183 1.00 22.85 398 VAL A O 1
ATOM 2884 N N . GLY A 1 366 ? -29.631 35.251 -42.378 1.00 19.52 399 GLY A N 1
ATOM 2885 C CA . GLY A 1 366 ? -29.978 34.231 -43.354 1.00 19.58 399 GLY A CA 1
ATOM 2886 C C . GLY A 1 366 ? -31.289 33.516 -43.065 1.00 19.86 399 GLY A C 1
ATOM 2887 O O . GLY A 1 366 ? -31.958 33.020 -43.982 1.00 21.67 399 GLY A O 1
ATOM 2888 N N . GLY A 1 367 ? -31.624 33.430 -41.787 1.00 20.14 400 GLY A N 1
ATOM 2889 C CA . GLY A 1 367 ? -32.876 32.831 -41.335 1.00 20.63 400 GLY A CA 1
ATOM 2890 C C . GLY A 1 367 ? -32.882 31.317 -41.243 1.00 21.06 400 GLY A C 1
ATOM 2891 O O . GLY A 1 367 ? -33.884 30.746 -40.821 1.00 22.64 400 GLY A O 1
ATOM 2892 N N . GLN A 1 368 ? -31.803 30.638 -41.638 1.00 21.12 401 GLN A N 1
ATOM 2893 C CA . GLN A 1 368 ? -31.840 29.168 -41.748 1.00 20.98 401 GLN A CA 1
ATOM 2894 C C . GLN A 1 368 ? -31.229 28.425 -40.573 1.00 20.53 401 GLN A C 1
ATOM 2895 O O . GLN A 1 368 ? -30.340 28.956 -39.891 1.00 19.71 401 GLN A O 1
ATOM 2901 N N . TYR A 1 369 ? -31.749 27.224 -40.351 1.00 19.54 402 TYR A N 1
ATOM 2902 C CA . TYR A 1 369 ? -31.142 26.172 -39.519 1.00 19.11 402 TYR A CA 1
ATOM 2903 C C . TYR A 1 369 ? -31.216 26.456 -38.026 1.00 18.34 402 TYR A C 1
ATOM 2904 O O . TYR A 1 369 ? -31.803 25.674 -37.276 1.00 18.26 402 TYR A O 1
ATOM 2913 N N . ARG A 1 370 ? -30.629 27.563 -37.598 1.00 17.57 403 ARG A N 1
ATOM 2914 C CA . ARG A 1 370 ? -30.699 28.019 -36.227 1.00 17.00 403 ARG A CA 1
ATOM 2915 C C . ARG A 1 370 ? -31.143 29.477 -36.248 1.00 18.57 403 ARG A C 1
ATOM 2916 O O . ARG A 1 370 ? -30.364 30.393 -36.001 1.00 18.77 403 ARG A O 1
ATOM 2924 N N . PRO A 1 371 ? -32.446 29.709 -36.534 1.00 18.94 404 PRO A N 1
ATOM 2925 C CA . PRO A 1 371 ? -32.933 31.067 -36.695 1.00 19.58 404 PRO A CA 1
ATOM 2926 C C . PRO A 1 371 ? -32.886 31.914 -35.462 1.00 20.10 404 PRO A C 1
ATOM 2927 O O . PRO A 1 371 ? -32.902 33.142 -35.574 1.00 21.05 404 PRO A O 1
ATOM 2931 N N . ASP A 1 372 ? -32.836 31.291 -34.284 1.00 20.51 405 ASP A N 1
ATOM 2932 C CA . ASP A 1 372 ? -32.918 32.028 -33.037 1.00 21.15 405 ASP A CA 1
ATOM 2933 C C . ASP A 1 372 ? -31.582 32.248 -32.362 1.00 20.27 405 ASP A C 1
ATOM 2934 O O . ASP A 1 372 ? -31.520 32.718 -31.226 1.00 21.60 405 ASP A O 1
ATOM 2939 N N . GLU A 1 373 ? -30.503 31.912 -33.065 1.00 18.86 406 GLU A N 1
ATOM 2940 C CA . GLU A 1 373 ? -29.165 32.292 -32.629 1.00 18.50 406 GLU A CA 1
ATOM 2941 C C . GLU A 1 373 ? -28.593 33.288 -33.637 1.00 17.50 406 GLU A C 1
ATOM 2942 O O . GLU A 1 373 ? -29.199 33.542 -34.677 1.00 17.36 406 GLU A O 1
ATOM 2948 N N . GLY A 1 374 ? -27.405 33.822 -33.366 1.00 16.52 407 GLY A N 1
ATOM 2949 C CA . GLY A 1 374 ? -26.906 34.992 -34.071 1.00 16.16 407 GLY A CA 1
ATOM 2950 C C . GLY A 1 374 ? -26.038 34.753 -35.290 1.00 15.51 407 GLY A C 1
ATOM 2951 O O . GLY A 1 374 ? -25.832 35.679 -36.090 1.00 14.77 407 GLY A O 1
ATOM 2952 N N . VAL A 1 375 ? -25.540 33.534 -35.493 1.00 14.52 408 VAL A N 1
ATOM 2953 C CA . VAL A 1 375 ? -24.687 33.263 -36.648 1.00 14.32 408 VAL A CA 1
ATOM 2954 C C . VAL A 1 375 ? -25.553 33.327 -37.893 1.00 14.69 408 VAL A C 1
ATOM 2955 O O . VAL A 1 375 ? -26.691 32.884 -37.867 1.00 15.78 408 VAL A O 1
ATOM 2959 N N . ASP A 1 376 ? -25.047 33.911 -38.980 1.00 14.56 409 ASP A N 1
ATOM 2960 C CA . ASP A 1 376 ? -25.849 34.061 -40.195 1.00 14.87 409 ASP A CA 1
ATOM 2961 C C . ASP A 1 376 ? -25.695 32.823 -41.079 1.00 14.84 409 ASP A C 1
ATOM 2962 O O . ASP A 1 376 ? -24.584 32.471 -41.481 1.00 14.70 409 ASP A O 1
ATOM 2967 N N . ILE A 1 377 ? -26.804 32.139 -41.355 1.00 15.58 410 ILE A N 1
ATOM 2968 C CA . ILE A 1 377 ? -26.796 30.837 -41.991 1.00 15.82 410 ILE A CA 1
ATOM 2969 C C . ILE A 1 377 ? -27.783 30.820 -43.158 1.00 17.16 410 ILE A C 1
ATOM 2970 O O . ILE A 1 377 ? -28.912 31.265 -42.997 1.00 17.20 410 ILE A O 1
ATOM 2975 N N . GLU A 1 378 ? -27.353 30.299 -44.288 1.00 17.31 411 GLU A N 1
ATOM 2976 C CA . GLU A 1 378 ? -28.205 30.159 -45.490 1.00 17.97 411 GLU A CA 1
ATOM 2977 C C . GLU A 1 378 ? -28.116 28.743 -46.029 1.00 19.21 411 GLU A C 1
ATOM 2978 O O . GLU A 1 378 ? -27.205 27.972 -45.678 1.00 18.55 411 GLU A O 1
ATOM 2984 N N . LYS A 1 379 ? -29.071 28.369 -46.891 1.00 20.12 412 LYS A N 1
ATOM 2985 C CA . LYS A 1 379 ? -28.943 27.146 -47.645 1.00 21.22 412 LYS A CA 1
ATOM 2986 C C . LYS A 1 379 ? -27.793 27.288 -48.624 1.00 21.29 412 LYS A C 1
ATOM 2987 O O . LYS A 1 379 ? -27.633 28.337 -49.239 1.00 21.86 412 LYS A O 1
ATOM 2993 N N . THR A 1 380 ? -27.000 26.235 -48.765 1.00 21.45 413 THR A N 1
ATOM 2994 C CA . THR A 1 380 ? -25.837 26.247 -49.644 1.00 22.28 413 THR A CA 1
ATOM 2995 C C . THR A 1 380 ? -26.157 25.590 -50.982 1.00 24.00 413 THR A C 1
ATOM 2996 O O . THR A 1 380 ? -27.049 24.712 -51.057 1.00 24.72 413 THR A O 1
ATOM 3000 N N . SER A 1 381 ? -25.466 26.059 -52.023 1.00 25.48 414 SER A N 1
ATOM 3001 C CA . SER A 1 381 ? -25.514 25.464 -53.357 1.00 27.01 414 SER A CA 1
ATOM 3002 C C . SER A 1 381 ? -24.348 24.509 -53.613 1.00 27.01 414 SER A C 1
ATOM 3003 O O . SER A 1 381 ? -24.205 23.990 -54.719 1.00 27.92 414 SER A O 1
ATOM 3006 N N . ASP A 1 382 ? -23.483 24.286 -52.623 1.00 26.29 415 ASP A N 1
ATOM 3007 C CA . ASP A 1 382 ? -22.340 23.399 -52.785 1.00 26.42 415 ASP A CA 1
ATOM 3008 C C . ASP A 1 382 ? -22.843 21.958 -52.891 1.00 27.49 415 ASP A C 1
ATOM 3009 O O . ASP A 1 382 ? -23.986 21.685 -52.523 1.00 28.21 415 ASP A O 1
ATOM 3014 N N . THR A 1 383 ? -21.993 21.053 -53.375 1.00 29.66 416 THR A N 1
ATOM 3015 C CA . THR A 1 383 ? -22.275 19.603 -53.398 1.00 30.65 416 THR A CA 1
ATOM 3016 C C . THR A 1 383 ? -22.727 19.077 -52.038 1.00 31.30 416 THR A C 1
ATOM 3017 O O . THR A 1 383 ? -22.109 19.391 -51.025 1.00 31.52 416 THR A O 1
ATOM 3021 N N . GLY A 1 384 ? -23.784 18.265 -52.027 1.00 31.80 417 GLY A N 1
ATOM 3022 C CA . GLY A 1 384 ? -24.317 17.707 -50.790 1.00 31.55 417 GLY A CA 1
ATOM 3023 C C . GLY A 1 384 ? -25.425 18.552 -50.174 1.00 30.86 417 GLY A C 1
ATOM 3024 O O . GLY A 1 384 ? -26.103 18.107 -49.247 1.00 32.09 417 GLY A O 1
ATOM 3025 N N . GLY A 1 385 ? -25.611 19.773 -50.678 1.00 29.39 418 GLY A N 1
ATOM 3026 C CA . GLY A 1 385 ? -26.620 20.678 -50.163 1.00 27.87 418 GLY A CA 1
ATOM 3027 C C . GLY A 1 385 ? -26.373 21.013 -48.697 1.00 26.12 418 GLY A C 1
ATOM 3028 O O . GLY A 1 385 ? -25.236 20.985 -48.219 1.00 26.19 418 GLY A O 1
ATOM 3029 N N . GLY A 1 386 ? -27.449 21.323 -47.985 1.00 24.63 419 GLY A N 1
ATOM 3030 C CA . GLY A 1 386 ? -27.362 21.676 -46.580 1.00 22.62 419 GLY A CA 1
ATOM 3031 C C . GLY A 1 386 ? -27.227 23.178 -46.432 1.00 21.75 419 GLY A C 1
ATOM 3032 O O . GLY A 1 386 ? -27.924 23.937 -47.100 1.00 21.87 419 GLY A O 1
ATOM 3033 N N . TYR A 1 387 ? -26.310 23.603 -45.564 1.00 19.58 420 TYR A N 1
ATOM 3034 C CA . TYR A 1 387 ? -26.261 24.995 -45.134 1.00 18.68 420 TYR A CA 1
ATOM 3035 C C . TYR A 1 387 ? -24.829 25.498 -45.142 1.00 17.09 420 TYR A C 1
ATOM 3036 O O . TYR A 1 387 ? -23.898 24.733 -45.008 1.00 17.59 420 TYR A O 1
ATOM 3045 N N . ASN A 1 388 ? -24.657 26.807 -45.295 1.00 16.49 421 ASN A N 1
ATOM 3046 C CA . ASN A 1 388 ? -23.351 27.426 -45.025 1.00 15.98 421 ASN A CA 1
ATOM 3047 C C . ASN A 1 388 ? -23.503 28.636 -44.134 1.00 15.00 421 ASN A C 1
ATOM 3048 O O . ASN A 1 388 ? -24.562 29.284 -44.072 1.00 15.65 421 ASN A O 1
ATOM 3053 N N . VAL A 1 389 ? -22.435 28.929 -43.380 1.00 13.94 422 VAL A N 1
ATOM 3054 C CA . VAL A 1 389 ? -22.358 30.179 -42.678 1.00 13.71 422 VAL A CA 1
ATOM 3055 C C . VAL A 1 389 ? -21.982 31.244 -43.724 1.00 13.81 422 VAL A C 1
ATOM 3056 O O . VAL A 1 389 ? -21.079 31.031 -44.535 1.00 14.58 422 VAL A O 1
ATOM 3060 N N . GLY A 1 390 ? -22.731 32.345 -43.708 1.00 14.66 423 GLY A N 1
ATOM 3061 C CA . GLY A 1 390 ? -22.519 33.460 -44.623 1.00 14.37 423 GLY A CA 1
ATOM 3062 C C . GLY A 1 390 ? -22.461 34.760 -43.873 1.00 13.89 423 GLY A C 1
ATOM 3063 O O . GLY A 1 390 ? -22.490 34.807 -42.645 1.00 14.04 423 GLY A O 1
ATOM 3064 N N . TRP A 1 391 ? -22.417 35.866 -44.607 1.00 14.01 424 TRP A N 1
ATOM 3065 C CA . TRP A 1 391 ? -22.277 37.184 -43.985 1.00 14.33 424 TRP A CA 1
ATOM 3066 C C . TRP A 1 391 ? -21.237 37.147 -42.847 1.00 14.52 424 TRP A C 1
ATOM 3067 O O . TRP A 1 391 ? -21.483 37.616 -41.731 1.00 14.06 424 TRP A O 1
ATOM 3078 N N . ILE A 1 392 ? -20.056 36.615 -43.172 1.00 14.69 425 ILE A N 1
ATOM 3079 C CA . ILE A 1 392 ? -18.961 36.520 -42.228 1.00 14.71 425 ILE A CA 1
ATOM 3080 C C . ILE A 1 392 ? -18.185 37.817 -42.255 1.00 14.71 425 ILE A C 1
ATOM 3081 O O . ILE A 1 392 ? -17.658 38.229 -43.304 1.00 16.68 425 ILE A O 1
ATOM 3086 N N . SER A 1 393 ? -18.164 38.489 -41.122 1.00 15.21 426 SER A N 1
ATOM 3087 C CA . SER A 1 393 ? -17.566 39.805 -40.968 1.00 15.74 426 SER A CA 1
ATOM 3088 C C . SER A 1 393 ? -16.260 39.728 -40.185 1.00 16.95 426 SER A C 1
ATOM 3089 O O . SER A 1 393 ? -16.097 38.869 -39.294 1.00 15.35 426 SER A O 1
ATOM 3092 N N . GLU A 1 394 ? -15.316 40.620 -40.506 1.00 16.89 427 GLU A N 1
ATOM 3093 C CA . GLU A 1 394 ? -14.068 40.706 -39.759 1.00 16.74 427 GLU A CA 1
ATOM 3094 C C . GLU A 1 394 ? -14.320 40.797 -38.260 1.00 16.51 427 GLU A C 1
ATOM 3095 O O . GLU A 1 394 ? -15.143 41.608 -37.830 1.00 16.32 427 GLU A O 1
ATOM 3101 N N . GLY A 1 395 ? -13.628 39.953 -37.472 1.00 15.38 428 GLY A N 1
ATOM 3102 C CA . GLY A 1 395 ? -13.764 39.941 -36.029 1.00 14.97 428 GLY A CA 1
ATOM 3103 C C . GLY A 1 395 ? -14.724 38.886 -35.504 1.00 14.49 428 GLY A C 1
ATOM 3104 O O . GLY A 1 395 ? -14.776 38.659 -34.295 1.00 15.96 428 GLY A O 1
ATOM 3105 N N . GLU A 1 396 ? -15.523 38.309 -36.400 1.00 13.72 429 GLU A N 1
ATOM 3106 C CA . GLU A 1 396 ? -16.449 37.249 -35.988 1.00 13.50 429 GLU A CA 1
ATOM 3107 C C . GLU A 1 396 ? -15.644 36.003 -35.690 1.00 12.95 429 GLU A C 1
ATOM 3108 O O . GLU A 1 396 ? -14.495 35.877 -36.088 1.00 13.40 429 GLU A O 1
ATOM 3114 N N . TRP A 1 397 ? -16.240 35.097 -34.938 1.00 12.07 430 TRP A N 1
ATOM 3115 C CA . TRP A 1 397 ? -15.610 33.828 -34.632 1.00 11.97 430 TRP A CA 1
ATOM 3116 C C . TRP A 1 397 ? -16.640 32.778 -34.294 1.00 11.76 430 TRP A C 1
ATOM 3117 O O . TRP A 1 397 ? -17.774 33.094 -33.949 1.00 11.13 430 TRP A O 1
ATOM 3128 N N . LEU A 1 398 ? -16.256 31.511 -34.452 1.00 11.17 431 LEU A N 1
ATOM 3129 C CA . LEU A 1 398 ? -17.117 30.340 -34.256 1.00 11.21 431 LEU A CA 1
ATOM 3130 C C . LEU A 1 398 ? -16.296 29.302 -33.497 1.00 11.25 431 LEU A C 1
ATOM 3131 O O . LEU A 1 398 ? -15.140 29.040 -33.850 1.00 11.43 431 LEU A O 1
ATOM 3136 N N . GLU A 1 399 ? -16.877 28.695 -32.462 1.00 11.04 432 GLU A N 1
ATOM 3137 C CA . GLU A 1 399 ? -16.218 27.639 -31.695 1.00 10.47 432 GLU A CA 1
ATOM 3138 C C . GLU A 1 399 ? -16.948 26.302 -31.826 1.00 10.97 432 GLU A C 1
ATOM 3139 O O . GLU A 1 399 ? -18.178 26.257 -31.888 1.00 11.39 432 GLU A O 1
ATOM 3145 N N . TYR A 1 400 ? -16.159 25.247 -31.850 1.00 11.14 433 TYR A N 1
ATOM 3146 C CA . TYR A 1 400 ? -16.603 23.866 -31.970 1.00 11.13 433 TYR A CA 1
ATOM 3147 C C . TYR A 1 400 ? -15.828 23.035 -30.956 1.00 10.73 433 TYR A C 1
ATOM 3148 O O . TYR A 1 400 ? -14.581 22.945 -31.042 1.00 10.69 433 TYR A O 1
ATOM 3157 N N . THR A 1 401 ? -16.514 22.416 -29.987 1.00 11.23 434 THR A N 1
ATOM 3158 C CA . THR A 1 401 ? -15.807 21.578 -29.005 1.00 11.34 434 THR A CA 1
ATOM 3159 C C . THR A 1 401 ? -15.549 20.183 -29.598 1.00 11.51 434 THR A C 1
ATOM 3160 O O . THR A 1 401 ? -16.476 19.486 -30.067 1.00 12.17 434 THR A O 1
ATOM 3164 N N . ILE A 1 402 ? -14.269 19.850 -29.643 1.00 10.49 435 ILE A N 1
ATOM 3165 C CA . ILE A 1 402 ? -13.783 18.601 -30.220 1.00 11.91 435 ILE A CA 1
ATOM 3166 C C . ILE A 1 402 ? -12.966 17.847 -29.186 1.00 12.66 435 ILE A C 1
ATOM 3167 O O . ILE A 1 402 ? -12.638 18.362 -28.104 1.00 12.13 435 ILE A O 1
ATOM 3172 N N . ARG A 1 403 ? -12.610 16.613 -29.527 1.00 13.30 436 ARG A N 1
ATOM 3173 C CA . ARG A 1 403 ? -11.747 15.826 -28.655 1.00 14.20 436 ARG A CA 1
ATOM 3174 C C . ARG A 1 403 ? -10.736 15.095 -29.523 1.00 14.36 436 ARG A C 1
ATOM 3175 O O . ARG A 1 403 ? -11.113 14.202 -30.273 1.00 14.17 436 ARG A O 1
ATOM 3183 N N . VAL A 1 404 ? -9.474 15.488 -29.433 1.00 13.93 437 VAL A N 1
ATOM 3184 C CA . VAL A 1 404 ? -8.400 14.943 -30.249 1.00 15.17 437 VAL A CA 1
ATOM 3185 C C . VAL A 1 404 ? -7.880 13.689 -29.569 1.00 16.03 437 VAL A C 1
ATOM 3186 O O . VAL A 1 404 ? -7.300 13.735 -28.484 1.00 16.82 437 VAL A O 1
ATOM 3190 N N . ARG A 1 405 ? -8.082 12.561 -30.228 1.00 17.26 438 ARG A N 1
ATOM 3191 C CA . ARG A 1 405 ? -7.740 11.291 -29.617 1.00 19.31 438 ARG A CA 1
ATOM 3192 C C . ARG A 1 405 ? -6.236 11.104 -29.485 1.00 20.03 438 ARG A C 1
ATOM 3193 O O . ARG A 1 405 ? -5.750 10.666 -28.441 1.00 21.14 438 ARG A O 1
ATOM 3196 N N . ASN A 1 406 ? -5.497 11.436 -30.542 1.00 21.45 439 ASN A N 1
ATOM 3197 C CA . ASN A 1 406 ? -4.056 11.258 -30.553 1.00 21.86 439 ASN A CA 1
ATOM 3198 C C . ASN A 1 406 ? -3.358 12.557 -30.891 1.00 21.70 439 ASN A C 1
ATOM 3199 O O . ASN A 1 406 ? -3.774 13.271 -31.801 1.00 21.45 439 ASN A O 1
ATOM 3204 N N . PRO A 1 407 ? -2.297 12.867 -30.174 1.00 20.81 440 PRO A N 1
ATOM 3205 C CA . PRO A 1 407 ? -1.538 14.037 -30.577 1.00 21.21 440 PRO A CA 1
ATOM 3206 C C . PRO A 1 407 ? -0.860 13.784 -31.914 1.00 20.97 440 PRO A C 1
ATOM 3207 O O . PRO A 1 407 ? -0.613 12.624 -32.279 1.00 21.47 440 PRO A O 1
ATOM 3211 N N . GLY A 1 408 ? -0.575 14.854 -32.632 1.00 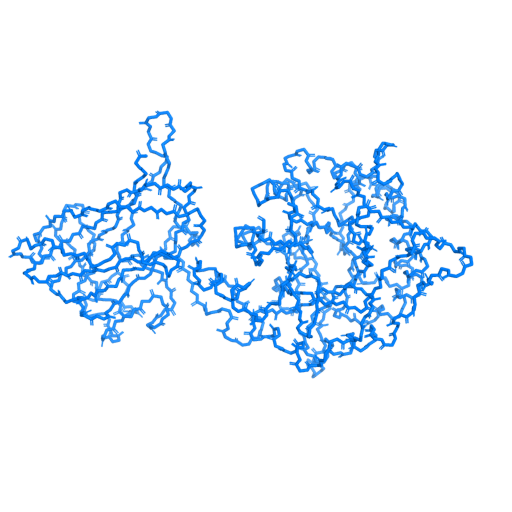20.27 441 GLY A N 1
ATOM 3212 C CA . GLY A 1 408 ? 0.202 14.752 -33.860 1.00 20.60 441 GLY A CA 1
ATOM 3213 C C . GLY A 1 408 ? -0.239 15.727 -34.929 1.00 20.41 441 GLY A C 1
ATOM 3214 O O . GLY A 1 408 ? -0.940 16.721 -34.644 1.00 19.24 441 GLY A O 1
ATOM 3215 N N . TYR A 1 409 ? 0.146 15.407 -36.152 1.00 19.87 442 TYR A N 1
ATOM 3216 C CA . TYR A 1 409 ? -0.186 16.198 -37.326 1.00 19.96 442 TYR A CA 1
ATOM 3217 C C . TYR A 1 409 ? -1.522 15.820 -37.929 1.00 18.77 442 TYR A C 1
ATOM 3218 O O . TYR A 1 409 ? -1.869 14.637 -38.088 1.00 19.53 442 TYR A O 1
ATOM 3227 N N . TYR A 1 410 ? -2.301 16.861 -38.255 1.00 16.76 443 TYR A N 1
ATOM 3228 C CA . TYR A 1 410 ? -3.587 16.738 -38.860 1.00 16.68 443 TYR A CA 1
ATOM 3229 C C . TYR A 1 410 ? -3.656 17.683 -40.061 1.00 16.99 443 TYR A C 1
ATOM 3230 O O . TYR A 1 410 ? -3.071 18.780 -40.037 1.00 17.26 443 TYR A O 1
ATOM 3239 N N . ASN A 1 411 ? -4.382 17.261 -41.064 1.00 16.47 444 ASN A N 1
ATOM 3240 C CA . ASN A 1 411 ? -4.828 18.168 -42.114 1.00 17.58 444 ASN A CA 1
ATOM 3241 C C . ASN A 1 411 ? -6.121 18.843 -41.691 1.00 16.29 444 ASN A C 1
ATOM 3242 O O . ASN A 1 411 ? -7.133 18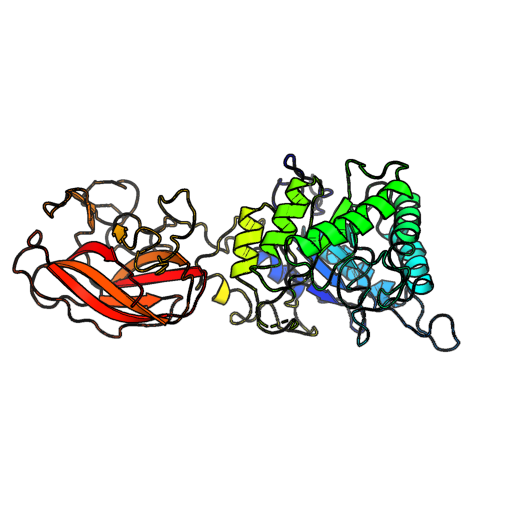.189 -41.416 1.00 17.43 444 ASN A O 1
ATOM 3247 N N . LEU A 1 412 ? -6.069 20.176 -41.606 1.00 14.74 445 LEU A N 1
ATOM 3248 C CA . LEU A 1 412 ? -7.226 21.001 -41.303 1.00 14.06 445 LEU A CA 1
ATOM 3249 C C . LEU A 1 412 ? -7.705 21.588 -42.623 1.00 13.92 445 LEU A C 1
ATOM 3250 O O . LEU A 1 412 ? -6.956 22.306 -43.267 1.00 15.12 445 LEU A O 1
ATOM 3255 N N . SER A 1 413 ? -8.937 21.289 -43.006 1.00 14.99 446 SER A N 1
ATOM 3256 C CA . SER A 1 413 ? -9.518 21.796 -44.249 1.00 15.33 446 SER A CA 1
ATOM 3257 C C . SER A 1 413 ? -10.740 22.663 -43.970 1.00 15.70 446 SER A C 1
ATOM 3258 O O . SER A 1 413 ? -11.535 22.353 -43.092 1.00 16.12 446 SER A O 1
ATOM 3261 N N . LEU A 1 414 ? -10.883 23.733 -44.749 1.00 14.79 447 LEU A N 1
ATOM 3262 C CA . LEU A 1 414 ? -12.059 24.586 -44.707 1.00 14.64 447 LEU A CA 1
ATOM 3263 C C . LEU A 1 414 ? -12.681 24.630 -46.089 1.00 13.65 447 LEU A C 1
ATOM 3264 O O . LEU A 1 414 ? -11.975 24.881 -47.083 1.00 15.48 447 LEU A O 1
ATOM 3269 N N . ARG A 1 415 ? -13.974 24.378 -46.171 1.00 14.52 448 ARG A N 1
ATOM 3270 C CA . ARG A 1 415 ? -14.700 24.414 -47.429 1.00 14.80 448 ARG A CA 1
ATOM 3271 C C . ARG A 1 415 ? -15.288 25.820 -47.530 1.00 15.11 448 ARG A C 1
ATOM 3272 O O . ARG A 1 415 ? -16.199 26.182 -46.779 1.00 15.24 448 ARG A O 1
ATOM 3280 N N . VAL A 1 416 ? -14.777 26.600 -48.484 1.00 15.08 449 VAL A N 1
ATOM 3281 C CA . VAL A 1 416 ? -15.016 28.040 -48.543 1.00 15.35 449 VAL A CA 1
ATOM 3282 C C . VAL A 1 416 ? -15.403 28.505 -49.955 1.00 15.81 449 VAL A C 1
ATOM 3283 O O . VAL A 1 416 ? -15.095 27.844 -50.937 1.00 16.52 449 VAL A O 1
ATOM 3287 N N . ALA A 1 417 ? -16.020 29.674 -50.004 1.00 16.03 450 ALA A N 1
ATOM 3288 C CA . ALA A 1 417 ? -16.414 30.349 -51.257 1.00 16.26 450 ALA A CA 1
ATOM 3289 C C . ALA A 1 417 ? -16.298 31.836 -51.005 1.00 16.86 450 ALA A C 1
ATOM 3290 O O . ALA A 1 417 ? -16.659 32.333 -49.935 1.00 17.19 450 ALA A O 1
ATOM 3292 N N . GLY A 1 418 ? -15.782 32.586 -51.970 1.00 18.06 451 GLY A N 1
ATOM 3293 C CA . GLY A 1 418 ? -15.718 33.999 -51.766 1.00 18.52 451 GLY A CA 1
ATOM 3294 C C . GLY A 1 418 ? -14.882 34.715 -52.777 1.00 19.61 451 GLY A C 1
ATOM 3295 O O . GLY A 1 418 ? -14.510 34.176 -53.822 1.00 19.59 451 GLY A O 1
ATOM 329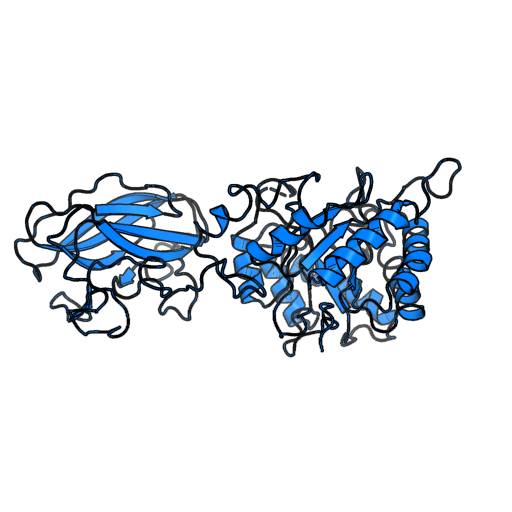6 N N . ILE A 1 419 ? -14.561 35.940 -52.402 1.00 21.65 452 ILE A N 1
ATOM 3297 C CA . ILE A 1 419 ? -13.861 36.857 -53.281 1.00 22.26 452 ILE A CA 1
ATOM 3298 C C . ILE A 1 419 ? -12.467 37.097 -52.723 1.00 23.17 452 ILE A C 1
ATOM 3299 O O . ILE A 1 419 ? -12.007 36.371 -51.803 1.00 21.91 452 ILE A O 1
ATOM 3304 N N . SER A 1 420 ? -11.771 38.083 -53.273 1.00 22.39 453 SER A N 1
ATOM 3305 C CA . SER A 1 420 ? -10.410 38.367 -52.821 1.00 23.72 453 SER A CA 1
ATOM 3306 C C . SER A 1 420 ? -10.294 38.869 -51.372 1.00 22.98 453 SER A C 1
ATOM 3307 O O . SER A 1 420 ? -11.227 39.491 -50.815 1.00 22.96 453 SER A O 1
ATOM 3310 N N . GLY A 1 421 ? -9.116 38.629 -50.777 1.00 22.93 454 GLY A N 1
ATOM 3311 C CA . GLY A 1 421 ? -8.756 39.213 -49.478 1.00 23.30 454 GLY A CA 1
ATOM 3312 C C . GLY A 1 421 ? -9.329 38.508 -48.255 1.00 22.19 454 GLY A C 1
ATOM 3313 O O . GLY A 1 421 ? -9.285 39.063 -47.152 1.00 22.40 454 GLY A O 1
ATOM 3314 N N . SER A 1 422 ? -9.806 37.274 -48.410 1.00 21.78 455 SER A N 1
ATOM 3315 C CA . SER A 1 422 ? -10.300 36.536 -47.253 1.00 20.23 455 SER A CA 1
ATOM 3316 C C . SER A 1 422 ? -9.183 35.818 -46.485 1.00 18.64 455 SER A C 1
ATOM 3317 O O . SER A 1 422 ? -8.224 35.263 -47.030 1.00 17.91 455 SER A O 1
ATOM 3320 N N . ARG A 1 423 ? -9.313 35.908 -45.177 1.00 17.94 456 ARG A N 1
ATOM 3321 C CA . ARG A 1 423 ? -8.293 35.356 -44.294 1.00 16.94 456 ARG A CA 1
ATOM 3322 C C . ARG A 1 423 ? -8.906 34.967 -42.971 1.00 16.24 456 ARG A C 1
ATOM 3323 O O . ARG A 1 423 ? -9.819 35.621 -42.459 1.00 15.45 456 ARG A O 1
ATOM 3331 N N . VAL A 1 424 ? -8.357 33.896 -42.426 1.00 14.78 457 VAL A N 1
ATOM 3332 C CA . VAL A 1 424 ? -8.749 33.368 -41.113 1.00 15.14 457 VAL A CA 1
ATOM 3333 C C . VAL A 1 424 ? -7.539 33.038 -40.272 1.00 14.39 457 VAL A C 1
ATOM 3334 O O . VAL A 1 424 ? -6.411 33.026 -40.743 1.00 14.22 457 VAL A O 1
ATOM 3338 N N . GLN A 1 425 ? -7.787 32.713 -39.016 1.00 13.79 458 GLN A N 1
ATOM 3339 C CA . GLN A 1 425 ? -6.767 32.165 -38.144 1.00 13.75 458 GLN A CA 1
ATOM 3340 C C . GLN A 1 425 ? -7.509 31.190 -37.228 1.00 14.34 458 GLN A C 1
ATOM 3341 O O . GLN A 1 425 ? -8.601 31.515 -36.778 1.00 14.97 458 GLN A O 1
ATOM 3347 N N . VAL A 1 426 ? -6.943 30.000 -37.002 1.00 12.94 459 VAL A N 1
ATOM 3348 C CA . VAL A 1 426 ? -7.665 28.937 -36.274 1.00 12.08 459 VAL A CA 1
ATOM 3349 C C . VAL A 1 426 ? -6.875 28.560 -35.025 1.00 12.08 459 VAL A C 1
ATOM 3350 O O . VAL A 1 426 ? -5.675 28.263 -35.088 1.00 12.50 459 VAL A O 1
ATOM 3354 N N . SER A 1 427 ? -7.550 28.607 -33.877 1.00 11.18 460 SER A N 1
ATOM 3355 C CA . SER A 1 427 ? -6.996 28.231 -32.593 1.00 11.62 460 SER A CA 1
ATOM 3356 C C . SER A 1 427 ? -7.602 26.900 -32.130 1.00 10.66 460 SER A C 1
ATOM 3357 O O . SER A 1 427 ? -8.740 26.542 -32.476 1.00 10.80 460 SER A O 1
ATOM 3360 N N . PHE A 1 428 ? -6.808 26.181 -31.350 1.00 10.83 461 PHE A N 1
ATOM 3361 C CA . PHE A 1 428 ? -7.214 24.943 -30.716 1.00 11.15 461 PHE A CA 1
ATOM 3362 C C . PHE A 1 428 ? -6.888 25.088 -29.241 1.00 11.21 461 PHE A C 1
ATOM 3363 O O . PHE A 1 428 ? -5.725 25.304 -28.861 1.00 11.53 461 PHE A O 1
ATOM 3371 N N . GLY A 1 429 ? -7.894 24.996 -28.381 1.00 11.49 462 GLY A N 1
ATOM 3372 C CA . GLY A 1 429 ? -7.671 25.250 -26.955 1.00 11.39 462 GLY A CA 1
ATOM 3373 C C . GLY A 1 429 ? -7.019 26.619 -26.704 1.00 12.61 462 GLY A C 1
ATOM 3374 O O . GLY A 1 429 ? -6.186 26.777 -25.780 1.00 13.11 462 GLY A O 1
ATOM 3375 N N . ASN A 1 430 ? -7.429 27.620 -27.493 1.00 12.60 463 ASN A N 1
ATOM 3376 C CA . ASN A 1 430 ? -6.968 29.011 -27.380 1.00 13.72 463 ASN A CA 1
ATOM 3377 C C . ASN A 1 430 ? -5.488 29.148 -27.709 1.00 14.67 463 ASN A C 1
ATOM 3378 O O . ASN A 1 430 ? -4.890 30.150 -27.342 1.00 18.11 463 ASN A O 1
ATOM 3383 N N . GLN A 1 431 ? -4.938 28.178 -28.426 1.00 14.21 464 GLN A N 1
ATOM 3384 C CA . GLN A 1 431 ? -3.571 28.266 -28.973 1.00 14.84 464 GLN A CA 1
ATOM 3385 C C . GLN A 1 431 ? -3.660 28.370 -30.498 1.00 14.49 464 GLN A C 1
ATOM 3386 O O . GLN A 1 431 ? -4.279 27.550 -31.155 1.00 13.17 464 GLN A O 1
ATOM 3392 N N . ASP A 1 432 ? -2.961 29.353 -31.069 1.00 13.76 465 ASP A N 1
ATOM 3393 C CA . ASP A 1 432 ? -2.929 29.535 -32.502 1.00 13.86 465 ASP A CA 1
ATOM 3394 C C . ASP A 1 432 ? -2.183 28.380 -33.172 1.00 14.22 465 ASP A C 1
ATOM 3395 O O . ASP A 1 432 ? -1.012 28.155 -32.880 1.00 15.90 465 ASP A O 1
ATOM 3400 N N . LYS A 1 433 ? -2.838 27.676 -34.093 1.00 13.80 466 LYS A N 1
ATOM 3401 C CA . LYS A 1 433 ? -2.238 26.581 -34.810 1.00 14.26 466 LYS A CA 1
ATOM 3402 C C . LYS A 1 433 ? -1.958 26.841 -36.302 1.00 14.43 466 LYS A C 1
ATOM 3403 O O . LYS A 1 433 ? -1.330 26.005 -36.962 1.00 15.06 466 LYS A O 1
ATOM 3409 N N . THR A 1 434 ? -2.411 27.968 -36.828 1.00 13.86 467 THR A N 1
ATOM 3410 C CA . THR A 1 434 ? -2.286 28.250 -38.246 1.00 14.47 467 THR A CA 1
ATOM 3411 C C . THR A 1 434 ? -1.500 29.519 -38.584 1.00 15.25 467 THR A C 1
ATOM 3412 O O . THR A 1 434 ? -1.035 29.641 -39.739 1.00 16.12 467 THR A O 1
ATOM 3416 N N . GLY A 1 435 ? -1.437 30.491 -37.681 1.00 15.07 468 GLY A N 1
ATOM 3417 C CA . GLY A 1 435 ? -1.101 31.876 -38.059 1.00 15.61 468 GLY A CA 1
ATOM 3418 C C . GLY A 1 435 ? -2.136 32.449 -39.007 1.00 16.34 468 GLY A C 1
ATOM 3419 O O . GLY A 1 435 ? -3.242 31.931 -39.138 1.00 15.12 468 GLY A O 1
ATOM 3420 N N . VAL A 1 436 ? -1.798 33.558 -39.673 1.00 15.32 469 VAL A N 1
ATOM 3421 C CA . VAL A 1 436 ? -2.686 34.114 -40.673 1.00 16.42 469 VAL A CA 1
ATOM 3422 C C . VAL A 1 436 ? -2.777 33.149 -41.852 1.00 16.16 469 VAL A C 1
ATOM 3423 O O . VAL A 1 436 ? -1.758 32.665 -42.382 1.00 18.79 469 VAL A O 1
ATOM 3427 N N . TRP A 1 437 ? -3.990 32.811 -42.243 1.00 14.84 470 TRP A N 1
ATOM 3428 C CA . TRP A 1 437 ? -4.245 31.890 -43.334 1.00 14.76 470 TRP A CA 1
ATOM 3429 C C . TRP A 1 437 ? -5.005 32.631 -44.430 1.00 15.86 470 TRP A C 1
ATOM 3430 O O . TRP A 1 437 ? -6.181 32.957 -44.294 1.00 15.24 470 TRP A O 1
ATOM 3441 N N . GLU A 1 438 ? -4.299 32.903 -45.532 1.00 15.82 471 GLU A N 1
ATOM 3442 C CA . GLU A 1 438 ? -4.882 33.542 -46.713 1.00 15.82 471 GLU A CA 1
ATOM 3443 C C . GLU A 1 438 ? -5.688 32.515 -47.460 1.00 15.96 471 GLU A C 1
ATOM 3444 O O . GLU A 1 438 ? -5.144 31.533 -47.966 1.00 17.58 471 GLU A O 1
ATOM 3450 N N . LEU A 1 439 ? -6.992 32.704 -47.520 1.00 16.36 472 LEU A N 1
ATOM 3451 C CA . LEU A 1 439 ? -7.870 31.734 -48.163 1.00 16.31 472 LEU A CA 1
ATOM 3452 C C . LEU A 1 439 ? -7.960 32.021 -49.657 1.00 18.02 472 LEU A C 1
ATOM 3453 O O . LEU A 1 439 ? -7.814 33.176 -50.073 1.00 16.50 472 LEU A O 1
ATOM 3458 N N . PRO A 1 440 ? -8.224 30.988 -50.466 1.00 18.47 473 PRO A N 1
ATOM 3459 C CA . PRO A 1 440 ? -8.327 31.184 -51.911 1.00 20.63 473 PRO A CA 1
ATOM 3460 C C . PRO A 1 440 ? -9.595 31.975 -52.308 1.00 21.49 473 PRO A C 1
ATOM 3461 O O . PRO A 1 440 ? -10.677 31.756 -51.748 1.00 23.08 473 PRO A O 1
ATOM 3465 N N . ALA A 1 441 ? -9.461 32.883 -53.267 1.00 22.02 474 ALA A N 1
ATOM 3466 C CA . ALA A 1 441 ? -10.614 33.489 -53.922 1.00 22.11 474 ALA A CA 1
ATOM 3467 C C . ALA A 1 441 ? -11.190 32.472 -54.893 1.00 22.16 474 ALA A C 1
ATOM 3468 O O . ALA A 1 441 ? -10.453 31.776 -55.586 1.00 23.58 474 ALA A O 1
ATOM 3470 N N . THR A 1 442 ? -12.502 32.350 -54.932 1.00 21.71 475 THR A N 1
ATOM 3471 C CA . THR A 1 442 ? -13.118 31.411 -55.846 1.00 22.19 475 THR A CA 1
ATOM 3472 C C . THR A 1 442 ? -13.895 32.133 -56.940 1.00 22.94 475 THR A C 1
ATOM 3473 O O . THR A 1 442 ? -14.353 31.483 -57.887 1.00 24.23 475 THR A O 1
ATOM 3477 N N . GLY A 1 443 ? -14.065 33.449 -56.794 1.00 24.01 476 GLY A N 1
ATOM 3478 C CA . GLY A 1 443 ? -14.862 34.234 -57.752 1.00 24.34 476 GLY A CA 1
ATOM 3479 C C . GLY A 1 443 ? -16.346 34.373 -57.475 1.00 24.78 476 GLY A C 1
ATOM 3480 O O . GLY A 1 443 ? -17.062 35.094 -58.190 1.00 25.76 476 GLY A O 1
ATOM 3481 N N . GLY A 1 444 ? -16.851 33.688 -56.453 1.00 22.62 477 GLY A N 1
ATOM 3482 C CA . GLY A 1 444 ? -18.264 33.793 -56.160 1.00 21.70 477 GLY A CA 1
ATOM 3483 C C . GLY A 1 444 ? -18.581 33.195 -54.813 1.00 20.79 477 GLY A C 1
ATOM 3484 O O . GLY A 1 444 ? -17.916 32.259 -54.380 1.00 19.93 477 GLY A O 1
ATOM 3485 N N . PHE A 1 445 ? -19.647 33.685 -54.210 1.00 19.91 478 PHE A N 1
ATOM 3486 C CA . PHE A 1 445 ? -20.044 33.250 -52.864 1.00 19.68 478 PHE A CA 1
ATOM 3487 C C . PHE A 1 445 ? -20.702 31.874 -52.823 1.00 19.87 478 PHE A C 1
ATOM 3488 O O . PHE A 1 445 ? -20.919 31.334 -51.737 1.00 19.35 478 PHE A O 1
ATOM 3496 N N . GLN A 1 446 ? -21.015 31.292 -53.979 1.00 19.60 479 GLN A N 1
ATOM 3497 C CA . GLN A 1 446 ? -21.435 29.872 -54.043 1.00 20.17 479 GLN A CA 1
ATOM 3498 C C . GLN A 1 446 ? -20.619 29.050 -55.042 1.00 20.76 479 GLN A C 1
ATOM 3499 O O . GLN A 1 446 ? -21.095 28.033 -55.599 1.00 21.04 479 GLN A O 1
ATOM 3505 N N . THR A 1 447 ? -19.374 29.478 -55.233 1.00 20.06 480 THR A N 1
ATOM 3506 C CA . THR A 1 447 ? -18.371 28.721 -55.974 1.00 20.88 480 THR A CA 1
ATOM 3507 C C . THR A 1 447 ? -17.368 28.240 -54.935 1.00 20.35 480 THR A C 1
ATOM 3508 O O . THR A 1 447 ? -16.612 29.035 -54.370 1.00 20.01 480 THR A O 1
ATOM 3512 N N . TRP A 1 448 ? -17.341 26.925 -54.730 1.00 19.37 481 TRP A N 1
ATOM 3513 C CA . TRP A 1 448 ? -16.736 26.331 -53.516 1.00 19.29 481 TRP A CA 1
ATOM 3514 C C . TRP A 1 448 ? -15.406 25.668 -53.801 1.00 19.56 481 TRP A C 1
ATOM 3515 O O . TRP A 1 448 ? -15.206 25.072 -54.881 1.00 19.98 481 TRP A O 1
ATOM 3526 N N . THR A 1 449 ? -14.490 25.749 -52.836 1.00 19.20 482 THR A N 1
ATOM 3527 C CA . THR A 1 449 ? -13.199 25.083 -52.917 1.00 19.43 482 THR A CA 1
ATOM 3528 C C . THR A 1 449 ? -12.784 24.642 -51.522 1.00 18.81 482 THR A C 1
ATOM 3529 O O . THR A 1 449 ? -13.285 25.173 -50.535 1.00 17.87 482 THR A O 1
ATOM 3533 N N . THR A 1 450 ? -11.852 23.706 -51.445 1.00 18.36 483 THR A N 1
ATOM 3534 C CA . THR A 1 450 ? -11.348 23.230 -50.153 1.00 18.26 483 THR A CA 1
ATOM 3535 C C . THR A 1 450 ? -9.925 23.701 -49.939 1.00 18.40 483 THR A C 1
ATOM 3536 O O . THR A 1 450 ? -9.007 23.368 -50.732 1.00 19.75 483 THR A O 1
ATOM 3540 N N . ALA A 1 451 ? -9.730 24.512 -48.901 1.00 17.46 484 ALA A N 1
ATOM 3541 C CA . ALA A 1 451 ? -8.417 25.003 -48.509 1.00 16.68 484 ALA A CA 1
ATOM 3542 C C . ALA A 1 451 ? -7.891 24.112 -47.381 1.00 17.49 484 ALA A C 1
ATOM 3543 O O . ALA A 1 451 ? -8.641 23.826 -46.476 1.00 17.57 484 ALA A O 1
ATOM 3545 N N . THR A 1 452 ? -6.622 23.722 -47.412 1.00 16.93 485 THR A N 1
ATOM 3546 C CA . THR A 1 452 ? -6.039 22.820 -46.403 1.00 18.08 485 THR A CA 1
ATOM 3547 C C . THR A 1 452 ? -4.716 23.334 -45.862 1.00 17.57 485 THR A C 1
ATOM 3548 O O . THR A 1 452 ? -3.894 23.880 -46.600 1.00 19.02 485 THR A O 1
ATOM 3552 N N . ARG A 1 453 ? -4.500 23.156 -44.566 1.00 17.24 486 ARG A N 1
ATOM 3553 C CA . ARG A 1 453 ? -3.268 23.505 -43.891 1.00 16.40 486 ARG A CA 1
ATOM 3554 C C . ARG A 1 453 ? -2.974 22.442 -42.829 1.00 17.12 486 ARG A C 1
ATOM 3555 O O . ARG A 1 453 ? -3.883 22.002 -42.122 1.00 16.79 486 ARG A O 1
ATOM 3563 N N . GLN A 1 454 ? -1.726 22.014 -42.722 1.00 17.58 487 GLN A N 1
ATOM 3564 C CA . GLN A 1 454 ? -1.347 21.053 -41.694 1.00 17.99 487 GLN A CA 1
ATOM 3565 C C . GLN A 1 454 ? -1.186 21.779 -40.354 1.00 17.23 487 GLN A C 1
ATOM 3566 O O . GLN A 1 454 ? -0.607 22.871 -40.277 1.00 17.61 487 GLN A O 1
ATOM 3572 N N . VAL A 1 455 ? -1.698 21.149 -39.276 1.00 16.60 488 VAL A N 1
ATOM 3573 C CA . VAL A 1 455 ? -1.568 21.671 -37.927 1.00 16.21 488 VAL A CA 1
ATOM 3574 C C . VAL A 1 455 ? -1.025 20.549 -37.044 1.00 16.30 488 VAL A C 1
ATOM 3575 O O . VAL A 1 455 ? -1.149 19.372 -37.404 1.00 17.60 488 VAL A O 1
ATOM 3579 N N . PHE A 1 456 ? -0.429 20.935 -35.931 1.00 16.40 489 PHE A N 1
ATOM 3580 C CA . PHE A 1 456 ? 0.073 19.985 -34.930 1.00 17.35 489 PHE A CA 1
ATOM 3581 C C . PHE A 1 456 ? -0.735 20.181 -33.650 1.00 16.30 489 PHE A C 1
ATOM 3582 O O . PHE A 1 456 ? -0.709 21.260 -33.058 1.00 17.34 489 PHE A O 1
ATOM 3590 N N . LEU A 1 457 ? -1.410 19.128 -33.230 1.00 16.85 490 LEU A N 1
ATOM 3591 C CA . LEU A 1 457 ? -2.357 19.218 -32.124 1.00 16.07 490 LEU A CA 1
ATOM 3592 C C . LEU A 1 457 ? -1.941 18.376 -30.953 1.00 16.80 490 LEU A C 1
ATOM 3593 O O . LEU A 1 457 ? -1.351 17.294 -31.137 1.00 18.15 490 LEU A O 1
ATOM 3598 N N . GLY A 1 458 ? -2.270 18.847 -29.759 1.00 16.50 491 GLY A N 1
ATOM 3599 C CA . GLY A 1 458 ? -2.213 17.978 -28.582 1.00 15.98 491 GLY A CA 1
ATOM 3600 C C . GLY A 1 458 ? -3.488 17.190 -28.440 1.00 16.34 491 GLY A C 1
ATOM 3601 O O . GLY A 1 458 ? -4.503 17.518 -29.034 1.00 15.55 491 GLY A O 1
ATOM 3602 N N . ALA A 1 459 ? -3.445 16.126 -27.636 1.00 16.20 492 ALA A N 1
ATOM 3603 C CA . ALA A 1 459 ? -4.621 15.335 -27.368 1.00 16.39 492 ALA A CA 1
ATOM 3604 C C . ALA A 1 459 ? -5.547 16.020 -26.387 1.00 15.22 492 ALA A C 1
ATOM 3605 O O . ALA A 1 459 ? -5.132 16.855 -25.578 1.00 16.72 492 ALA A O 1
ATOM 3607 N N . GLY A 1 460 ? -6.808 15.647 -26.482 1.00 14.13 493 GLY A N 1
ATOM 3608 C CA . GLY A 1 460 ? -7.791 15.983 -25.477 1.00 13.56 493 GLY A CA 1
ATOM 3609 C C . GLY A 1 460 ? -8.932 16.868 -25.930 1.00 13.68 493 GLY A C 1
ATOM 3610 O O . GLY A 1 460 ? -8.995 17.315 -27.082 1.00 13.31 493 GLY A O 1
ATOM 3611 N N . LEU A 1 461 ? -9.833 17.113 -24.988 1.00 13.14 494 LEU A N 1
ATOM 3612 C CA . LEU A 1 461 ? -10.964 17.984 -25.182 1.00 12.64 494 LEU A CA 1
ATOM 3613 C C . LEU A 1 461 ? -10.409 19.389 -25.404 1.00 12.13 494 LEU A C 1
ATOM 3614 O O . LEU A 1 461 ? -9.565 19.864 -24.617 1.00 12.52 494 LEU A O 1
ATOM 3619 N N . GLN A 1 462 ? -10.870 20.038 -26.473 1.00 10.46 495 GLN A N 1
ATOM 3620 C CA . GLN A 1 462 ? -10.360 21.352 -26.822 1.00 11.27 495 GLN A CA 1
ATOM 3621 C C . GLN A 1 462 ? -11.337 22.026 -27.761 1.00 9.98 495 GLN A C 1
ATOM 3622 O O . GLN A 1 462 ? -11.993 21.368 -28.584 1.00 11.32 495 GLN A O 1
ATOM 3628 N N . LYS A 1 463 ? -11.436 23.350 -27.658 1.00 10.95 496 LYS A N 1
ATOM 3629 C CA . LYS A 1 463 ? -12.239 24.115 -28.612 1.00 11.29 496 LYS A CA 1
ATOM 3630 C C . LYS A 1 463 ? -11.462 24.468 -29.871 1.00 11.01 496 LYS A C 1
ATOM 3631 O O . LYS A 1 463 ? -10.340 24.981 -29.776 1.00 11.03 496 LYS A O 1
ATOM 3637 N N . LEU A 1 464 ? -12.045 24.180 -31.022 1.00 10.62 497 LEU A N 1
ATOM 3638 C CA . LEU A 1 464 ? -11.573 24.659 -32.315 1.00 9.94 497 LEU A CA 1
ATOM 3639 C C . LEU A 1 464 ? -12.249 25.992 -32.556 1.00 10.48 497 LEU A C 1
ATOM 3640 O O . LEU A 1 464 ? -13.491 26.061 -32.602 1.00 10.97 497 LEU A O 1
ATOM 3645 N N . ARG A 1 465 ? -11.479 27.058 -32.690 1.00 11.24 498 ARG A N 1
ATOM 3646 C CA . ARG A 1 465 ? -12.042 28.408 -32.893 1.00 11.19 498 ARG A CA 1
ATOM 3647 C C . ARG A 1 465 ? -11.578 28.957 -34.221 1.00 11.26 498 ARG A C 1
ATOM 3648 O O . ARG A 1 465 ? -10.369 29.099 -34.435 1.00 11.67 498 ARG A O 1
ATOM 3656 N N . ILE A 1 466 ? -12.530 29.284 -35.081 1.00 12.11 499 ILE A N 1
ATOM 3657 C CA . ILE A 1 466 ? -12.248 29.978 -36.342 1.00 12.47 499 ILE A CA 1
ATOM 3658 C C . ILE A 1 466 ? -12.422 31.463 -36.111 1.00 12.72 499 ILE A C 1
ATOM 3659 O O . ILE A 1 466 ? -13.503 31.887 -35.781 1.00 12.03 499 ILE A O 1
ATOM 3664 N N . ASN A 1 467 ? -11.340 32.226 -36.280 1.00 13.09 500 ASN A N 1
ATOM 3665 C CA . ASN A 1 467 ? -11.356 33.690 -36.184 1.00 12.75 500 ASN A CA 1
ATOM 3666 C C . ASN A 1 467 ? -11.336 34.271 -37.595 1.00 13.13 500 ASN A C 1
ATOM 3667 O O . ASN A 1 467 ? -10.415 34.016 -38.364 1.00 14.46 500 ASN A O 1
ATOM 3672 N N . ALA A 1 468 ? -12.387 34.997 -37.961 1.00 13.78 501 ALA A N 1
ATOM 3673 C CA . ALA A 1 468 ? -12.431 35.670 -39.257 1.00 13.64 501 ALA A CA 1
ATOM 3674 C C . ALA A 1 468 ? -11.593 36.935 -39.168 1.00 15.22 501 ALA A C 1
ATOM 3675 O O . ALA A 1 468 ? -11.888 37.849 -38.390 1.00 15.85 501 ALA A O 1
ATOM 3677 N N . LEU A 1 469 ? -10.502 36.956 -39.915 1.00 16.17 502 LEU A N 1
ATOM 3678 C CA . LEU A 1 469 ? -9.640 38.139 -39.942 1.00 17.85 502 LEU A CA 1
ATOM 3679 C C . LEU A 1 4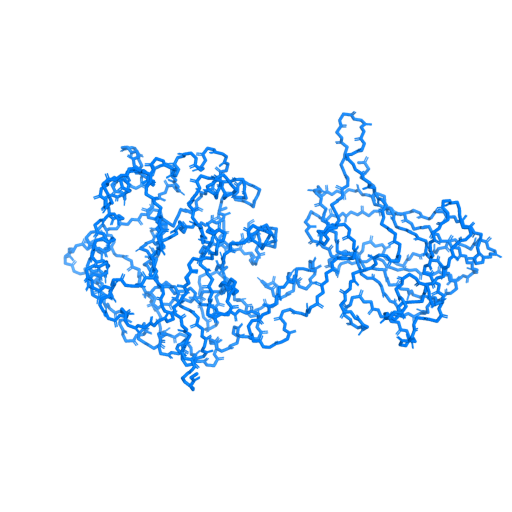69 ? -10.034 39.071 -41.085 1.00 19.43 502 LEU A C 1
ATOM 3680 O O . LEU A 1 469 ? -9.420 40.127 -41.266 1.00 21.29 502 LEU A O 1
ATOM 3685 N N . SER A 1 470 ? -11.058 38.697 -41.833 1.00 19.90 503 SER A N 1
ATOM 3686 C CA . SER A 1 470 ? -11.603 39.509 -42.907 1.00 19.88 503 SER A CA 1
ATOM 3687 C C . SER A 1 470 ? -13.064 39.106 -43.063 1.00 20.09 503 SER A C 1
ATOM 3688 O O . SER A 1 470 ? -13.546 38.163 -42.401 1.00 20.60 503 SER A O 1
ATOM 3691 N N . GLY A 1 471 ? -13.765 39.792 -43.940 1.00 19.07 504 GLY A N 1
ATOM 3692 C CA . GLY A 1 471 ? -15.023 39.319 -44.488 1.00 18.71 504 GLY A CA 1
ATOM 3693 C C . GLY A 1 471 ? -14.774 38.668 -45.833 1.00 17.63 504 GLY A C 1
ATOM 3694 O O . GLY A 1 471 ? -13.651 38.254 -46.162 1.00 17.72 504 GLY A O 1
ATOM 3695 N N . GLY A 1 472 ? -15.819 38.564 -46.620 1.00 17.82 505 GLY A N 1
ATOM 3696 C CA . GLY A 1 472 ? -15.684 38.192 -48.012 1.00 17.47 505 GLY A CA 1
ATOM 3697 C C . GLY A 1 472 ? -15.605 36.713 -48.313 1.00 17.17 505 GLY A C 1
ATOM 3698 O O . GLY A 1 472 ? -15.241 36.324 -49.402 1.00 17.18 505 GLY A O 1
ATOM 3699 N N . PHE A 1 473 ? -15.967 35.867 -47.345 1.00 16.99 506 PHE A N 1
ATOM 3700 C CA . PHE A 1 473 ? -16.031 34.441 -47.615 1.00 16.01 506 PHE A CA 1
ATOM 3701 C C . PHE A 1 473 ? -17.180 33.809 -46.848 1.00 15.54 506 PHE A C 1
ATOM 3702 O O . PHE A 1 473 ? -17.604 34.334 -45.796 1.00 15.99 506 PHE A O 1
ATOM 3710 N N . ASN A 1 474 ? -17.632 32.672 -47.380 1.00 14.87 507 ASN A N 1
ATOM 3711 C CA . ASN A 1 474 ? -18.622 31.772 -46.761 1.00 14.75 507 ASN A CA 1
ATOM 3712 C C . ASN A 1 474 ? -17.920 30.486 -46.361 1.00 14.86 507 ASN A C 1
ATOM 3713 O O . ASN A 1 474 ? -16.884 30.138 -46.925 1.00 14.65 507 ASN A O 1
ATOM 3718 N N . LEU A 1 475 ? -18.491 29.812 -45.373 1.00 14.55 508 LEU A N 1
ATOM 3719 C CA . LEU A 1 475 ? -17.913 28.566 -44.834 1.00 14.49 508 LEU A CA 1
ATOM 3720 C C . LEU A 1 475 ? -18.976 27.471 -44.739 1.00 14.42 508 LEU A C 1
ATOM 3721 O O . LEU A 1 475 ? -19.968 27.637 -44.050 1.00 14.21 508 LEU A O 1
ATOM 3726 N N . ASN A 1 476 ? -18.755 26.351 -45.427 1.00 14.33 509 ASN A N 1
ATOM 3727 C CA . ASN A 1 476 ? -19.691 25.232 -45.453 1.00 15.08 509 ASN A CA 1
ATOM 3728 C C . ASN A 1 476 ? -19.389 24.248 -44.305 1.00 14.22 509 ASN A C 1
ATOM 3729 O O . ASN A 1 476 ? -20.289 23.905 -43.515 1.00 14.72 509 ASN A O 1
ATOM 3734 N N . TRP A 1 477 ? -18.134 23.819 -44.229 1.00 14.05 510 TRP A N 1
ATOM 3735 C CA . TRP A 1 477 ? -17.712 22.827 -43.244 1.00 14.19 510 TRP A CA 1
ATOM 3736 C C . TRP A 1 477 ? -16.226 22.849 -43.024 1.00 14.33 510 TRP A C 1
ATOM 3737 O O . TRP A 1 477 ? -15.454 23.548 -43.733 1.00 14.75 510 TRP A O 1
ATOM 3748 N N . ILE A 1 478 ? -15.828 22.111 -41.985 1.00 13.96 511 ILE A N 1
ATOM 3749 C CA . ILE A 1 478 ? -14.453 21.980 -41.519 1.00 13.87 511 ILE A CA 1
ATOM 3750 C C . ILE A 1 478 ? -14.131 20.489 -41.526 1.00 14.81 511 ILE A C 1
ATOM 3751 O O . ILE A 1 478 ? -14.994 19.692 -41.135 1.00 16.30 511 ILE A O 1
ATOM 3756 N N . GLU A 1 479 ? -12.935 20.109 -41.973 1.00 15.01 512 GLU A N 1
ATOM 3757 C CA . GLU A 1 479 ? -12.495 18.716 -41.798 1.00 15.63 512 GLU A CA 1
ATOM 3758 C C . GLU A 1 479 ? -11.188 18.705 -41.053 1.00 15.52 512 GLU A C 1
ATOM 3759 O O . GLU A 1 479 ? -10.353 19.585 -41.225 1.00 16.59 512 GLU A O 1
ATOM 3765 N N . LEU A 1 480 ? -11.004 17.690 -40.206 1.00 16.54 513 LEU A N 1
ATOM 3766 C CA . LEU A 1 480 ? -9.788 17.510 -39.452 1.00 17.76 513 LEU A CA 1
ATOM 3767 C C . LEU A 1 480 ? -9.424 16.040 -39.564 1.00 19.37 513 LEU A C 1
ATOM 3768 O O . LEU A 1 480 ? -10.189 15.182 -39.082 1.00 20.34 513 LEU A O 1
ATOM 3773 N N . SER A 1 481 ? -8.335 15.765 -40.265 1.00 20.56 514 SER A N 1
ATOM 3774 C CA A SER A 1 481 ? -8.019 14.398 -40.677 0.50 22.13 514 SER A CA 1
ATOM 3775 C CA B SER A 1 481 ? -8.022 14.394 -40.680 0.50 21.82 514 SER A CA 1
ATOM 3776 C C . SER A 1 481 ? -6.601 14.054 -40.276 1.00 22.36 514 SER A C 1
ATOM 3777 O O . SER A 1 481 ? -5.652 14.769 -40.598 1.00 21.89 514 SER A O 1
ATOM 3782 N N . PRO A 1 482 ? -6.436 12.948 -39.554 1.00 23.73 515 PRO A N 1
ATOM 3783 C CA . PRO A 1 482 ? -5.103 12.613 -39.131 1.00 24.58 515 PRO A CA 1
ATOM 3784 C C . PRO A 1 482 ? -4.226 12.314 -40.337 1.00 26.43 515 PRO A C 1
ATOM 3785 O O . PRO A 1 482 ? -4.698 11.732 -41.308 1.00 25.38 515 PRO A O 1
ATOM 3789 N N . ILE A 1 483 ? -2.974 12.744 -40.286 1.00 28.22 516 ILE A N 1
ATOM 3790 C CA . ILE A 1 483 ? -2.031 12.432 -41.347 1.00 30.95 516 ILE A CA 1
ATOM 3791 C C . ILE A 1 483 ? -1.563 10.997 -41.093 1.00 31.91 516 ILE A C 1
ATOM 3792 O O . ILE A 1 483 ? -1.703 10.136 -41.957 1.00 33.31 516 ILE A O 1
ATOM 3797 N N . LEU A 1 484 ? -1.092 10.656 -39.996 1.00 33.92 517 LEU A N 1
#

Solvent-accessible surface area: 18473 Å² total

Sequence (480 aa):
ASSPQRGRPRRLNAARTTFVGDNGQPLRGPYTSTEWTAAAPYDQIARVKELGFNAVHLYAECCFDPRRYPAPGSKAPGYAVNEIDKIVERTRELGLYLVITIGNGANNGNHNAQWARDFWKFYAPRYAKETHVLYEIHNEPVAWGPPYSSSTANPPGAVDMMEIDVYRIIRTYAPETPVLLFSYAVFGGKGGAAEALKDIRAFNKAVVFGNENAVWTNEAVAFHGYAGWQEETTIAVEELLKAGYPCCFMTEYAGGGSGMGGLDVELTYELERLGVSWLTFQYIPPTGVSDDVTKPEEYFSALVEENSGLSWTPDYGNNWPAARGVYGNGGLAREETATWINNFLTGTTTRIEAEDFDWGGNGVSYYDTDSVNVGGQYRPDEGVDIEKTSDTGGGYNVGWISEGEWLEYTIRVRNPGYYNLSLRVAGISGSRVQVSFGNQDKTGVWELPATGGFQTWTTATRQVFLGAGLQKLRINALSGGFNLNWIELSSPI

Radius of gyration: 25.6 Å; Cα contacts (8 Å, |Δi|>4): 1286; chains: 1; bounding box: 41×52×81 Å

Nearest PDB structures (foldseek):
  2y8k-assembly1_A  TM=1.002E+00  e=0.000E+00  Acetivibrio thermocellus
  5la0-assembly1_A  TM=9.942E-01  e=1.305E-103  Acetivibrio thermocellus JW20
  5la1-assembly1_A  TM=9.936E-01  e=8.398E-103  Acetivibrio thermocellus JW20
  5g56-assembly1_A  TM=9.839E-01  e=1.181E-98  Acetivibrio thermocellus
  5la2-assembly1_A  TM=9.926E-01  e=1.933E-97  Acetivibrio thermocellus

InterPro domains:
  IPR000772 Ricin B, lectin domain [PF14200] (521-582)
  IPR001547 Glycoside hydrolase, family 5 [PF00150] (55-286)
  IPR002105 Dockerin type I repeat [PF00404] (886-942)
  IPR003961 Fibronectin type III [PS50853] (654-743)
  IPR003961 Fibronectin type III [cd00063] (652-727)
  IPR005084 Carbohydrate binding module family 6 [PF03422] (402-514)
  IPR005084 Carbohydrate binding module family 6 [PS51175] (374-514)
  IPR006584 Cellulose binding, type IV [SM00606] (391-515)
  IPR008979 Galactose-binding-like domain superfamily [SSF49785] (371-515)
  IPR008979 Galactose-binding-like domain superfamily [SSF49785] (753-875)
  IPR013783 Immunoglobulin-like fold [G3DSA:2.60.40.10] (660-740)
  IPR016134 Dockerin domain [PS51766] (882-948)
  IPR017853 Glycoside hydrolase superfamily [SSF51445] (38-314)
  IPR018087 Glycoside hydrolase, family 5, conserved site [PS00659] (164-173)
  IPR018247 EF-Hand 1, calcium-binding site [PS00018] (922-934)
  IPR035992 Ricin B-like lectins [SSF50370] (518-651)
  IPR036116 Fibronectin type III superfamily [SSF49265] (645-735)
  IPR036439 Dockerin domain superfamily [G3DSA:1.10.1330.10] (887-948)
  IPR036439 Dockerin domain superfamily [SSF63446] (884-946)

Secondary structure (P-SEA, 3-state):
cccccccccccccccccccccccbbbbbcccccccccccccccccccccccccbbbbccbbbbcccccccccccccaaaaaaaaaaaaaaabbbbbbbbbbccccccccaaaaaaaaacccccccccccbbbccccccccccccccccccccccaaaaaaaaaaaaaaccccbbbbcccccccccaaaaaaaaaaaaaaaaacccccccccccbbbbbbccccaaaaaaaaaaaaaabbbbbbcccccccccccccaaaaaaaaaaacccccccccccccccccccccccccaaaaaaaccccccccccccccccccccccccbbbbbbccccccccccccccccccccccccccccccccccccccccccccccccccccbbbbbcccccccbbbbbbbbccccbbbbbbbccccccccbbbbcccccccccccccccccccbbbbbbbbbbbbccccccccccccccccccbbbbbcc

B-factor: mean 18.16, std 8.51, range [2.58, 63.91]

Foldseek 3Di:
DPFLAWAAFWQAPLRAETDTPVRAFAAAAEDELAPDAADDLVLVLVGQAAQGAEYEYQYHAAFQPPPDPPGDAAPPRVVRVVVVLVSSRRSNHAYEYAHHHVVHAQADDLVRLQRNLLPCLLVCLPRRSYAYESHARHHPAAFDLCDPPTHPHDVLVSQLSSVVSNCVRRVQHAYEDDNGEAQFAVVSLVRVLVSQLVSCCSRPVGSLDQDGRYAYEYEQLNHQVGNLRSSVNNSVSRGHYAYEEYACPSDLEFAHPQSNVLSCVVSVHHYYYHADGPDDDDYHHCPPCRRHVLLCVFQVDDDRGPHHQPPQDKFWQDPVRDAAEAWDDDPNDTPDFQKDWQVRFMDRADVRAKHDPAQAQPQCDDCRNGRFPKHWAPDPPIDIWGAPDFAFIKTKGKHFYAAWFKKKKKWKKEFAADWWKWKDKSNHTFAPIGGDDYQPGARRIDMDIDMGTDHGTIGMIMIHTNGHTMMTGIMGIHHD

Organism: Acetivibrio thermocellus (strain ATCC 27405 / DSM 1237 / JCM 9322 / NBRC 103400 / NCIMB 10682 / NRRL B-4536 / VPI 7372) (NCBI:txid203119)

CATH classification: 3.20.20.80 (+1 more: 2.60.120.260)